Protein AF-A0A6A4HTH1-F1 (afdb_monomer)

pLDDT: mean 72.75, std 23.13, range [30.75, 98.31]

Mean predicted aligned error: 17.39 Å

Structure (mmCIF, N/CA/C/O backbone):
data_AF-A0A6A4HTH1-F1
#
_entry.id   AF-A0A6A4HTH1-F1
#
loop_
_atom_site.group_PDB
_atom_site.id
_atom_site.type_symbol
_atom_site.label_atom_id
_atom_site.label_alt_id
_atom_site.label_comp_id
_atom_site.label_asym_id
_atom_site.label_entity_id
_atom_site.label_seq_id
_atom_site.pdbx_PDB_ins_code
_atom_site.Cartn_x
_atom_site.Cartn_y
_atom_site.Cartn_z
_atom_site.occupancy
_atom_site.B_iso_or_equiv
_atom_site.auth_seq_id
_atom_site.auth_comp_id
_atom_site.auth_asym_id
_atom_site.auth_atom_id
_atom_site.pdbx_PDB_model_num
ATOM 1 N N . MET A 1 1 ? -17.900 19.518 91.531 1.00 34.00 1 MET A N 1
ATOM 2 C CA . MET A 1 1 ? -17.249 20.775 91.970 1.00 34.00 1 MET A CA 1
ATOM 3 C C . MET A 1 1 ? -16.662 21.455 90.741 1.00 34.00 1 MET A C 1
ATOM 5 O O . MET A 1 1 ? -15.986 20.739 90.022 1.00 34.00 1 MET A O 1
ATOM 9 N N . ALA A 1 2 ? -16.894 22.768 90.549 1.00 35.09 2 ALA A N 1
ATOM 10 C CA . ALA A 1 2 ? -16.291 23.644 89.514 1.00 35.09 2 ALA A CA 1
ATOM 11 C C . ALA A 1 2 ? -16.529 23.252 88.019 1.00 35.09 2 ALA A C 1
ATOM 13 O O . ALA A 1 2 ? -16.573 22.079 87.687 1.00 35.09 2 ALA A O 1
ATOM 14 N N . SER A 1 3 ? -16.690 24.162 87.044 1.00 36.56 3 SER A N 1
ATOM 15 C CA . SER A 1 3 ? -16.923 25.618 87.074 1.00 36.56 3 SER A CA 1
ATOM 16 C C . SER A 1 3 ? -17.570 26.104 85.755 1.00 36.56 3 SER A C 1
ATOM 18 O O . SER A 1 3 ? -17.152 25.675 84.690 1.00 36.56 3 SER A O 1
ATOM 20 N N . SER A 1 4 ? -18.498 27.065 85.867 1.00 38.53 4 SER A N 1
ATOM 21 C CA . SER A 1 4 ? -18.770 28.203 84.953 1.00 38.53 4 SER A CA 1
ATOM 22 C C . SER A 1 4 ? -19.198 28.034 83.473 1.00 38.53 4 SER A C 1
ATOM 24 O O . SER A 1 4 ? -18.958 27.045 82.796 1.00 38.53 4 SER A O 1
ATOM 26 N N . ARG A 1 5 ? -19.917 29.075 83.014 1.00 44.41 5 ARG A N 1
ATOM 27 C CA . ARG A 1 5 ? -20.648 29.250 81.735 1.00 44.41 5 ARG A CA 1
ATOM 28 C C . ARG A 1 5 ? -19.799 30.038 80.684 1.00 44.41 5 ARG A C 1
ATOM 30 O O . ARG A 1 5 ? -18.599 30.169 80.889 1.00 44.41 5 ARG A O 1
ATOM 37 N N . PRO A 1 6 ? -20.393 30.697 79.659 1.00 59.50 6 PRO A N 1
ATOM 38 C CA . PRO A 1 6 ? -20.845 30.161 78.364 1.00 59.50 6 PRO A CA 1
ATOM 39 C C . PRO A 1 6 ? -20.143 30.863 77.168 1.00 59.50 6 PRO A C 1
ATOM 41 O O . PRO A 1 6 ? -19.376 31.797 77.374 1.00 59.50 6 PRO A O 1
ATOM 44 N N . PHE A 1 7 ? -20.464 30.513 75.912 1.00 45.38 7 PHE A N 1
ATOM 45 C CA . PHE A 1 7 ? -20.107 31.351 74.748 1.00 45.38 7 PHE A CA 1
ATOM 46 C C . PHE A 1 7 ? -21.224 31.466 73.693 1.00 45.38 7 PHE A C 1
ATOM 48 O O . PHE A 1 7 ? -22.220 30.747 73.740 1.00 45.38 7 PHE A O 1
ATOM 55 N N . VAL A 1 8 ? -21.079 32.463 72.814 1.00 48.28 8 VAL A N 1
ATOM 56 C CA . VAL A 1 8 ? -22.159 33.181 72.107 1.00 48.28 8 VAL A CA 1
ATOM 57 C C . VAL A 1 8 ? -22.204 32.879 70.598 1.00 48.28 8 VAL A C 1
ATOM 59 O O . VAL A 1 8 ? -21.173 32.651 69.973 1.00 48.28 8 VAL A O 1
ATOM 62 N N . ASN A 1 9 ? -23.405 32.938 70.006 1.00 42.09 9 ASN A N 1
ATOM 63 C CA . ASN A 1 9 ? -23.651 32.855 68.558 1.00 42.09 9 ASN A CA 1
ATOM 64 C C . ASN A 1 9 ? -23.208 34.116 67.791 1.00 42.09 9 ASN A C 1
ATOM 66 O O . ASN A 1 9 ? -23.612 35.217 68.161 1.00 42.09 9 ASN A O 1
ATOM 70 N N . THR A 1 10 ? -22.587 33.947 66.617 1.00 48.28 10 THR A N 1
ATOM 71 C CA . THR A 1 10 ? -22.629 34.929 65.512 1.00 48.28 10 THR A CA 1
ATOM 72 C C . THR A 1 10 ? -22.631 34.236 64.134 1.00 48.28 10 THR A C 1
ATOM 74 O O . THR A 1 10 ? -21.876 33.287 63.925 1.00 48.28 10 THR A O 1
ATOM 77 N N . PRO A 1 11 ? -23.456 34.685 63.166 1.00 50.03 11 PRO A N 1
ATOM 78 C CA . PRO A 1 11 ? -23.361 34.296 61.755 1.00 50.03 11 PRO A CA 1
ATOM 79 C C . PRO A 1 11 ? -22.580 35.343 60.936 1.00 50.03 11 PRO A C 1
ATOM 81 O O . PRO A 1 11 ? -22.576 36.518 61.297 1.00 50.03 11 PRO A O 1
ATOM 84 N N . SER A 1 12 ? -21.981 34.963 59.795 1.00 47.03 12 SER A N 1
ATOM 85 C CA . SER A 1 12 ? -21.319 35.932 58.898 1.00 47.03 12 SER A CA 1
ATOM 86 C C . SER A 1 12 ? -21.674 35.784 57.409 1.00 47.03 12 SER A C 1
ATOM 88 O O . SER A 1 12 ? -21.214 34.888 56.708 1.00 47.03 12 SER A O 1
ATOM 90 N N . THR A 1 13 ? -22.521 36.717 56.970 1.00 46.56 13 THR A N 1
ATOM 91 C CA . THR A 1 13 ? -22.384 37.604 55.795 1.00 46.56 13 THR A CA 1
ATOM 92 C C . THR A 1 13 ? -21.913 37.063 54.427 1.00 46.56 13 THR A C 1
ATOM 94 O O . THR A 1 13 ? -20.741 36.775 54.203 1.00 46.56 13 THR A O 1
ATOM 97 N N . ARG A 1 14 ? -22.822 37.119 53.436 1.00 39.72 14 ARG A N 1
ATOM 98 C CA . ARG A 1 14 ? -22.514 37.191 51.987 1.00 39.72 14 ARG A CA 1
ATOM 99 C C . ARG A 1 14 ? -22.140 38.624 51.575 1.00 39.72 14 ARG A C 1
ATOM 101 O O . ARG A 1 14 ? -22.730 39.569 52.089 1.00 39.72 14 ARG A O 1
ATOM 108 N N . ILE A 1 15 ? -21.289 38.773 50.555 1.00 47.91 15 ILE A N 1
ATOM 109 C CA . ILE A 1 15 ? -21.013 40.047 49.857 1.00 47.91 15 ILE A CA 1
ATOM 110 C C . ILE A 1 15 ? -21.457 39.933 48.377 1.00 47.91 15 ILE A C 1
ATOM 112 O O . ILE A 1 15 ? -21.214 38.886 47.773 1.00 47.91 15 ILE A O 1
ATOM 116 N N . PRO A 1 16 ? -22.117 40.953 47.783 1.00 58.78 16 PRO A N 1
ATOM 117 C CA . PRO A 1 16 ? -22.575 40.948 46.386 1.00 58.78 16 PRO A CA 1
ATOM 118 C C . PRO A 1 16 ? -21.638 41.709 45.421 1.00 58.78 16 PRO A C 1
ATOM 120 O O . PRO A 1 16 ? -20.722 42.415 45.839 1.00 58.78 16 PRO A O 1
ATOM 123 N N . SER A 1 17 ? -21.885 41.613 44.108 1.00 39.12 17 SER A N 1
ATOM 124 C CA . SER A 1 17 ? -21.239 42.429 43.057 1.00 39.12 17 SER A CA 1
ATOM 125 C C . SER A 1 17 ? -22.154 42.592 41.818 1.00 39.12 17 SER A C 1
ATOM 127 O O . SER A 1 17 ? -23.091 41.804 41.681 1.00 39.12 17 SER A O 1
ATOM 129 N N . PRO A 1 18 ? -21.984 43.640 40.977 1.00 55.88 18 PRO A N 1
ATOM 130 C CA . PRO A 1 18 ? -23.148 44.417 40.523 1.00 55.88 18 PRO A CA 1
ATOM 131 C C . PRO A 1 18 ? -23.523 44.359 39.025 1.00 55.88 18 PRO A C 1
ATOM 133 O O . PRO A 1 18 ? -22.785 43.896 38.159 1.00 55.88 18 PRO A O 1
ATOM 136 N N . THR A 1 19 ? -24.704 44.918 38.750 1.00 53.75 19 THR A N 1
ATOM 137 C CA . THR A 1 19 ? -25.407 45.099 37.467 1.00 53.75 19 THR A CA 1
ATOM 138 C C . THR A 1 19 ? -24.900 46.263 36.599 1.00 53.75 19 THR A C 1
ATOM 140 O O . THR A 1 19 ? -24.579 47.333 37.115 1.00 53.75 19 THR A O 1
ATOM 143 N N . ARG A 1 20 ? -24.983 46.122 35.261 1.00 37.25 20 ARG A N 1
ATOM 144 C CA . ARG A 1 20 ? -25.156 47.237 34.291 1.00 37.25 20 ARG A CA 1
ATOM 145 C C . ARG A 1 20 ? -25.703 46.729 32.920 1.00 37.25 20 ARG A C 1
ATOM 147 O O . ARG A 1 20 ? -25.919 45.526 32.816 1.00 37.25 20 ARG A O 1
ATOM 154 N N . PRO A 1 21 ? -26.101 47.581 31.942 1.00 51.59 21 PRO A N 1
ATOM 155 C CA . PRO A 1 21 ? -27.513 47.677 31.535 1.00 51.59 21 PRO A CA 1
ATOM 156 C C . PRO A 1 21 ? -27.780 47.370 30.036 1.00 51.59 21 PRO A C 1
ATOM 158 O O . PRO A 1 21 ? -26.833 47.212 29.264 1.00 51.59 21 PRO A O 1
ATOM 161 N N . PRO A 1 22 ? -29.051 47.325 29.581 1.00 56.91 22 PRO A N 1
ATOM 162 C CA . PRO A 1 22 ? -29.387 47.053 28.180 1.00 56.91 22 PRO A CA 1
ATOM 163 C C . PRO A 1 22 ? -29.306 48.299 27.277 1.00 56.91 22 PRO A C 1
ATOM 165 O O . PRO A 1 22 ? -29.466 49.433 27.731 1.00 56.91 22 PRO A O 1
ATOM 168 N N . ARG A 1 23 ? -29.151 48.076 25.964 1.00 43.53 23 ARG A N 1
ATOM 169 C CA . ARG A 1 23 ? -29.422 49.065 24.905 1.00 43.53 23 ARG A CA 1
ATOM 170 C C . ARG A 1 23 ? -30.093 48.404 23.703 1.00 43.53 23 ARG A C 1
ATOM 172 O O . ARG A 1 23 ? -29.689 47.326 23.281 1.00 43.53 23 ARG A O 1
ATOM 179 N N . SER A 1 24 ? -31.090 49.087 23.150 1.00 48.97 24 SER A N 1
ATOM 180 C CA . SER A 1 24 ? -31.891 48.678 21.997 1.00 48.97 24 SER A CA 1
ATOM 181 C C . SER A 1 24 ? -31.853 49.744 20.898 1.00 48.97 24 SER A C 1
ATOM 183 O O . SER A 1 24 ? -31.896 50.939 21.186 1.00 48.97 24 SER A O 1
ATOM 185 N N . SER A 1 25 ? -31.749 49.298 19.643 1.00 38.75 25 SER A N 1
ATOM 186 C CA . SER A 1 25 ? -32.167 49.939 18.374 1.00 38.75 25 SER A CA 1
ATOM 187 C C . SER A 1 25 ? -31.381 49.287 17.221 1.00 38.75 25 SER A C 1
ATOM 189 O O . SER A 1 25 ? -30.231 48.919 17.423 1.00 38.75 25 SER A O 1
ATOM 191 N N . ALA A 1 26 ? -31.826 49.132 15.974 1.00 38.00 26 ALA A N 1
ATOM 192 C CA . ALA A 1 26 ? -33.119 49.108 15.274 1.00 38.00 26 ALA A CA 1
ATOM 193 C C . ALA A 1 26 ? -32.808 49.473 13.804 1.00 38.00 26 ALA A C 1
ATOM 195 O O . ALA A 1 26 ? -32.435 50.617 13.549 1.00 38.00 26 ALA A O 1
ATOM 196 N N . ARG A 1 27 ? -32.940 48.511 12.874 1.00 37.53 27 ARG A N 1
ATOM 197 C CA . ARG A 1 27 ? -33.098 48.607 11.393 1.00 37.53 27 ARG A CA 1
ATOM 198 C C . ARG A 1 27 ? -32.902 47.176 10.840 1.00 37.53 27 ARG A C 1
ATOM 200 O O . ARG A 1 27 ? -31.948 46.522 11.241 1.00 37.53 27 ARG A O 1
ATOM 207 N N . ASN A 1 28 ? -33.874 46.547 10.165 1.00 34.28 28 ASN A N 1
ATOM 208 C CA . ASN A 1 28 ? -34.272 46.720 8.747 1.00 34.28 28 ASN A CA 1
ATOM 209 C C . ASN A 1 28 ? -33.025 46.727 7.829 1.00 34.28 28 ASN A C 1
ATOM 211 O O . ASN A 1 28 ? -32.155 47.561 8.052 1.00 34.28 28 ASN A O 1
ATOM 215 N N . SER A 1 29 ? -32.831 45.873 6.816 1.00 33.31 29 SER A N 1
ATOM 216 C CA . SER A 1 29 ? -33.748 45.075 5.967 1.00 33.31 29 SER A CA 1
ATOM 217 C C . SER A 1 29 ? -32.941 43.998 5.168 1.00 33.31 29 SER A C 1
ATOM 219 O O . SER A 1 29 ? -31.717 44.039 5.228 1.00 33.31 29 SER A O 1
ATOM 221 N N . GLU A 1 30 ? -33.459 43.006 4.410 1.00 32.94 30 GLU A N 1
ATOM 222 C CA . GLU A 1 30 ? -34.814 42.461 4.135 1.00 32.94 30 GLU A CA 1
ATOM 223 C C . GLU A 1 30 ? -34.753 41.024 3.521 1.00 32.94 30 GLU A C 1
ATOM 225 O O . GLU A 1 30 ? -33.693 40.562 3.115 1.00 32.94 30 GLU A O 1
ATOM 230 N N . ILE A 1 31 ? -35.915 40.350 3.449 1.00 35.06 31 ILE A N 1
ATOM 231 C CA . ILE A 1 31 ? -36.398 39.360 2.444 1.00 35.06 31 ILE A CA 1
ATOM 232 C C . ILE A 1 31 ? -35.406 38.340 1.821 1.00 35.06 31 ILE A C 1
ATOM 234 O O . ILE A 1 31 ? -34.687 38.647 0.877 1.00 35.06 31 ILE A O 1
ATOM 238 N N . TYR A 1 32 ? -35.581 37.057 2.173 1.00 36.38 32 TYR A N 1
ATOM 239 C CA . TYR A 1 32 ? -36.038 36.026 1.216 1.00 36.38 32 TYR A CA 1
ATOM 240 C C . TYR A 1 32 ? -36.689 34.852 1.970 1.00 36.38 32 TYR A C 1
ATOM 242 O O . TYR A 1 32 ? -36.035 34.158 2.745 1.00 36.38 32 TYR A O 1
ATOM 250 N N . SER A 1 33 ? -37.980 34.618 1.720 1.00 33.84 33 SER A N 1
ATOM 251 C CA . SER A 1 33 ? -38.743 33.486 2.265 1.00 33.84 33 SER A CA 1
ATOM 252 C C . SER A 1 33 ? -39.310 32.654 1.120 1.00 33.84 33 SER A C 1
ATOM 254 O O . SER A 1 33 ? -40.070 33.177 0.308 1.00 33.84 33 SER A O 1
ATOM 256 N N . ALA A 1 34 ? -39.015 31.355 1.097 1.00 39.97 34 ALA A N 1
ATOM 257 C CA . ALA A 1 34 ? -39.712 30.380 0.262 1.00 39.97 34 ALA A CA 1
ATOM 258 C C . ALA A 1 34 ? -40.512 29.431 1.168 1.00 39.97 34 ALA A C 1
ATOM 260 O O . ALA A 1 34 ? -39.958 28.809 2.074 1.00 39.97 34 ALA A O 1
ATOM 261 N N . ARG A 1 35 ? -41.832 29.367 0.960 1.00 36.97 35 ARG A N 1
ATOM 262 C CA . ARG A 1 35 ? -42.749 28.513 1.733 1.00 36.97 35 ARG A CA 1
ATOM 263 C C . ARG A 1 35 ? -42.638 27.036 1.323 1.00 36.97 35 ARG A C 1
ATOM 265 O O . ARG A 1 35 ? -42.426 26.763 0.143 1.00 36.97 35 ARG A O 1
ATOM 272 N N . PRO A 1 36 ? -42.928 26.091 2.235 1.00 44.72 36 PRO A N 1
ATOM 273 C CA . PRO A 1 36 ? -43.401 24.767 1.853 1.00 44.72 36 PRO A CA 1
ATOM 274 C C . PRO A 1 36 ? -44.880 24.844 1.437 1.00 44.72 36 PRO A C 1
ATOM 276 O O . PRO A 1 36 ? -45.665 25.543 2.079 1.00 44.72 36 PRO A O 1
ATOM 279 N N . ASN A 1 37 ? -45.276 24.090 0.410 1.00 39.47 37 ASN A N 1
ATOM 280 C CA . ASN A 1 37 ? -46.685 23.857 0.086 1.00 39.47 37 ASN A CA 1
ATOM 281 C C . ASN A 1 37 ? -47.024 22.383 0.313 1.00 39.47 37 ASN A C 1
ATOM 283 O O . ASN A 1 37 ? -46.488 21.502 -0.355 1.00 39.47 37 ASN A O 1
ATOM 287 N N . THR A 1 38 ? -47.953 22.139 1.231 1.00 39.38 38 THR A N 1
ATOM 288 C CA . THR A 1 38 ? -48.699 20.888 1.353 1.00 39.38 38 THR A CA 1
ATOM 289 C C . THR A 1 38 ? -50.107 21.101 0.801 1.00 39.38 38 THR A C 1
ATOM 291 O O . THR A 1 38 ? -50.756 22.105 1.093 1.00 39.38 38 THR A O 1
ATOM 294 N N . SER A 1 39 ? -50.608 20.145 0.024 1.00 40.44 39 SER A N 1
ATOM 295 C CA . SER A 1 39 ? -52.036 20.003 -0.268 1.00 40.44 39 SER A CA 1
ATOM 296 C C . SER A 1 39 ? -52.377 18.516 -0.388 1.00 40.44 39 SER A C 1
ATOM 298 O O . SER A 1 39 ? -51.529 17.699 -0.746 1.00 40.44 39 SER A O 1
ATOM 300 N N . SER A 1 40 ? -53.593 18.169 0.036 1.00 37.16 40 SER A N 1
ATOM 301 C CA . SER A 1 40 ? -53.963 16.806 0.452 1.00 37.16 40 SER A CA 1
ATOM 302 C C . SER A 1 40 ? -54.949 16.148 -0.559 1.00 37.16 40 SER A C 1
ATOM 304 O O . SER A 1 40 ? -54.857 16.484 -1.738 1.00 37.16 40 SER A O 1
ATOM 306 N N . PRO A 1 41 ? -55.810 15.149 -0.242 1.00 56.44 41 PRO A N 1
ATOM 307 C CA . PRO A 1 41 ? -55.863 13.939 -1.071 1.00 56.44 41 PRO A CA 1
ATOM 308 C C . PRO A 1 41 ? -57.206 13.684 -1.789 1.00 56.44 41 PRO A C 1
ATOM 310 O O . PRO A 1 41 ? -58.254 14.227 -1.441 1.00 56.44 41 PRO A O 1
ATOM 313 N N . SER A 1 42 ? -57.203 12.745 -2.738 1.00 31.48 42 SER A N 1
ATOM 314 C CA . SER A 1 42 ? -58.387 11.994 -3.199 1.00 31.48 42 SER A CA 1
ATOM 315 C C . SER A 1 42 ? -57.917 10.627 -3.713 1.00 31.48 42 SER A C 1
ATOM 317 O O . SER A 1 42 ? -56.960 10.569 -4.472 1.00 31.48 42 SER A O 1
ATOM 319 N N . LYS A 1 43 ? -58.324 9.507 -3.101 1.00 36.78 43 LYS A N 1
ATOM 320 C CA . LYS A 1 43 ? -59.643 8.830 -3.113 1.00 36.78 43 LYS A CA 1
ATOM 321 C C . LYS A 1 43 ? -59.847 7.945 -4.354 1.00 36.78 43 LYS A C 1
ATOM 323 O O . LYS A 1 43 ? -60.005 8.465 -5.444 1.00 36.78 43 LYS A O 1
ATOM 328 N N . HIS A 1 44 ? -59.940 6.637 -4.085 1.00 35.38 44 HIS A N 1
ATOM 329 C CA . HIS A 1 44 ? -60.771 5.617 -4.750 1.00 35.38 44 HIS A CA 1
ATOM 330 C C . HIS A 1 44 ? -60.857 5.595 -6.290 1.00 35.38 44 HIS A C 1
ATOM 332 O O . HIS A 1 44 ? -61.524 6.441 -6.874 1.00 35.38 44 HIS A O 1
ATOM 338 N N . LEU A 1 45 ? -60.401 4.488 -6.899 1.00 35.97 45 LEU A N 1
ATOM 339 C CA . LEU A 1 45 ? -61.293 3.458 -7.476 1.00 35.97 45 LEU A CA 1
ATOM 340 C C . LEU A 1 45 ? -60.501 2.239 -8.011 1.00 35.97 45 LEU A C 1
ATOM 342 O O . LEU A 1 45 ? -59.698 2.357 -8.929 1.00 35.97 45 LEU A O 1
ATOM 346 N N . GLU A 1 46 ? -60.779 1.068 -7.434 1.00 36.84 46 GLU A N 1
ATOM 347 C CA . GLU A 1 46 ? -60.758 -0.247 -8.113 1.00 36.84 46 GLU A CA 1
ATOM 348 C C . GLU A 1 46 ? -61.900 -0.264 -9.162 1.00 36.84 46 GLU A C 1
ATOM 350 O O . GLU A 1 46 ? -62.910 0.412 -8.920 1.00 36.84 46 GLU A O 1
ATOM 355 N N . PRO A 1 47 ? -61.789 -0.986 -10.302 1.00 51.03 47 PRO A N 1
ATOM 356 C CA . PRO A 1 47 ? -62.032 -2.436 -10.259 1.00 51.03 47 PRO A CA 1
ATOM 357 C C . PRO A 1 47 ? -61.217 -3.328 -11.227 1.00 51.03 47 PRO A C 1
ATOM 359 O O . PRO A 1 47 ? -61.097 -3.059 -12.418 1.00 51.03 47 PRO A O 1
ATOM 362 N N . ASN A 1 48 ? -60.734 -4.448 -10.689 1.00 37.00 48 ASN A N 1
ATOM 363 C CA . ASN A 1 48 ? -61.074 -5.842 -11.036 1.00 37.00 48 ASN A CA 1
ATOM 364 C C . ASN A 1 48 ? -61.612 -6.253 -12.441 1.00 37.00 48 ASN A C 1
ATOM 366 O O . ASN A 1 48 ? -62.543 -5.647 -12.966 1.00 37.00 48 ASN A O 1
ATOM 370 N N . LEU A 1 49 ? -61.189 -7.465 -12.869 1.00 34.97 49 LEU A N 1
ATOM 371 C 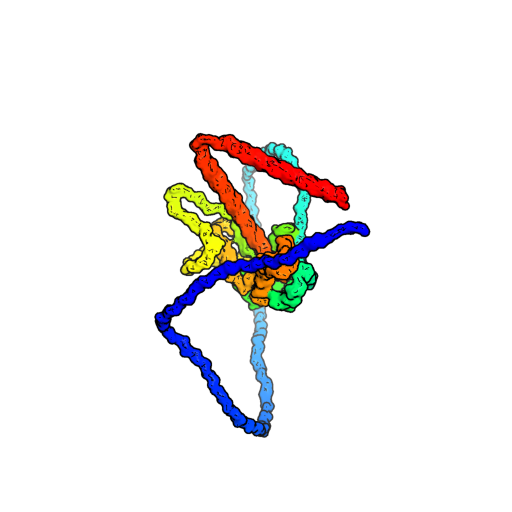CA . LEU A 1 49 ? -61.696 -8.310 -13.986 1.00 34.97 49 LEU A CA 1
ATOM 372 C C . LEU A 1 49 ? -61.383 -7.770 -15.411 1.00 34.97 49 LEU A C 1
ATOM 374 O O . LEU A 1 49 ? -61.312 -6.571 -15.622 1.00 34.97 49 LEU A O 1
ATOM 378 N N . VAL A 1 50 ? -61.124 -8.565 -16.462 1.00 34.09 50 VAL A N 1
ATOM 379 C CA . VAL A 1 50 ? -61.531 -9.940 -16.832 1.00 34.09 50 VAL A CA 1
ATOM 380 C C . VAL A 1 50 ? -60.359 -10.679 -17.527 1.00 34.09 50 VAL A C 1
ATOM 382 O O . VAL A 1 50 ? -59.526 -10.052 -18.178 1.00 34.09 50 VAL A O 1
ATOM 385 N N . ALA A 1 51 ? -60.289 -12.009 -17.410 1.00 34.28 51 ALA A N 1
ATOM 386 C CA . ALA A 1 51 ? -59.364 -12.860 -18.177 1.00 34.28 51 ALA A CA 1
ATOM 387 C C . ALA A 1 51 ? -59.925 -13.195 -19.571 1.00 34.28 51 ALA A C 1
ATOM 389 O O . ALA A 1 51 ? -61.136 -13.300 -19.671 1.00 34.28 51 ALA A O 1
ATOM 390 N N . GLU A 1 52 ? -59.094 -13.485 -20.586 1.00 30.75 52 GLU A N 1
ATOM 391 C CA . GLU A 1 52 ? -59.307 -14.644 -21.484 1.00 30.75 52 GLU A CA 1
ATOM 392 C C . GLU A 1 52 ? -58.166 -14.906 -22.499 1.00 30.75 52 GLU A C 1
ATOM 394 O O . GLU A 1 52 ? -57.350 -14.049 -22.824 1.00 30.75 52 GLU A O 1
ATOM 399 N N . TYR A 1 53 ? -58.142 -16.170 -22.929 1.00 32.72 53 TYR A N 1
ATOM 400 C CA . TYR A 1 53 ? -57.360 -16.908 -23.931 1.00 32.72 53 TYR A CA 1
ATOM 401 C C . TYR A 1 53 ? -56.479 -16.216 -24.992 1.00 32.72 53 TYR A C 1
ATOM 403 O O . TYR A 1 53 ? -56.864 -15.288 -25.693 1.00 32.72 53 TYR A O 1
ATOM 411 N N . GLY A 1 54 ? -55.339 -16.878 -25.254 1.00 31.42 54 GLY A N 1
ATOM 412 C CA . GLY A 1 54 ? -54.473 -16.641 -26.416 1.00 31.42 54 GLY A CA 1
ATOM 413 C C . GLY A 1 54 ? -53.406 -17.728 -26.627 1.00 31.42 54 GLY A C 1
ATOM 414 O O . GLY A 1 54 ? -52.214 -17.440 -26.588 1.00 31.42 54 GLY A O 1
ATOM 415 N N . HIS A 1 55 ? -53.801 -18.994 -26.818 1.00 40.00 55 HIS A N 1
ATOM 416 C CA . HIS A 1 55 ? -52.865 -20.055 -27.234 1.00 40.00 55 HIS A CA 1
ATOM 417 C C . HIS A 1 55 ? -52.365 -19.829 -28.673 1.00 40.00 55 HIS A C 1
ATOM 419 O O . HIS A 1 55 ? -53.174 -19.694 -29.587 1.00 40.00 55 HIS A O 1
ATOM 425 N N . SER A 1 56 ? -51.053 -19.938 -28.911 1.00 37.28 56 SER A N 1
ATOM 426 C CA . SER A 1 56 ? -50.533 -20.430 -30.198 1.00 37.28 56 SER A CA 1
ATOM 427 C C . SER A 1 56 ? -49.154 -21.091 -30.050 1.00 37.28 56 SER A C 1
ATOM 429 O O . SER A 1 56 ? -48.266 -20.600 -29.355 1.00 37.28 56 SER A O 1
ATOM 431 N N . HIS A 1 57 ? -48.998 -22.255 -30.686 1.00 36.16 57 HIS A N 1
ATOM 432 C CA . HIS A 1 57 ? -47.740 -23.005 -30.797 1.00 36.16 57 HIS A CA 1
ATOM 433 C C . HIS A 1 57 ? -46.855 -22.410 -31.908 1.00 36.16 57 HIS A C 1
ATOM 435 O O . HIS A 1 57 ? -47.396 -21.825 -32.844 1.00 36.16 57 HIS A O 1
ATOM 441 N N . GLY A 1 58 ? -45.523 -22.609 -31.885 1.00 31.19 58 GLY A N 1
ATOM 442 C CA . GLY A 1 58 ? -44.699 -21.987 -32.942 1.00 31.19 58 GLY A CA 1
ATOM 443 C C . GLY A 1 58 ? -43.223 -22.343 -33.172 1.00 31.19 58 GLY A C 1
ATOM 444 O O . GLY A 1 58 ? -42.609 -21.646 -33.966 1.00 31.19 58 GLY A O 1
ATOM 445 N N . THR A 1 59 ? -42.655 -23.426 -32.618 1.00 36.34 59 THR A N 1
ATOM 446 C CA . THR A 1 59 ? -41.353 -24.035 -33.044 1.00 36.34 59 THR A CA 1
ATOM 447 C C . THR A 1 59 ? -40.038 -23.202 -32.981 1.00 36.34 59 THR A C 1
ATOM 449 O O . THR A 1 59 ? -40.051 -21.976 -32.954 1.00 36.34 59 THR A O 1
ATOM 452 N N . PRO A 1 60 ? -38.850 -23.855 -32.925 1.00 40.88 60 PRO A N 1
ATOM 453 C CA . PRO A 1 60 ? -37.569 -23.172 -32.713 1.00 40.88 60 PRO A CA 1
ATOM 454 C C . PRO A 1 60 ? -36.808 -22.885 -34.018 1.00 40.88 60 PRO A C 1
ATOM 456 O O . PRO A 1 60 ? -36.557 -23.794 -34.812 1.00 40.88 60 PRO A O 1
ATOM 459 N N . SER A 1 61 ? -36.333 -21.648 -34.191 1.00 33.66 61 SER A N 1
ATOM 460 C CA . SER A 1 61 ? -35.438 -21.302 -35.302 1.00 33.66 61 SER A CA 1
ATOM 461 C C . SER A 1 61 ? -33.963 -21.530 -34.949 1.00 33.66 61 SER A C 1
ATOM 463 O O . SER A 1 61 ? -33.528 -21.361 -33.809 1.00 33.66 61 SER A O 1
ATOM 465 N N . ARG A 1 62 ? -33.196 -21.993 -35.937 1.00 31.55 62 ARG A N 1
ATOM 466 C CA . ARG A 1 62 ? -31.906 -22.686 -35.786 1.00 31.55 62 ARG A CA 1
ATOM 467 C C . ARG A 1 62 ? -30.838 -21.991 -36.645 1.00 31.55 62 ARG A C 1
ATOM 469 O O . ARG A 1 62 ? -31.174 -21.493 -37.711 1.00 31.55 62 ARG A O 1
ATOM 476 N N . LEU A 1 63 ? -29.561 -22.166 -36.270 1.00 37.91 63 LEU A N 1
ATOM 477 C CA . LEU A 1 63 ? -28.352 -21.969 -37.110 1.00 37.91 63 LEU A CA 1
ATOM 478 C C . LEU A 1 63 ? -27.900 -20.501 -37.359 1.00 37.91 63 LEU A C 1
ATOM 480 O O . LEU A 1 63 ? -28.699 -19.593 -37.162 1.00 37.91 63 LEU A O 1
ATOM 484 N N . PRO A 1 64 ? -26.621 -20.253 -37.760 1.00 43.19 64 PRO A N 1
ATOM 485 C CA . PRO A 1 64 ? -25.609 -21.221 -38.215 1.00 43.19 64 PRO A CA 1
ATOM 486 C C . PRO A 1 64 ? -24.258 -21.266 -37.470 1.00 43.19 64 PRO A C 1
ATOM 488 O O . PRO A 1 64 ? -23.687 -20.267 -37.048 1.00 43.19 64 PRO A O 1
ATOM 491 N N . ARG A 1 65 ? -23.682 -22.479 -37.431 1.00 42.47 65 ARG A N 1
ATOM 492 C CA . ARG A 1 65 ? -22.242 -22.718 -37.211 1.00 42.47 65 ARG A CA 1
ATOM 493 C C . ARG A 1 65 ? -21.440 -22.331 -38.467 1.00 42.47 65 ARG A C 1
ATOM 495 O O . ARG A 1 65 ? -21.863 -22.720 -39.558 1.00 42.47 65 ARG A O 1
ATOM 502 N N . PRO A 1 66 ? -20.234 -21.746 -38.347 1.00 45.56 66 PRO A N 1
ATOM 503 C CA . PRO A 1 66 ? -19.266 -21.749 -39.438 1.00 45.56 66 PRO A CA 1
ATOM 504 C C . PRO A 1 66 ? -18.714 -23.168 -39.673 1.00 45.56 66 PRO A C 1
ATOM 506 O O . PRO A 1 66 ? -18.452 -23.936 -38.743 1.00 45.56 66 PRO A O 1
ATOM 509 N N . ARG A 1 67 ? -18.574 -23.529 -40.949 1.00 37.72 67 ARG A N 1
ATOM 510 C CA . ARG A 1 67 ? -18.287 -24.884 -41.440 1.00 37.72 67 ARG A CA 1
ATOM 511 C C . ARG A 1 67 ? -16.789 -25.042 -41.718 1.00 37.72 67 ARG A C 1
ATOM 513 O O . ARG A 1 67 ? -16.232 -24.269 -42.490 1.00 37.72 67 ARG A O 1
ATOM 520 N N . ARG A 1 68 ? -16.149 -26.073 -41.148 1.00 38.69 68 ARG A N 1
ATOM 521 C CA . ARG A 1 68 ? -14.802 -26.510 -41.569 1.00 38.69 68 ARG A CA 1
ATOM 522 C C . ARG A 1 68 ? -14.810 -26.808 -43.072 1.00 38.69 68 ARG A C 1
ATOM 524 O O . ARG A 1 68 ? -15.655 -27.578 -43.527 1.00 38.69 68 ARG A O 1
ATOM 531 N N . GLN A 1 69 ? -13.826 -26.294 -43.802 1.00 45.88 69 GLN A N 1
ATOM 532 C CA . GLN A 1 69 ? -13.429 -26.841 -45.097 1.00 45.88 69 GLN A CA 1
ATOM 533 C C . GLN A 1 69 ? -12.010 -27.396 -44.982 1.00 45.88 69 GLN A C 1
ATOM 535 O O . GLN A 1 69 ? -11.081 -26.689 -44.601 1.00 45.88 69 GLN A O 1
ATOM 540 N N . HIS A 1 70 ? -11.862 -28.682 -45.295 1.00 34.50 70 HIS A N 1
ATOM 541 C CA . HIS A 1 70 ? -10.564 -29.270 -45.597 1.00 34.50 70 HIS A CA 1
ATOM 542 C C . HIS A 1 70 ? -10.118 -28.794 -46.982 1.00 34.50 70 HIS A C 1
ATOM 544 O O . HIS A 1 70 ? -10.931 -28.751 -47.905 1.00 34.50 70 HIS A O 1
ATOM 550 N N . ARG A 1 71 ? -8.820 -28.536 -47.151 1.00 39.84 71 ARG A N 1
ATOM 551 C CA . ARG A 1 71 ? -8.169 -28.510 -48.465 1.00 39.84 71 ARG A CA 1
ATOM 552 C C . ARG A 1 71 ? -6.869 -29.320 -48.375 1.00 39.84 71 ARG A C 1
ATOM 554 O O . ARG A 1 71 ? -6.114 -29.086 -47.431 1.00 39.84 71 ARG A O 1
ATOM 561 N N . PRO A 1 72 ? -6.628 -30.295 -49.267 1.00 48.72 72 PRO A N 1
ATOM 562 C CA . PRO A 1 72 ? -5.450 -31.153 -49.195 1.00 48.72 72 PRO A CA 1
ATOM 563 C C . PRO A 1 72 ? -4.269 -30.626 -50.029 1.00 48.72 72 PRO A C 1
ATOM 565 O O . PRO A 1 72 ? -4.456 -29.859 -50.969 1.00 48.72 72 PRO A O 1
ATOM 568 N N . SER A 1 73 ? -3.085 -31.143 -49.688 1.00 37.03 73 SER A N 1
ATOM 569 C CA . SER A 1 73 ? -1.909 -31.367 -50.546 1.00 37.03 73 SER A CA 1
ATOM 570 C C . SER A 1 73 ? -1.265 -30.195 -51.303 1.00 37.03 73 SER A C 1
ATOM 572 O O . SER A 1 73 ? -1.716 -29.802 -52.374 1.00 37.03 73 SER A O 1
ATOM 574 N N . ALA A 1 74 ? -0.071 -29.807 -50.843 1.00 36.38 74 ALA A N 1
ATOM 575 C CA . ALA A 1 74 ? 1.073 -29.508 -51.712 1.00 36.38 74 ALA A CA 1
ATOM 576 C C . ALA A 1 74 ? 2.384 -29.737 -50.933 1.00 36.38 74 ALA A C 1
ATOM 578 O O . ALA A 1 74 ? 2.756 -28.943 -50.073 1.00 36.38 74 ALA A O 1
ATOM 579 N N . SER A 1 75 ? 3.063 -30.849 -51.211 1.00 40.25 75 SER A N 1
ATOM 580 C CA . SER A 1 75 ? 4.410 -31.154 -50.722 1.00 40.25 75 SER A CA 1
ATOM 581 C C . SER A 1 75 ? 5.456 -30.568 -51.669 1.00 40.25 75 SER A C 1
ATOM 583 O O . SER A 1 75 ? 5.430 -30.893 -52.855 1.00 40.25 75 SER A O 1
ATOM 585 N N . LEU A 1 76 ? 6.403 -29.780 -51.156 1.00 41.91 76 LEU A N 1
ATOM 586 C CA . LEU A 1 76 ? 7.639 -29.447 -51.868 1.00 41.91 76 LEU A CA 1
ATOM 587 C C . LEU A 1 76 ? 8.830 -29.478 -50.906 1.00 41.91 76 LEU A C 1
ATOM 589 O O . LEU A 1 76 ? 9.013 -28.578 -50.088 1.00 41.91 76 LEU A O 1
ATOM 593 N N . ASP A 1 77 ? 9.642 -30.523 -51.045 1.00 39.50 77 ASP A N 1
ATOM 594 C CA . ASP A 1 77 ? 11.005 -30.576 -50.528 1.00 39.50 77 ASP A CA 1
ATOM 595 C C . ASP A 1 77 ? 11.882 -29.551 -51.253 1.00 39.50 77 ASP A C 1
ATOM 597 O O . ASP A 1 77 ? 12.050 -29.637 -52.469 1.00 39.50 77 ASP A O 1
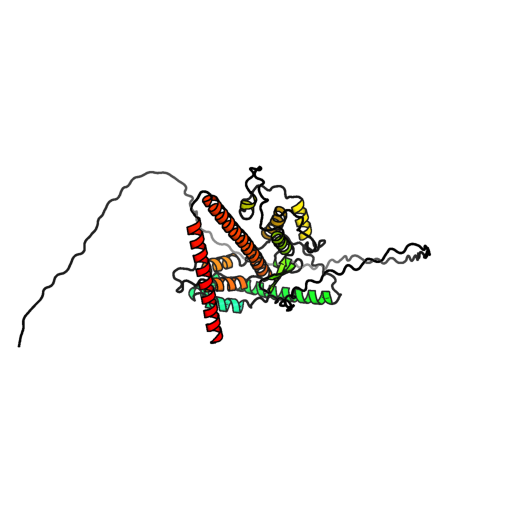ATOM 601 N N . ILE A 1 78 ? 12.526 -28.645 -50.512 1.00 43.44 78 ILE A N 1
ATOM 602 C CA . ILE A 1 78 ? 13.760 -27.989 -50.968 1.00 43.44 78 ILE A CA 1
ATOM 603 C C . ILE A 1 78 ? 14.758 -27.959 -49.807 1.00 43.44 78 ILE A C 1
ATOM 605 O O . ILE A 1 78 ? 14.731 -27.085 -48.943 1.00 43.44 78 ILE A O 1
ATOM 609 N N . SER A 1 79 ? 15.680 -28.921 -49.821 1.00 42.94 79 SER A N 1
ATOM 610 C CA . SER A 1 79 ? 16.943 -28.828 -49.085 1.00 42.94 79 SER A CA 1
ATOM 611 C C . SER A 1 79 ? 17.959 -28.012 -49.890 1.00 42.94 79 SER A C 1
ATOM 613 O O . SER A 1 79 ? 18.159 -28.317 -51.065 1.00 42.94 79 SER A O 1
ATOM 615 N N . PRO A 1 80 ? 18.706 -27.082 -49.272 1.00 51.31 80 PRO A N 1
ATOM 616 C CA . PRO A 1 80 ? 19.984 -26.621 -49.796 1.00 51.31 80 PRO A CA 1
ATOM 617 C C . PRO A 1 80 ? 21.149 -27.204 -48.985 1.00 51.31 80 PRO A C 1
ATOM 619 O O . PRO A 1 80 ? 21.319 -26.960 -47.789 1.00 51.31 80 PRO A O 1
ATOM 622 N N . SER A 1 81 ? 21.992 -27.975 -49.662 1.00 37.12 81 SER A N 1
ATOM 623 C CA . SER A 1 81 ? 23.245 -28.501 -49.128 1.00 37.12 81 SER A CA 1
ATOM 624 C C . SER A 1 81 ? 24.342 -27.431 -49.019 1.00 37.12 81 SER A C 1
ATOM 626 O O . SER A 1 81 ? 24.569 -26.689 -49.967 1.00 37.12 81 SER A O 1
ATOM 628 N N . LYS A 1 82 ? 25.058 -27.448 -47.883 1.00 43.44 82 LYS A N 1
ATOM 629 C CA . LYS A 1 82 ? 26.495 -27.142 -47.641 1.00 43.44 82 LYS A CA 1
ATOM 630 C C . LYS A 1 82 ? 27.299 -26.484 -48.790 1.00 43.44 82 LYS A C 1
ATOM 632 O O . LYS A 1 82 ? 27.324 -27.005 -49.901 1.00 43.44 82 LYS A O 1
ATOM 637 N N . PRO A 1 83 ? 28.253 -25.604 -48.433 1.00 47.38 83 PRO A N 1
ATOM 638 C CA . PRO A 1 83 ? 29.633 -26.113 -48.417 1.00 47.38 83 PRO A CA 1
ATOM 639 C C . PRO A 1 83 ? 30.449 -25.744 -47.167 1.00 47.38 83 PRO A C 1
ATOM 641 O O . PRO A 1 83 ? 30.364 -24.649 -46.621 1.00 47.38 83 PRO A O 1
ATOM 644 N N . LYS A 1 84 ? 31.318 -26.675 -46.745 1.00 45.84 84 LYS A N 1
ATOM 645 C CA . LYS A 1 84 ? 32.421 -26.399 -45.810 1.00 45.84 84 LYS A CA 1
ATOM 646 C C . LYS A 1 84 ? 33.579 -25.772 -46.591 1.00 45.84 84 LYS A C 1
ATOM 648 O O . LYS A 1 84 ? 34.220 -26.481 -47.363 1.00 45.84 84 LYS A O 1
ATOM 653 N N . ALA A 1 85 ? 33.913 -24.512 -46.330 1.00 44.38 85 ALA A N 1
ATOM 654 C CA . ALA A 1 85 ? 35.184 -23.938 -46.767 1.00 44.38 85 ALA A CA 1
ATOM 655 C C . ALA A 1 85 ? 36.247 -24.133 -45.673 1.00 44.38 85 ALA A C 1
ATOM 657 O O . ALA A 1 85 ? 36.149 -23.567 -44.586 1.00 44.38 85 ALA A O 1
ATOM 658 N N . LYS A 1 86 ? 37.276 -24.943 -45.953 1.00 48.34 86 LYS A N 1
ATOM 659 C CA . LYS A 1 86 ? 38.528 -24.909 -45.184 1.00 48.34 86 LYS A CA 1
ATOM 660 C C . LYS A 1 86 ? 39.326 -23.696 -45.662 1.00 48.34 86 LYS A C 1
ATOM 662 O O . LYS A 1 86 ? 39.753 -23.694 -46.812 1.00 48.34 86 LYS A O 1
ATOM 667 N N . GLN A 1 87 ? 39.618 -22.742 -44.785 1.00 48.09 87 GLN A N 1
ATOM 668 C CA . GLN A 1 87 ? 40.789 -21.883 -44.959 1.00 48.09 87 GLN A CA 1
ATOM 669 C C . GLN A 1 87 ? 41.749 -22.093 -43.794 1.00 48.09 87 GLN A C 1
ATOM 671 O O . GLN A 1 87 ? 41.370 -22.104 -42.626 1.00 48.09 87 GLN A O 1
ATOM 676 N N . ARG A 1 88 ? 43.000 -22.357 -44.165 1.00 43.28 88 ARG A N 1
ATOM 677 C CA . ARG A 1 88 ? 44.120 -22.688 -43.292 1.00 43.28 88 ARG A CA 1
ATOM 678 C C . ARG A 1 88 ? 45.116 -21.550 -43.461 1.00 43.28 88 ARG A C 1
ATOM 680 O O . ARG A 1 88 ? 45.849 -21.539 -44.442 1.00 43.28 88 ARG A O 1
ATOM 687 N N . ALA A 1 89 ? 45.098 -20.595 -42.540 1.00 45.72 89 ALA A N 1
ATOM 688 C CA . ALA A 1 89 ? 46.049 -19.492 -42.501 1.00 45.72 89 ALA A CA 1
ATOM 689 C C . ALA A 1 89 ? 46.824 -19.567 -41.183 1.00 45.72 89 ALA A C 1
ATOM 691 O O . ALA A 1 89 ? 46.251 -19.427 -40.105 1.00 45.72 89 ALA A O 1
ATOM 692 N N . SER A 1 90 ? 48.122 -19.836 -41.282 1.00 46.75 90 SER A N 1
ATOM 693 C CA . SER A 1 90 ? 49.059 -19.709 -40.167 1.00 46.75 90 SER A CA 1
ATOM 694 C C . SER A 1 90 ? 49.540 -18.263 -40.093 1.00 46.75 90 SER A C 1
ATOM 696 O O . SER A 1 90 ? 50.002 -17.773 -41.119 1.00 46.75 90 SER A O 1
ATOM 698 N N . ALA A 1 91 ? 49.514 -17.629 -38.915 1.00 40.84 91 ALA A N 1
ATOM 699 C CA . ALA A 1 91 ? 50.566 -16.717 -38.433 1.00 40.84 91 ALA A CA 1
ATOM 700 C C . ALA A 1 91 ? 50.208 -16.060 -37.084 1.00 40.84 91 ALA A C 1
ATOM 702 O O . ALA A 1 91 ? 49.043 -15.823 -36.788 1.00 40.84 91 ALA A O 1
ATOM 703 N N . LEU A 1 92 ? 51.267 -15.688 -36.353 1.00 45.94 92 LEU A N 1
ATOM 704 C CA . LEU A 1 92 ? 51.327 -14.682 -35.281 1.00 45.94 92 LEU A CA 1
ATOM 705 C C . LEU A 1 92 ? 50.619 -15.002 -33.950 1.00 45.94 92 LEU A C 1
ATOM 707 O O . LEU A 1 92 ? 49.468 -14.664 -33.688 1.00 45.94 92 LEU A O 1
ATOM 711 N N . VAL A 1 93 ? 51.430 -15.580 -33.061 1.00 53.84 93 VAL A N 1
ATOM 712 C CA . VAL A 1 93 ? 51.237 -15.641 -31.607 1.00 53.84 93 VAL A CA 1
ATOM 713 C C . VAL A 1 93 ? 51.281 -14.221 -31.010 1.00 53.84 93 VAL A C 1
ATOM 715 O O . VAL A 1 93 ? 52.298 -13.548 -31.181 1.00 53.84 93 VAL A O 1
ATOM 718 N N . PRO A 1 94 ? 50.251 -13.760 -30.275 1.00 56.59 94 PRO A N 1
ATOM 719 C CA . PRO A 1 94 ? 50.370 -12.589 -29.409 1.00 56.59 94 PRO A CA 1
ATOM 720 C C . PRO A 1 94 ? 51.084 -12.961 -28.090 1.00 56.59 94 PRO A C 1
ATOM 722 O O . PRO A 1 94 ? 50.904 -14.078 -27.595 1.00 56.59 94 PRO A O 1
ATOM 725 N N . PRO A 1 95 ? 51.883 -12.057 -27.492 1.00 55.66 95 PRO A N 1
ATOM 726 C CA . PRO A 1 95 ? 52.605 -12.342 -26.255 1.00 55.66 95 PRO A CA 1
ATOM 727 C C . PRO A 1 95 ? 51.659 -12.505 -25.056 1.00 55.66 95 PRO A C 1
ATOM 729 O O . PRO A 1 95 ? 50.654 -11.805 -24.925 1.00 55.66 95 PRO A O 1
ATOM 732 N N . SER A 1 96 ? 52.015 -13.424 -24.158 1.00 50.56 96 SER A N 1
ATOM 733 C CA . SER A 1 96 ? 51.270 -13.729 -22.935 1.00 50.56 96 SER A CA 1
ATOM 734 C C . SER A 1 96 ? 51.065 -12.490 -22.049 1.00 50.56 96 SER A C 1
ATOM 736 O O . SER A 1 96 ? 52.034 -11.769 -21.796 1.00 50.56 96 SER A O 1
ATOM 738 N N . PRO A 1 97 ? 49.862 -12.261 -21.488 1.00 46.16 97 PRO A N 1
ATOM 739 C CA . PRO A 1 97 ? 49.667 -11.206 -20.504 1.00 46.16 97 PRO A CA 1
ATOM 740 C C . PRO A 1 97 ? 50.439 -11.538 -19.222 1.00 46.16 97 PRO A C 1
ATOM 742 O O . PRO A 1 97 ? 50.236 -12.587 -18.602 1.00 46.16 97 PRO A O 1
ATOM 745 N N . VAL A 1 98 ? 51.314 -10.621 -18.811 1.00 42.44 98 VAL A N 1
ATOM 746 C CA . VAL A 1 98 ? 52.001 -10.677 -17.518 1.00 42.44 98 VAL A CA 1
ATOM 747 C C . VAL A 1 98 ? 50.948 -10.676 -16.409 1.00 42.44 98 VAL A C 1
ATOM 749 O O . VAL A 1 98 ? 50.160 -9.739 -16.290 1.00 42.44 98 VAL A O 1
ATOM 752 N N . LYS A 1 99 ? 50.929 -11.729 -15.583 1.00 34.28 99 LYS A N 1
ATOM 753 C CA . LYS A 1 99 ? 50.113 -11.773 -14.363 1.00 34.28 99 LYS A CA 1
ATOM 754 C C . LYS A 1 99 ? 50.704 -10.824 -13.322 1.00 34.28 99 LYS A C 1
ATOM 756 O O . LYS A 1 99 ? 51.460 -11.248 -12.450 1.00 34.28 99 LYS A O 1
ATOM 761 N N . THR A 1 100 ? 50.320 -9.555 -13.384 1.00 39.59 100 THR A N 1
ATOM 762 C CA . THR A 1 100 ? 50.486 -8.626 -12.265 1.00 39.59 100 THR A CA 1
ATOM 763 C C . THR A 1 100 ? 49.619 -9.133 -11.114 1.00 39.59 100 THR A C 1
ATOM 765 O O . THR A 1 100 ? 48.397 -8.987 -11.146 1.00 39.59 100 THR A O 1
ATOM 768 N N . GLN A 1 101 ? 50.221 -9.795 -10.123 1.00 35.78 101 GLN A N 1
ATOM 769 C CA . GLN A 1 101 ? 49.498 -10.149 -8.904 1.00 35.78 101 GLN A CA 1
ATOM 770 C C . GLN A 1 101 ? 49.164 -8.850 -8.154 1.00 35.78 101 GLN A C 1
ATOM 772 O O . GLN A 1 101 ? 50.084 -8.084 -7.859 1.00 35.78 101 GLN A O 1
ATOM 777 N N . PRO A 1 102 ? 47.885 -8.563 -7.851 1.00 32.53 102 PRO A N 1
ATOM 778 C CA . PRO A 1 102 ? 47.557 -7.457 -6.967 1.00 32.53 102 PRO A CA 1
ATOM 779 C C . PRO A 1 102 ? 48.074 -7.781 -5.562 1.00 32.53 102 PRO A C 1
ATOM 781 O O . PRO A 1 102 ? 47.867 -8.888 -5.064 1.00 32.53 102 PRO A O 1
ATOM 784 N N . LEU A 1 103 ? 48.735 -6.811 -4.925 1.00 33.78 103 LEU A N 1
ATOM 785 C CA . LEU A 1 103 ? 49.131 -6.909 -3.521 1.00 33.78 103 LEU A CA 1
ATOM 786 C C . LEU A 1 103 ? 47.876 -7.111 -2.666 1.00 33.78 103 LEU A C 1
ATOM 788 O O . LEU A 1 103 ? 47.051 -6.206 -2.529 1.00 33.78 103 LEU A O 1
ATOM 792 N N . HIS A 1 104 ? 47.730 -8.318 -2.126 1.00 30.75 104 HIS A N 1
ATOM 793 C CA . HIS A 1 104 ? 46.611 -8.694 -1.278 1.00 30.75 104 HIS A CA 1
ATOM 794 C C . HIS A 1 104 ? 46.800 -8.022 0.087 1.00 30.75 104 HIS A C 1
ATOM 796 O O . HIS A 1 104 ? 47.569 -8.485 0.925 1.00 30.75 104 HIS A O 1
ATOM 802 N N . ILE A 1 105 ? 46.148 -6.875 0.290 1.00 37.25 105 ILE A N 1
ATOM 803 C CA . ILE A 1 105 ? 46.033 -6.288 1.623 1.00 37.25 105 ILE A CA 1
ATOM 804 C C . ILE A 1 105 ? 44.950 -7.090 2.340 1.00 37.25 105 ILE A C 1
ATOM 806 O O . ILE A 1 105 ? 43.761 -6.891 2.088 1.00 37.25 105 ILE A O 1
ATOM 810 N N . ASP A 1 106 ? 45.372 -8.001 3.215 1.00 31.89 106 ASP A N 1
ATOM 811 C CA . ASP A 1 106 ? 44.484 -8.815 4.044 1.00 31.89 106 ASP A CA 1
ATOM 812 C C . ASP A 1 106 ? 43.770 -7.947 5.094 1.00 31.89 106 ASP A C 1
ATOM 814 O O . ASP A 1 106 ? 44.108 -7.936 6.279 1.00 31.89 106 ASP A O 1
ATOM 818 N N . LEU A 1 107 ? 42.738 -7.212 4.665 1.00 41.44 107 LEU A N 1
ATOM 819 C CA . LEU A 1 107 ? 41.705 -6.767 5.592 1.00 41.44 107 LEU A CA 1
ATOM 820 C C . LEU A 1 107 ? 40.938 -8.011 6.065 1.00 41.44 107 LEU A C 1
ATOM 822 O O . LEU A 1 107 ? 40.503 -8.805 5.225 1.00 41.44 107 LEU A O 1
ATOM 826 N N . PRO A 1 108 ? 40.723 -8.185 7.382 1.00 40.31 108 PRO A N 1
ATOM 827 C CA . PRO A 1 108 ? 39.968 -9.317 7.897 1.00 40.31 108 PRO A CA 1
ATOM 828 C C . PRO A 1 108 ? 38.559 -9.291 7.305 1.00 40.31 108 PRO A C 1
ATOM 830 O O . PRO A 1 108 ? 37.797 -8.347 7.529 1.00 40.31 108 PRO A O 1
ATOM 833 N N . ALA A 1 109 ? 38.226 -10.327 6.531 1.00 46.84 109 ALA A N 1
ATOM 834 C CA . ALA A 1 109 ? 36.924 -10.443 5.895 1.00 46.84 109 ALA A CA 1
ATOM 835 C C . ALA A 1 109 ? 35.826 -10.353 6.972 1.00 46.84 109 ALA A C 1
ATOM 837 O O . ALA A 1 109 ? 35.851 -11.149 7.919 1.00 46.84 109 ALA A O 1
ATOM 838 N N . PRO A 1 110 ? 34.869 -9.408 6.869 1.00 58.31 110 PRO A N 1
ATOM 839 C CA . PRO A 1 110 ? 33.772 -9.333 7.821 1.00 58.31 110 PRO A CA 1
ATOM 840 C C . PRO A 1 110 ? 33.023 -10.663 7.790 1.00 58.31 110 PRO A C 1
ATOM 842 O O . PRO A 1 110 ? 32.689 -11.165 6.715 1.00 58.31 110 PRO A O 1
ATOM 845 N N . SER A 1 111 ? 32.810 -11.245 8.971 1.00 51.31 111 SER A N 1
ATOM 846 C CA . SER A 1 111 ? 32.330 -12.614 9.143 1.00 51.31 111 SER A CA 1
ATOM 847 C C . SER A 1 111 ? 31.108 -12.865 8.260 1.00 51.31 111 SER A C 1
ATOM 849 O O . SER A 1 111 ? 30.066 -12.239 8.464 1.00 51.31 111 SER A O 1
ATOM 851 N N . LEU A 1 112 ? 31.241 -13.780 7.293 1.00 66.50 112 LEU A N 1
ATOM 852 C CA . LEU A 1 112 ? 30.228 -14.119 6.284 1.00 66.50 112 LEU A CA 1
ATOM 853 C C . LEU A 1 112 ? 29.051 -14.903 6.894 1.00 66.50 112 LEU A C 1
ATOM 855 O O . LEU A 1 112 ? 28.714 -16.002 6.456 1.00 66.50 112 LEU A O 1
ATOM 859 N N . LEU A 1 113 ? 28.420 -14.345 7.928 1.00 77.62 113 LEU A N 1
ATOM 860 C CA . LEU A 1 113 ? 27.147 -14.837 8.425 1.00 77.62 113 LEU A CA 1
ATOM 861 C C . LEU A 1 113 ? 26.123 -14.695 7.289 1.00 77.62 113 LEU A C 1
ATOM 863 O O . LEU A 1 113 ? 25.986 -13.599 6.736 1.00 77.62 113 LEU A O 1
ATOM 867 N N . PRO A 1 114 ? 25.415 -15.775 6.914 1.00 83.75 114 PRO A N 1
ATOM 868 C CA . PRO A 1 114 ? 24.450 -15.717 5.828 1.00 83.75 114 PRO A CA 1
ATOM 869 C C . PRO A 1 114 ? 23.384 -14.673 6.159 1.00 83.75 114 PRO A C 1
ATOM 871 O O . PRO A 1 114 ? 22.832 -14.667 7.263 1.00 83.75 114 PRO A O 1
ATOM 874 N N . ALA A 1 115 ? 23.104 -13.784 5.202 1.00 80.38 115 ALA A N 1
ATOM 875 C CA . ALA A 1 115 ? 22.097 -12.746 5.375 1.00 80.38 115 ALA A CA 1
ATOM 876 C C . ALA A 1 115 ? 20.762 -13.388 5.806 1.00 80.38 115 ALA A C 1
ATOM 878 O O . ALA A 1 115 ? 20.353 -14.392 5.210 1.00 80.38 115 ALA A O 1
ATOM 879 N N . PRO A 1 116 ? 20.086 -12.859 6.844 1.00 86.69 116 PRO A N 1
ATOM 880 C CA . PRO A 1 116 ? 18.897 -13.492 7.394 1.00 86.69 116 PRO A CA 1
ATOM 881 C C . PRO A 1 116 ? 17.816 -13.599 6.318 1.00 86.69 116 PRO A C 1
ATOM 883 O O . PRO A 1 116 ? 17.425 -12.595 5.722 1.00 86.69 116 PRO A O 1
ATOM 886 N N . ILE A 1 117 ? 17.339 -14.824 6.080 1.00 92.44 117 ILE A N 1
ATOM 887 C CA . ILE A 1 117 ? 16.340 -15.114 5.046 1.00 92.44 117 ILE A CA 1
ATOM 888 C C . ILE A 1 117 ? 15.085 -14.261 5.317 1.00 92.44 117 ILE A C 1
ATOM 890 O O . ILE A 1 117 ? 14.510 -14.377 6.408 1.00 92.44 117 ILE A O 1
ATOM 894 N N . PRO A 1 118 ? 14.645 -13.418 4.359 1.00 91.75 118 PRO A N 1
ATOM 895 C CA . PRO A 1 118 ? 13.446 -12.605 4.512 1.00 91.75 118 PRO A CA 1
ATOM 896 C C . PRO A 1 118 ? 12.223 -13.456 4.857 1.00 91.75 118 PRO A C 1
ATOM 898 O O . PRO A 1 118 ? 11.982 -14.516 4.276 1.00 91.75 118 PRO A O 1
ATOM 901 N N . ARG A 1 119 ? 11.430 -12.995 5.825 1.00 93.44 119 ARG A N 1
ATOM 902 C CA . ARG A 1 119 ? 10.207 -13.692 6.230 1.00 93.44 119 ARG A CA 1
ATOM 903 C C . ARG A 1 119 ? 9.078 -13.291 5.297 1.00 93.44 119 ARG A C 1
ATOM 905 O O . ARG A 1 119 ? 8.864 -12.108 5.065 1.00 93.44 119 ARG A O 1
ATOM 912 N N . LYS A 1 120 ? 8.287 -14.244 4.814 1.00 88.62 120 LYS A N 1
ATOM 913 C CA . LYS A 1 120 ? 7.049 -13.898 4.102 1.00 88.62 120 LYS A CA 1
ATOM 914 C C . LYS A 1 120 ? 6.117 -13.150 5.046 1.00 88.62 120 LYS A C 1
ATOM 916 O O . LYS A 1 120 ? 5.864 -13.625 6.154 1.00 88.62 120 LYS A O 1
ATOM 921 N N . PHE A 1 121 ? 5.617 -11.992 4.618 1.00 88.81 121 PHE A N 1
ATOM 922 C CA . PHE A 1 121 ? 4.579 -11.297 5.363 1.00 88.81 121 PHE A CA 1
ATOM 923 C C . PHE A 1 121 ? 3.330 -12.188 5.439 1.00 88.81 121 PHE A C 1
ATOM 925 O O . PHE A 1 121 ? 2.768 -12.572 4.414 1.00 88.81 121 PHE A O 1
ATOM 932 N N . SER A 1 122 ? 2.908 -12.520 6.658 1.00 88.12 122 SER A N 1
ATOM 933 C CA . SER A 1 122 ? 1.641 -13.199 6.922 1.00 88.12 122 SER A CA 1
ATOM 934 C C . SER A 1 122 ? 0.730 -12.225 7.647 1.00 88.12 122 SER A C 1
ATOM 936 O O . SER A 1 122 ? 1.035 -11.798 8.763 1.00 88.12 122 SER A O 1
ATOM 938 N N . LYS A 1 123 ? -0.396 -11.884 7.019 1.00 90.38 123 LYS A N 1
ATOM 939 C CA . LYS A 1 123 ? -1.461 -11.113 7.662 1.00 90.38 123 LYS A CA 1
ATOM 940 C C . LYS A 1 123 ? -2.015 -11.923 8.845 1.00 90.38 123 LYS A C 1
ATOM 942 O O . LYS A 1 123 ? -2.065 -13.153 8.782 1.00 90.38 123 LYS A O 1
ATOM 947 N N . ARG A 1 124 ? -2.374 -11.248 9.941 1.00 94.31 124 ARG A N 1
ATOM 948 C CA . ARG A 1 124 ? -3.095 -11.884 11.055 1.00 94.31 124 ARG A CA 1
ATOM 949 C C . ARG A 1 124 ? -4.556 -12.079 10.657 1.00 94.31 124 ARG A C 1
ATOM 951 O O . ARG A 1 124 ? -5.087 -11.283 9.889 1.00 94.31 124 ARG A O 1
ATOM 958 N N . ASP A 1 125 ? -5.197 -13.089 11.230 1.00 94.00 125 ASP A N 1
ATOM 959 C CA . ASP A 1 125 ? -6.641 -13.275 11.104 1.00 94.00 125 ASP A CA 1
ATOM 960 C C . ASP A 1 125 ? -7.396 -12.024 11.617 1.00 94.00 125 ASP A C 1
ATOM 962 O O . ASP A 1 125 ? -7.145 -11.588 12.750 1.00 94.00 125 ASP A O 1
ATOM 966 N N . PRO A 1 126 ? -8.301 -11.427 10.815 1.00 94.44 126 PRO A N 1
ATOM 967 C CA . PRO A 1 126 ? -9.074 -10.258 11.211 1.00 94.44 126 PRO A CA 1
ATOM 968 C C . PRO A 1 126 ? -9.926 -10.480 12.463 1.00 94.44 126 PRO A C 1
ATOM 970 O O . PRO A 1 126 ? -10.088 -9.526 13.218 1.00 94.44 126 PRO A O 1
ATOM 973 N N . GLN A 1 127 ? -10.426 -11.690 12.748 1.00 95.12 127 GLN A N 1
ATOM 974 C CA . GLN A 1 127 ? -11.200 -11.920 13.978 1.00 95.12 127 GLN A CA 1
ATOM 975 C C . GLN A 1 127 ? -10.329 -11.722 15.225 1.00 95.12 127 GLN A C 1
ATOM 977 O O . GLN A 1 127 ? -10.714 -11.005 16.148 1.00 95.12 127 GLN A O 1
ATOM 982 N N . HIS A 1 128 ? -9.107 -12.262 15.219 1.00 96.38 128 HIS A N 1
ATOM 983 C CA . HIS A 1 128 ? -8.132 -12.018 16.283 1.00 96.38 128 HIS A CA 1
ATOM 984 C C . HIS A 1 128 ? -7.748 -10.533 16.402 1.00 96.38 128 HIS A C 1
ATOM 986 O O . HIS A 1 128 ? -7.622 -10.034 17.520 1.00 96.38 128 HIS A O 1
ATOM 992 N N . ILE A 1 129 ? -7.600 -9.809 15.283 1.00 96.25 129 ILE A N 1
ATOM 993 C CA . ILE A 1 129 ? -7.345 -8.356 15.305 1.00 96.25 129 ILE A CA 1
ATOM 994 C C . ILE A 1 129 ? -8.518 -7.602 15.951 1.00 96.25 129 ILE A C 1
ATOM 996 O O . ILE A 1 129 ? -8.286 -6.733 16.788 1.00 96.25 129 ILE A O 1
ATOM 1000 N N . LEU A 1 130 ? -9.762 -7.926 15.586 1.00 95.25 130 LEU A N 1
ATOM 1001 C CA . LEU A 1 130 ? -10.965 -7.270 16.110 1.00 95.25 130 LEU A CA 1
ATOM 1002 C C . LEU A 1 130 ? -11.179 -7.563 17.601 1.00 95.25 130 LEU A C 1
ATOM 1004 O O . LEU A 1 130 ? -11.535 -6.657 18.349 1.00 95.25 130 LEU A O 1
ATOM 1008 N N . ASN A 1 131 ? -10.887 -8.785 18.049 1.00 95.81 131 ASN A N 1
ATOM 1009 C CA . ASN A 1 131 ? -10.924 -9.151 19.466 1.00 95.81 131 ASN A CA 1
ATOM 1010 C C . ASN A 1 131 ? -9.832 -8.421 20.272 1.00 95.81 131 ASN A C 1
ATOM 1012 O O . ASN A 1 131 ? -10.110 -7.903 21.354 1.00 95.81 131 ASN A O 1
ATOM 1016 N N . GLU A 1 132 ? -8.603 -8.318 19.741 1.00 96.38 132 GLU A N 1
ATOM 1017 C CA . GLU A 1 132 ? -7.533 -7.526 20.370 1.00 96.38 132 GLU A CA 1
ATOM 1018 C C . GLU A 1 132 ? -7.928 -6.037 20.423 1.00 96.38 132 GLU A C 1
ATOM 1020 O O . GLU A 1 132 ? -7.816 -5.409 21.475 1.00 96.38 132 GLU A O 1
ATOM 1025 N N . LEU A 1 133 ? -8.470 -5.487 19.330 1.00 95.69 133 LEU A N 1
ATOM 1026 C CA . LEU A 1 133 ? -8.938 -4.101 19.231 1.00 95.69 133 LEU A CA 1
ATOM 1027 C C . LEU A 1 133 ? -10.051 -3.789 20.241 1.00 95.69 133 LEU A C 1
ATOM 1029 O O . LEU A 1 133 ? -9.947 -2.791 20.952 1.00 95.69 133 LEU A O 1
ATOM 1033 N N . ALA A 1 134 ? -11.057 -4.658 20.361 1.00 95.25 134 ALA A N 1
ATOM 1034 C CA . ALA A 1 134 ? -12.150 -4.515 21.323 1.00 95.25 134 ALA A CA 1
ATOM 1035 C C . ALA A 1 134 ? -11.669 -4.510 22.788 1.00 95.25 134 ALA A C 1
ATOM 1037 O O . ALA A 1 134 ? -12.307 -3.891 23.632 1.00 95.25 134 ALA A O 1
ATOM 1038 N N . SER A 1 135 ? -10.531 -5.149 23.093 1.00 94.75 135 SER A N 1
ATOM 1039 C CA . SER A 1 135 ? -9.910 -5.102 24.430 1.00 94.75 135 SER A CA 1
ATOM 1040 C C . SER A 1 135 ? -9.085 -3.831 24.705 1.00 94.75 135 SER A C 1
ATOM 1042 O O . SER A 1 135 ? -8.749 -3.547 25.857 1.00 94.75 135 SER A O 1
ATOM 1044 N N . LEU A 1 136 ? -8.735 -3.074 23.657 1.00 93.69 136 LEU A N 1
ATOM 1045 C CA . LEU A 1 136 ? -7.899 -1.866 23.726 1.00 93.69 136 LEU A CA 1
ATOM 1046 C C . LEU A 1 136 ? -8.703 -0.558 23.736 1.00 93.69 136 LEU A C 1
ATOM 1048 O O . LEU A 1 136 ? -8.162 0.470 24.151 1.00 93.69 136 LEU A O 1
ATOM 1052 N N . ILE A 1 137 ? -9.950 -0.593 23.264 1.00 93.00 137 ILE A N 1
ATOM 1053 C CA . ILE A 1 137 ? -10.906 0.522 23.292 1.00 93.00 137 ILE A CA 1
ATOM 1054 C C . ILE A 1 137 ? -11.884 0.361 24.464 1.00 93.00 137 ILE A C 1
ATOM 1056 O O . ILE A 1 137 ? -12.081 -0.741 24.972 1.00 93.00 137 ILE A O 1
ATOM 1060 N N . ASP A 1 138 ? -12.493 1.459 24.913 1.00 89.88 138 ASP A N 1
ATOM 1061 C CA . ASP A 1 138 ? -13.472 1.408 26.005 1.00 89.88 138 ASP A CA 1
ATOM 1062 C C . ASP A 1 138 ? -14.73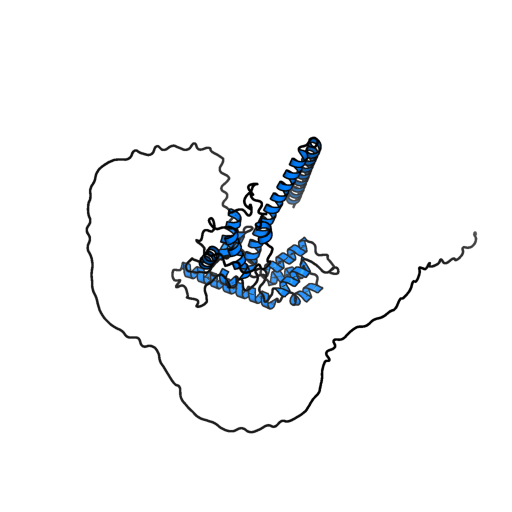7 0.642 25.584 1.00 89.88 138 ASP A C 1
ATOM 1064 O O . ASP A 1 138 ? -15.137 0.650 24.420 1.00 89.88 138 ASP A O 1
ATOM 1068 N N . ALA A 1 139 ? -15.421 0.018 26.548 1.00 90.81 139 ALA A N 1
ATOM 1069 C CA . ALA A 1 139 ? -16.587 -0.832 26.286 1.00 90.81 139 ALA A CA 1
ATOM 1070 C C . ALA A 1 139 ? -17.740 -0.108 25.552 1.00 90.81 139 ALA A C 1
ATOM 1072 O O . ALA A 1 139 ? -18.452 -0.728 24.762 1.00 90.81 139 ALA A O 1
ATOM 1073 N N . SER A 1 140 ? -17.899 1.206 25.760 1.00 89.88 140 SER A N 1
ATOM 1074 C CA . SER A 1 140 ? -18.864 2.041 25.026 1.00 89.88 140 SER A CA 1
ATOM 1075 C C . SER A 1 140 ? -18.543 2.165 23.536 1.00 89.88 140 SER A C 1
ATOM 1077 O O . SER A 1 140 ? -19.453 2.254 22.714 1.00 89.88 140 SER A O 1
ATOM 1079 N N . ASP A 1 141 ? -17.257 2.170 23.192 1.00 90.19 141 ASP A N 1
ATOM 1080 C CA . ASP A 1 141 ? -16.762 2.320 21.825 1.00 90.19 141 ASP A CA 1
ATOM 1081 C C . ASP A 1 141 ? -16.632 0.953 21.144 1.00 90.19 141 ASP A C 1
ATOM 1083 O O . ASP A 1 141 ? -16.881 0.840 19.946 1.00 90.19 141 ASP A O 1
ATOM 1087 N N . ALA A 1 142 ? -16.350 -0.106 21.914 1.00 91.50 142 ALA A N 1
ATOM 1088 C CA . ALA A 1 142 ? -16.416 -1.491 21.455 1.00 91.50 142 ALA A CA 1
ATOM 1089 C C . ALA A 1 142 ? -17.822 -1.866 20.956 1.00 91.50 142 ALA A C 1
ATOM 1091 O O . ALA A 1 142 ? -17.950 -2.489 19.902 1.00 91.50 142 ALA A O 1
ATOM 1092 N N . ALA A 1 143 ? -18.880 -1.420 21.646 1.00 90.62 143 ALA A N 1
ATOM 1093 C CA . ALA A 1 143 ? -20.259 -1.580 21.178 1.00 90.62 143 ALA A CA 1
ATOM 1094 C C . ALA A 1 143 ? -20.508 -0.872 19.828 1.00 90.62 143 ALA A C 1
ATOM 1096 O O . ALA A 1 143 ? -21.167 -1.423 18.948 1.00 90.62 143 ALA A O 1
ATOM 1097 N N . LYS A 1 144 ? -19.909 0.311 19.636 1.00 90.25 144 LYS A N 1
ATOM 1098 C CA . LYS A 1 144 ? -19.993 1.117 18.404 1.00 90.25 144 LYS A CA 1
ATOM 1099 C C . LYS A 1 144 ? -19.000 0.704 17.319 1.00 90.25 144 LYS A C 1
ATOM 1101 O O . LYS A 1 144 ? -18.995 1.285 16.237 1.00 90.25 144 LYS A O 1
ATOM 1106 N N . MET A 1 145 ? -18.166 -0.312 17.546 1.00 93.31 145 MET A N 1
ATOM 1107 C CA . MET A 1 145 ? -17.151 -0.731 16.574 1.00 93.31 145 MET A CA 1
ATOM 1108 C C . MET A 1 145 ? -17.765 -1.110 15.216 1.00 93.31 145 MET A C 1
ATOM 1110 O O . MET A 1 145 ? -17.135 -0.872 14.192 1.00 93.31 145 MET A O 1
ATOM 1114 N N . ARG A 1 146 ? -19.002 -1.629 15.195 1.00 92.88 146 ARG A N 1
ATOM 1115 C CA . ARG A 1 146 ? -19.769 -1.923 13.967 1.00 92.88 146 ARG A CA 1
ATOM 1116 C C . ARG A 1 146 ? -20.320 -0.681 13.251 1.00 92.88 146 ARG A C 1
ATOM 1118 O O . ARG A 1 146 ? -20.594 -0.760 12.061 1.00 92.88 146 ARG A O 1
ATOM 1125 N N . GLU A 1 147 ? -20.489 0.439 13.953 1.00 91.06 147 GLU A N 1
ATOM 1126 C CA . GLU A 1 147 ? -20.899 1.723 13.361 1.00 91.06 147 GLU A CA 1
ATOM 1127 C C . GLU A 1 147 ? -19.722 2.355 12.604 1.00 91.06 147 GLU A C 1
ATOM 1129 O O . GLU A 1 147 ? -19.890 2.879 11.506 1.00 91.06 147 GLU A O 1
ATOM 1134 N N . TYR A 1 148 ? -18.515 2.264 13.177 1.00 90.19 148 TYR A N 1
ATOM 1135 C CA . TYR A 1 148 ? -17.292 2.795 12.571 1.00 90.19 148 TYR A CA 1
ATOM 1136 C C . TYR A 1 148 ? -16.626 1.841 11.581 1.00 90.19 148 TYR A C 1
ATOM 1138 O O . TYR A 1 148 ? -15.968 2.300 10.660 1.00 90.19 148 TYR A O 1
ATOM 1146 N N . LEU A 1 149 ? -16.730 0.525 11.745 1.00 93.94 149 LEU A N 1
ATOM 1147 C CA . LEU A 1 149 ? -16.081 -0.437 10.856 1.00 93.94 149 LEU A CA 1
ATOM 1148 C C . LEU A 1 149 ? -17.143 -1.358 10.242 1.00 93.94 149 LEU A C 1
ATOM 1150 O O . LEU A 1 149 ? -17.779 -2.106 10.988 1.00 93.94 149 LEU A O 1
ATOM 1154 N N . PRO A 1 150 ? -17.317 -1.372 8.904 1.00 93.00 150 PRO A N 1
ATOM 1155 C CA . PRO A 1 150 ? -18.214 -2.308 8.230 1.00 93.00 150 PRO A CA 1
ATOM 1156 C C . PRO A 1 150 ? -17.593 -3.714 8.248 1.00 93.00 150 PRO A C 1
ATOM 1158 O O . PRO A 1 150 ? -17.009 -4.177 7.266 1.00 93.00 150 PRO A O 1
ATOM 1161 N N . LEU A 1 151 ? -17.672 -4.377 9.408 1.00 92.38 151 LEU A N 1
ATOM 1162 C CA . LEU A 1 151 ? -16.946 -5.615 9.707 1.00 92.38 151 LEU A CA 1
ATOM 1163 C C . LEU A 1 151 ? -17.218 -6.706 8.672 1.00 92.38 151 LEU A C 1
ATOM 1165 O O . LEU A 1 151 ? -16.281 -7.362 8.228 1.00 92.38 151 LEU A O 1
ATOM 1169 N N . ASP A 1 152 ? -18.469 -6.854 8.244 1.00 93.75 152 ASP A N 1
ATOM 1170 C CA . ASP A 1 152 ? -18.880 -7.886 7.290 1.00 93.75 152 ASP A CA 1
ATOM 1171 C C . ASP A 1 152 ? -18.215 -7.675 5.915 1.00 93.75 152 ASP A C 1
ATOM 1173 O O . ASP A 1 152 ? -17.709 -8.622 5.312 1.00 93.75 152 ASP A O 1
ATOM 1177 N N . VAL A 1 153 ? -18.095 -6.416 5.468 1.00 92.69 153 VAL A N 1
ATOM 1178 C CA . VAL A 1 153 ? -17.350 -6.047 4.249 1.00 92.69 153 VAL A CA 1
ATOM 1179 C C . VAL A 1 153 ? -15.863 -6.347 4.430 1.00 92.69 153 VAL A C 1
ATOM 1181 O O . VAL A 1 153 ? -15.250 -6.980 3.575 1.00 92.69 153 VAL A O 1
ATOM 1184 N N . MET A 1 154 ? -15.270 -5.942 5.555 1.00 90.88 154 MET A N 1
ATOM 1185 C CA . MET A 1 154 ? -13.838 -6.128 5.821 1.00 90.88 154 MET A CA 1
ATOM 1186 C C . MET A 1 154 ? -13.444 -7.613 5.918 1.00 90.88 154 MET A C 1
ATOM 1188 O O . MET A 1 154 ? -12.392 -8.006 5.404 1.00 90.88 154 MET A O 1
ATOM 1192 N N . LEU A 1 155 ? -14.302 -8.447 6.512 1.00 93.19 155 LEU A N 1
ATOM 1193 C CA . LEU A 1 155 ? -14.146 -9.901 6.561 1.00 93.19 155 LEU A CA 1
ATOM 1194 C C . LEU A 1 155 ? -14.261 -10.518 5.160 1.00 93.19 155 LEU A C 1
ATOM 1196 O O . LEU A 1 155 ? -13.345 -11.229 4.745 1.00 93.19 155 LEU A O 1
ATOM 1200 N N . ALA A 1 156 ? -15.299 -10.173 4.390 1.00 94.00 156 ALA A N 1
ATOM 1201 C CA . ALA A 1 156 ? -15.471 -10.651 3.015 1.00 94.00 156 ALA A CA 1
ATOM 1202 C C . ALA A 1 156 ? -14.304 -10.237 2.094 1.00 94.00 156 ALA A C 1
ATOM 1204 O O . ALA A 1 156 ? -13.836 -11.019 1.261 1.00 94.00 156 ALA A O 1
ATOM 1205 N N . MET A 1 157 ? -13.765 -9.023 2.264 1.00 91.12 157 MET A N 1
ATOM 1206 C CA . MET A 1 157 ? -12.582 -8.564 1.531 1.00 91.12 157 MET A CA 1
ATOM 1207 C C . MET A 1 157 ? -11.342 -9.410 1.830 1.00 91.12 157 MET A C 1
ATOM 1209 O O . MET A 1 157 ? -10.578 -9.691 0.895 1.00 91.12 157 MET A O 1
ATOM 1213 N N . HIS A 1 158 ? -11.152 -9.808 3.095 1.00 92.12 158 HIS A N 1
ATOM 1214 C CA . HIS A 1 158 ? -10.046 -10.659 3.528 1.00 92.12 158 HIS A CA 1
ATOM 1215 C C . HIS A 1 158 ? -10.211 -12.112 3.064 1.00 92.12 158 HIS A C 1
ATOM 1217 O O . HIS A 1 158 ? -9.274 -12.677 2.506 1.00 92.12 158 HIS A O 1
ATOM 1223 N N . GLU A 1 159 ? -11.403 -12.695 3.196 1.00 93.94 159 GLU A N 1
ATOM 1224 C CA . GLU A 1 159 ? -11.711 -14.039 2.689 1.00 93.94 159 GLU A CA 1
ATOM 1225 C C . GLU A 1 159 ? -11.443 -14.134 1.179 1.00 93.94 159 GLU A C 1
ATOM 1227 O O . GLU A 1 159 ? -10.704 -15.004 0.707 1.00 93.94 159 GLU A O 1
ATOM 1232 N N . ARG A 1 160 ? -11.942 -13.159 0.409 1.00 92.00 160 ARG A N 1
ATOM 1233 C CA . ARG A 1 160 ? -11.661 -13.051 -1.026 1.00 92.00 160 ARG A CA 1
ATOM 1234 C C . ARG A 1 160 ? -10.159 -12.917 -1.306 1.00 92.00 160 ARG A C 1
ATOM 1236 O O . ARG A 1 160 ? -9.666 -13.397 -2.323 1.00 92.00 160 ARG A O 1
ATOM 1243 N N . GLU A 1 161 ? -9.416 -12.214 -0.447 1.00 91.25 161 GLU A N 1
ATOM 1244 C CA . GLU A 1 161 ? -7.952 -12.067 -0.543 1.00 91.25 161 GLU A CA 1
ATOM 1245 C C . GLU A 1 161 ? -7.229 -13.407 -0.342 1.00 91.25 161 GLU A C 1
ATOM 1247 O O . GLU A 1 161 ? -6.325 -13.720 -1.121 1.00 91.25 161 GLU A O 1
ATOM 1252 N N . LEU A 1 162 ? -7.673 -14.228 0.615 1.00 90.62 162 LEU A N 1
ATOM 1253 C CA . LEU A 1 162 ? -7.173 -15.590 0.807 1.00 90.62 162 LEU A CA 1
ATOM 1254 C C . LEU A 1 162 ? -7.459 -16.466 -0.425 1.00 90.62 162 LEU A C 1
ATOM 1256 O O . LEU A 1 162 ? -6.546 -17.131 -0.920 1.00 90.62 162 LEU A O 1
ATOM 1260 N N . MET A 1 163 ? -8.675 -16.403 -0.984 1.00 90.19 163 MET A N 1
ATOM 1261 C CA . MET A 1 163 ? -9.036 -17.131 -2.211 1.00 90.19 163 MET A CA 1
ATOM 1262 C C . MET A 1 163 ? -8.164 -16.732 -3.415 1.00 90.19 163 MET A C 1
ATOM 1264 O O . MET A 1 163 ? -7.605 -17.590 -4.102 1.00 90.19 163 MET A O 1
ATOM 1268 N N . GLU A 1 164 ? -7.972 -15.433 -3.659 1.00 88.19 164 GLU A N 1
ATOM 1269 C CA . GLU A 1 164 ? -7.109 -14.946 -4.746 1.00 88.19 164 GLU A CA 1
ATOM 1270 C C . GLU A 1 164 ? -5.616 -15.245 -4.500 1.00 88.19 164 GLU A C 1
ATOM 1272 O O . GLU A 1 164 ? -4.851 -15.433 -5.453 1.00 88.19 164 GLU A O 1
ATOM 1277 N N . GLY A 1 165 ? -5.178 -15.316 -3.239 1.00 86.38 165 GLY A N 1
ATOM 1278 C CA . GLY A 1 165 ? -3.847 -15.787 -2.845 1.00 86.38 165 GLY A CA 1
ATOM 1279 C C . GLY A 1 165 ? -3.636 -17.274 -3.152 1.00 86.38 165 GLY A C 1
ATOM 1280 O O . GLY A 1 165 ? -2.627 -17.649 -3.758 1.00 86.38 165 GLY A O 1
ATOM 1281 N N . ALA A 1 166 ? -4.617 -18.120 -2.830 1.00 87.56 166 ALA A N 1
ATOM 1282 C CA . ALA A 1 166 ? -4.602 -19.542 -3.168 1.00 87.56 166 ALA A CA 1
ATOM 1283 C C . ALA A 1 166 ? -4.587 -19.764 -4.693 1.00 87.56 166 ALA A C 1
ATOM 1285 O O . ALA A 1 166 ? -3.751 -20.516 -5.202 1.00 87.56 166 ALA A O 1
ATOM 1286 N N . ALA A 1 167 ? -5.423 -19.036 -5.440 1.00 84.25 167 ALA A N 1
ATOM 1287 C CA . ALA A 1 167 ? -5.456 -19.079 -6.903 1.00 84.25 167 ALA A CA 1
ATOM 1288 C C . ALA A 1 167 ? -4.145 -18.581 -7.551 1.00 84.25 167 ALA A C 1
ATOM 1290 O O . ALA A 1 167 ? -3.707 -19.113 -8.575 1.00 84.25 167 ALA A O 1
ATOM 1291 N N . ARG A 1 168 ? -3.468 -17.581 -6.960 1.00 80.88 168 ARG A N 1
ATOM 1292 C CA . ARG A 1 168 ? -2.097 -17.189 -7.350 1.00 80.88 168 ARG A CA 1
ATOM 1293 C C . ARG A 1 168 ? -1.112 -18.342 -7.158 1.00 80.88 168 ARG A C 1
ATOM 1295 O O . ARG A 1 168 ? -0.369 -18.661 -8.085 1.00 80.88 168 ARG A O 1
ATOM 1302 N N . LEU A 1 169 ? -1.125 -18.995 -5.995 1.00 84.12 169 LEU A N 1
ATOM 1303 C CA . LEU A 1 169 ? -0.205 -20.093 -5.691 1.00 84.12 169 LEU A CA 1
ATOM 1304 C C . LEU A 1 169 ? -0.426 -21.311 -6.605 1.00 84.12 169 LEU A C 1
ATOM 1306 O O . LEU A 1 169 ? 0.547 -21.921 -7.048 1.00 84.12 169 LEU A O 1
ATOM 1310 N N . GLN A 1 170 ? -1.678 -21.643 -6.933 1.00 85.25 170 GLN A N 1
ATOM 1311 C CA . GLN A 1 170 ? -2.003 -22.695 -7.903 1.00 85.25 170 GLN A CA 1
ATOM 1312 C C . GLN A 1 170 ? -1.485 -22.359 -9.311 1.00 85.25 170 GLN A C 1
ATOM 1314 O O . GLN A 1 170 ? -0.810 -23.189 -9.921 1.00 85.25 170 GLN A O 1
ATOM 1319 N N . ARG A 1 171 ? -1.702 -21.128 -9.802 1.00 80.62 171 ARG A N 1
ATOM 1320 C CA . ARG A 1 171 ? -1.152 -20.680 -11.096 1.00 80.62 171 ARG A CA 1
ATOM 1321 C C . ARG A 1 171 ? 0.379 -20.724 -11.120 1.00 80.62 171 ARG A C 1
ATOM 1323 O O . ARG A 1 171 ? 0.952 -21.258 -12.064 1.00 80.62 171 ARG A O 1
ATOM 1330 N N . ALA A 1 172 ? 1.045 -20.261 -10.061 1.00 81.69 172 ALA A N 1
ATOM 1331 C CA . ALA A 1 172 ? 2.505 -20.315 -9.947 1.00 81.69 172 ALA A CA 1
ATOM 1332 C C . ALA A 1 172 ? 3.060 -21.755 -9.946 1.00 81.69 172 ALA A C 1
ATOM 1334 O O . ALA A 1 172 ? 4.119 -22.006 -10.523 1.00 81.69 172 ALA A O 1
ATOM 1335 N N . LYS A 1 173 ? 2.342 -22.714 -9.340 1.00 85.69 173 LYS A N 1
ATOM 1336 C CA . LYS A 1 173 ? 2.672 -24.148 -9.419 1.00 85.69 173 LYS A CA 1
ATOM 1337 C C . LYS A 1 173 ? 2.491 -24.694 -10.841 1.00 85.69 173 LYS A C 1
ATOM 1339 O O . LYS A 1 173 ? 3.389 -25.366 -11.333 1.00 85.69 173 LYS A O 1
ATOM 1344 N N . SER A 1 174 ? 1.389 -24.352 -11.514 1.00 82.31 174 SER A N 1
ATOM 1345 C CA . SER A 1 174 ? 1.110 -24.778 -12.897 1.00 82.31 174 SER A CA 1
ATOM 1346 C C . SER A 1 174 ? 2.159 -24.269 -13.902 1.00 82.31 174 SER A C 1
ATOM 1348 O O . SER A 1 174 ? 2.645 -25.036 -14.731 1.00 82.31 174 SER A O 1
ATOM 1350 N N . ILE A 1 175 ? 2.615 -23.017 -13.760 1.00 80.00 175 ILE A N 1
ATOM 1351 C CA . ILE A 1 175 ? 3.686 -22.442 -14.598 1.00 80.00 175 ILE A CA 1
ATOM 1352 C C . ILE A 1 175 ? 4.996 -23.231 -14.465 1.00 80.00 175 ILE A C 1
ATOM 1354 O O . ILE A 1 175 ? 5.641 -23.519 -15.472 1.00 80.00 175 ILE A O 1
ATOM 1358 N N . LYS A 1 176 ? 5.370 -23.651 -13.248 1.00 82.56 176 LYS A N 1
ATOM 1359 C CA . LYS A 1 176 ? 6.553 -24.506 -13.034 1.00 82.56 176 LYS A CA 1
ATOM 1360 C C . LYS A 1 176 ? 6.421 -25.904 -13.651 1.00 82.56 176 LYS A C 1
ATOM 1362 O O . LYS A 1 176 ? 7.441 -26.536 -13.893 1.00 82.56 176 LYS A O 1
ATOM 1367 N N . GLY A 1 177 ? 5.200 -26.370 -13.920 1.00 81.25 177 GLY A N 1
ATOM 1368 C CA . GLY A 1 177 ? 4.922 -27.636 -14.603 1.00 81.25 177 GLY A CA 1
ATOM 1369 C C . GLY A 1 177 ? 5.021 -27.579 -16.133 1.00 81.25 177 GLY A C 1
ATOM 1370 O O . GLY A 1 177 ? 4.682 -28.559 -16.786 1.00 81.25 177 GLY A O 1
ATOM 1371 N N . GLY A 1 178 ? 5.425 -26.449 -16.727 1.00 72.50 178 GLY A N 1
ATOM 1372 C CA . GLY A 1 178 ? 5.626 -26.316 -18.179 1.00 72.50 178 GLY A CA 1
ATOM 1373 C C . GLY A 1 178 ? 4.345 -26.247 -19.026 1.00 72.50 178 GLY A C 1
ATOM 1374 O O . GLY A 1 178 ? 4.433 -26.044 -20.232 1.00 72.50 178 GLY A O 1
ATOM 1375 N N . GLN A 1 179 ? 3.160 -26.359 -18.416 1.00 61.22 179 GLN A N 1
ATOM 1376 C CA . GLN A 1 179 ? 1.859 -26.388 -19.104 1.00 61.22 179 GLN A CA 1
ATOM 1377 C C . GLN A 1 179 ? 1.084 -25.058 -19.062 1.00 61.22 179 GLN A C 1
ATOM 1379 O O . GLN A 1 179 ? -0.120 -25.017 -19.310 1.00 61.22 179 GLN A O 1
ATOM 1384 N N . ALA A 1 180 ? 1.754 -23.941 -18.775 1.00 52.88 180 ALA A N 1
ATOM 1385 C CA . ALA A 1 180 ? 1.114 -22.630 -18.774 1.00 52.88 180 ALA A CA 1
ATOM 1386 C C . ALA A 1 180 ? 0.914 -22.071 -20.191 1.00 52.88 180 ALA A C 1
ATOM 1388 O O . ALA A 1 180 ? 1.588 -21.128 -20.607 1.00 52.88 180 ALA A O 1
ATOM 1389 N N . THR A 1 181 ? -0.109 -22.565 -20.892 1.00 57.97 181 THR A N 1
ATOM 1390 C CA . THR A 1 181 ? -0.872 -21.678 -21.776 1.00 57.97 181 THR A CA 1
ATOM 1391 C C . THR A 1 181 ? -1.351 -20.510 -20.920 1.00 57.97 181 THR A C 1
ATOM 1393 O O . THR A 1 181 ? -2.146 -20.722 -19.998 1.00 57.97 181 THR A O 1
ATOM 1396 N N . MET A 1 182 ? -0.847 -19.296 -21.170 1.00 58.78 182 MET A N 1
ATOM 1397 C CA . MET A 1 182 ? -1.389 -18.097 -20.532 1.00 58.78 182 MET A CA 1
ATOM 1398 C C . MET A 1 182 ? -2.876 -18.036 -20.865 1.00 58.78 182 MET A C 1
ATOM 1400 O O . MET A 1 182 ? -3.246 -17.764 -22.003 1.00 58.78 182 MET A O 1
ATOM 1404 N N . VAL A 1 183 ? -3.719 -18.341 -19.877 1.00 55.09 183 VAL A N 1
ATOM 1405 C CA . VAL A 1 183 ? -5.165 -18.203 -20.013 1.00 55.09 183 VAL A CA 1
ATOM 1406 C C . VAL A 1 183 ? -5.416 -16.730 -20.276 1.00 55.09 183 VAL A C 1
ATOM 1408 O O . VAL A 1 183 ? -5.195 -15.903 -19.389 1.00 55.09 183 VAL A O 1
ATOM 1411 N N . SER A 1 184 ? -5.828 -16.423 -21.504 1.00 57.97 184 SER A N 1
ATOM 1412 C CA . SER A 1 184 ? -6.154 -15.082 -21.972 1.00 57.97 184 SER A CA 1
ATOM 1413 C C . SER A 1 184 ? -7.394 -14.582 -21.238 1.00 57.97 184 SER A C 1
ATOM 1415 O O . SER A 1 184 ? -8.501 -14.603 -21.772 1.00 57.97 184 SER A O 1
ATOM 1417 N N . SER A 1 185 ? -7.224 -14.174 -19.979 1.00 60.66 185 SER A N 1
ATOM 1418 C CA . SER A 1 185 ? -8.249 -13.477 -19.216 1.00 60.66 185 SER A CA 1
ATOM 1419 C C . SER A 1 185 ? -8.597 -12.217 -19.994 1.00 60.66 185 SER A C 1
ATOM 1421 O O . SER A 1 185 ? -7.780 -11.303 -20.068 1.00 60.66 185 SER A O 1
ATOM 1423 N N . SER A 1 186 ? -9.784 -12.193 -20.596 1.00 65.19 186 SER A N 1
ATOM 1424 C CA . SER A 1 186 ? -10.225 -11.210 -21.593 1.00 65.19 186 SER A CA 1
ATOM 1425 C C . SER A 1 186 ? -10.521 -9.814 -21.023 1.00 65.19 186 SER A C 1
ATOM 1427 O O . SER A 1 186 ? -11.337 -9.081 -21.575 1.00 65.19 186 SER A O 1
ATOM 1429 N N . GLY A 1 187 ? -9.911 -9.467 -19.890 1.00 74.25 187 GLY A N 1
ATOM 1430 C CA . GLY A 1 187 ? -9.971 -8.141 -19.289 1.00 74.25 187 GLY A CA 1
ATOM 1431 C C . GLY A 1 187 ? -8.804 -7.261 -19.753 1.00 74.25 187 GLY A C 1
ATOM 1432 O O . GLY A 1 187 ? -7.769 -7.785 -20.172 1.00 74.25 187 GLY A O 1
ATOM 1433 N N . PRO A 1 188 ? -8.941 -5.928 -19.664 1.00 72.81 188 PRO A N 1
ATOM 1434 C CA . PRO A 1 188 ? -7.866 -5.001 -19.998 1.00 72.81 188 PRO A CA 1
ATOM 1435 C C . PRO A 1 188 ? -6.675 -5.182 -19.045 1.00 72.81 188 PRO A C 1
ATOM 1437 O O . PRO A 1 188 ? -6.776 -4.941 -17.843 1.00 72.81 188 PRO A O 1
ATOM 1440 N N . THR A 1 189 ? -5.527 -5.594 -19.582 1.00 83.38 189 THR A N 1
ATOM 1441 C CA . THR A 1 189 ? -4.270 -5.716 -18.833 1.00 83.38 189 THR A CA 1
ATOM 1442 C C . THR A 1 189 ? -3.509 -4.390 -18.856 1.00 83.38 189 THR A C 1
ATOM 1444 O O . THR A 1 189 ? -2.616 -4.215 -19.683 1.00 83.38 189 THR A O 1
ATOM 1447 N N . GLY A 1 190 ? -3.887 -3.470 -17.967 1.00 94.62 190 GLY A N 1
ATOM 1448 C CA . GLY A 1 190 ? -3.149 -2.233 -17.671 1.00 94.62 190 GLY A CA 1
ATOM 1449 C C . GLY A 1 190 ? -2.551 -2.239 -16.259 1.00 94.62 190 GLY A C 1
ATOM 1450 O O . GLY A 1 190 ? -2.649 -3.228 -15.533 1.00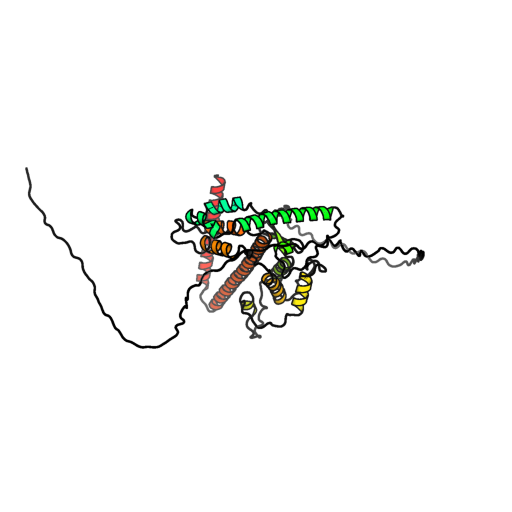 94.62 190 GLY A O 1
ATOM 1451 N N . VAL A 1 191 ? -1.971 -1.124 -15.832 1.00 96.62 191 VAL A N 1
ATOM 1452 C CA . VAL A 1 191 ? -1.499 -0.859 -14.460 1.00 96.62 191 VAL A CA 1
ATOM 1453 C C . VAL A 1 191 ? -2.113 0.429 -13.910 1.00 96.62 191 VAL A C 1
ATOM 1455 O O . VAL A 1 191 ? -2.460 0.479 -12.730 1.00 96.62 191 VAL A O 1
ATOM 1458 N N . PHE A 1 192 ? -2.297 1.455 -14.743 1.00 97.31 192 PHE A N 1
ATOM 1459 C CA . PHE A 1 192 ? -2.956 2.702 -14.349 1.00 97.31 192 PHE A CA 1
ATOM 1460 C C . PHE A 1 192 ? -4.483 2.558 -14.467 1.00 97.31 192 PHE A C 1
ATOM 1462 O O . PHE A 1 192 ? -4.979 1.944 -15.405 1.00 97.31 192 PHE A O 1
ATOM 1469 N N . GLY A 1 193 ? -5.253 3.107 -13.520 1.00 96.25 193 GLY A N 1
ATOM 1470 C CA . GLY A 1 193 ? -6.717 2.935 -13.492 1.00 96.25 193 GLY A CA 1
ATOM 1471 C C . GLY A 1 193 ? -7.197 1.604 -12.898 1.00 96.25 193 GLY A C 1
ATOM 1472 O O . GLY A 1 193 ? -8.391 1.433 -12.664 1.00 96.25 193 GLY A O 1
ATOM 1473 N N . ILE A 1 194 ? -6.291 0.661 -12.630 1.00 95.75 194 ILE A N 1
ATOM 1474 C CA . ILE A 1 194 ? -6.625 -0.692 -12.175 1.00 95.75 194 ILE A CA 1
ATOM 1475 C C . ILE A 1 194 ? -6.571 -0.779 -10.635 1.00 95.75 194 ILE A C 1
ATOM 1477 O O . ILE A 1 194 ? -5.634 -0.250 -10.030 1.00 95.75 194 ILE A O 1
ATOM 1481 N N . PRO A 1 195 ? -7.513 -1.481 -9.965 1.00 94.25 195 PRO A N 1
ATOM 1482 C CA . PRO A 1 195 ? -7.446 -1.705 -8.523 1.00 94.25 195 PRO A CA 1
ATOM 1483 C C . PRO A 1 195 ? -6.128 -2.369 -8.108 1.00 94.25 195 PRO A C 1
ATOM 1485 O O . PRO A 1 195 ? -5.732 -3.395 -8.667 1.00 94.25 195 PRO A O 1
ATOM 1488 N N . LEU A 1 196 ? -5.477 -1.835 -7.070 1.00 94.56 196 LEU A N 1
ATOM 1489 C CA . LEU A 1 196 ? -4.166 -2.287 -6.578 1.00 94.56 196 LEU A CA 1
ATOM 1490 C C . LEU A 1 196 ? -4.104 -3.805 -6.325 1.00 94.56 196 LEU A C 1
ATOM 1492 O O . LEU A 1 196 ? -3.103 -4.474 -6.592 1.00 94.56 196 LEU A O 1
ATOM 1496 N N . ARG A 1 197 ? -5.225 -4.356 -5.855 1.00 91.81 197 ARG A N 1
ATOM 1497 C CA . ARG A 1 197 ? -5.481 -5.785 -5.677 1.00 91.81 197 ARG A CA 1
ATOM 1498 C C . ARG A 1 197 ? -5.228 -6.600 -6.952 1.00 91.81 197 ARG A C 1
ATOM 1500 O O . ARG A 1 197 ? -4.547 -7.62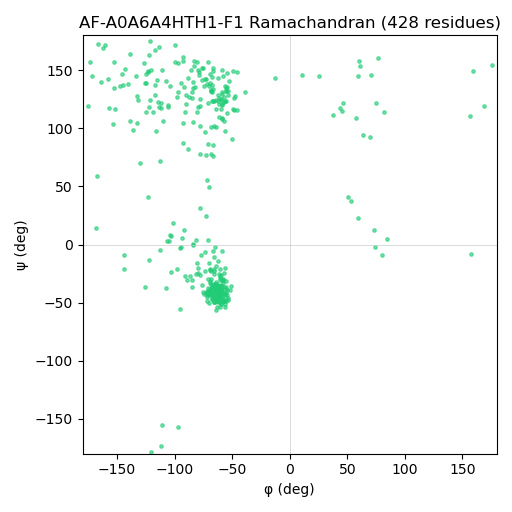0 -6.877 1.00 91.81 197 ARG A O 1
ATOM 1507 N N . GLN A 1 198 ? -5.717 -6.138 -8.103 1.00 91.81 198 GLN A N 1
ATOM 1508 C CA . GLN A 1 198 ? -5.516 -6.786 -9.404 1.00 91.81 198 GLN A CA 1
ATOM 1509 C C . GLN A 1 198 ? -4.091 -6.570 -9.927 1.00 91.81 198 GLN A C 1
ATOM 1511 O O . GLN A 1 198 ? -3.462 -7.535 -10.353 1.00 91.81 198 GLN A O 1
ATOM 1516 N N . VAL A 1 199 ? -3.537 -5.356 -9.800 1.00 94.44 199 VAL A N 1
ATOM 1517 C CA . VAL A 1 199 ? -2.136 -5.051 -10.164 1.00 94.44 199 VAL A CA 1
ATOM 1518 C C . VAL A 1 199 ? -1.161 -6.004 -9.450 1.00 94.44 199 VAL A C 1
ATOM 1520 O O . VAL A 1 199 ? -0.236 -6.530 -10.069 1.00 94.44 199 VAL A O 1
ATOM 1523 N N . SER A 1 200 ? -1.430 -6.340 -8.179 1.00 92.75 200 SER A N 1
ATOM 1524 C CA . SER A 1 200 ? -0.656 -7.315 -7.383 1.00 92.75 200 SER A CA 1
ATOM 1525 C C . SER A 1 200 ? -0.702 -8.776 -7.878 1.00 92.75 200 SER A C 1
ATOM 1527 O O . SER A 1 200 ? -0.096 -9.659 -7.266 1.00 92.75 200 SER A O 1
ATOM 1529 N N . LEU A 1 201 ? -1.458 -9.076 -8.941 1.00 89.94 201 LEU A N 1
ATOM 1530 C CA . LEU A 1 201 ? -1.535 -10.411 -9.543 1.00 89.94 201 LEU A CA 1
ATOM 1531 C C . LEU A 1 201 ? -0.506 -10.627 -10.662 1.00 89.94 201 LEU A C 1
ATOM 1533 O O . LEU A 1 201 ? -0.150 -11.778 -10.911 1.00 89.94 201 LEU A O 1
ATOM 1537 N N . TYR A 1 202 ? -0.077 -9.562 -11.350 1.00 90.25 202 TYR A N 1
ATOM 1538 C CA . TYR A 1 202 ? 0.723 -9.659 -12.583 1.00 90.25 202 TYR A CA 1
ATOM 1539 C C . TYR A 1 202 ? 1.792 -8.566 -12.761 1.00 90.25 202 TYR A C 1
ATOM 1541 O O . TYR A 1 202 ? 2.740 -8.785 -13.510 1.00 90.25 202 TYR A O 1
ATOM 1549 N N . ALA A 1 203 ? 1.672 -7.421 -12.082 1.00 95.06 203 ALA A N 1
ATOM 1550 C CA . ALA A 1 203 ? 2.569 -6.270 -12.215 1.00 95.06 203 ALA A CA 1
ATOM 1551 C C . ALA A 1 203 ? 3.200 -5.872 -10.866 1.00 95.06 203 ALA A C 1
ATOM 1553 O O . ALA A 1 203 ? 3.323 -4.689 -10.539 1.00 95.06 203 ALA A O 1
ATOM 1554 N N . SER A 1 204 ? 3.604 -6.867 -10.068 1.00 95.62 204 SER A N 1
ATOM 1555 C CA . SER A 1 204 ? 4.255 -6.672 -8.767 1.00 95.62 204 SER A CA 1
ATOM 1556 C C . SER A 1 204 ? 5.651 -7.289 -8.674 1.00 95.62 204 SER A C 1
ATOM 1558 O O . SER A 1 204 ? 5.938 -8.317 -9.283 1.00 95.62 204 SER A O 1
ATOM 1560 N N . THR A 1 205 ? 6.495 -6.677 -7.847 1.00 95.94 205 THR A N 1
ATOM 1561 C CA . THR A 1 205 ? 7.834 -7.142 -7.472 1.00 95.94 205 THR A CA 1
ATOM 1562 C C . THR A 1 205 ? 7.953 -7.302 -5.954 1.00 95.94 205 THR A C 1
ATOM 1564 O O . THR A 1 205 ? 7.128 -6.783 -5.198 1.00 95.94 205 THR A O 1
ATOM 1567 N N . LYS A 1 206 ? 8.980 -8.032 -5.507 1.00 95.81 206 LYS A N 1
ATOM 1568 C CA . LYS A 1 206 ? 9.284 -8.265 -4.092 1.00 95.81 206 LYS A CA 1
ATOM 1569 C C . LYS A 1 206 ? 10.220 -7.188 -3.553 1.00 95.81 206 LYS A C 1
ATOM 1571 O O . LYS A 1 206 ? 11.297 -6.983 -4.102 1.00 95.81 206 LYS A O 1
ATOM 1576 N N . ALA A 1 207 ? 9.846 -6.579 -2.432 1.00 96.00 207 ALA A N 1
ATOM 1577 C CA . ALA A 1 207 ? 10.715 -5.716 -1.634 1.00 96.00 207 ALA A CA 1
ATOM 1578 C C . ALA A 1 207 ? 10.797 -6.232 -0.193 1.00 96.00 207 ALA A C 1
ATOM 1580 O O . ALA A 1 207 ? 9.833 -6.808 0.314 1.00 96.00 207 ALA A O 1
ATOM 1581 N N . VAL A 1 208 ? 11.931 -6.022 0.480 1.00 95.25 208 VAL A N 1
ATOM 1582 C CA . VAL A 1 208 ? 12.118 -6.426 1.883 1.00 95.25 208 VAL A CA 1
ATOM 1583 C C . VAL A 1 208 ? 12.067 -5.195 2.779 1.00 95.25 208 VAL A C 1
ATOM 1585 O O . VAL A 1 208 ? 12.893 -4.296 2.648 1.00 95.25 208 VAL A O 1
ATOM 1588 N N . LEU A 1 209 ? 11.119 -5.162 3.717 1.00 92.56 209 LEU A N 1
ATOM 1589 C CA . LEU A 1 209 ? 10.928 -4.052 4.649 1.00 92.56 209 LEU A CA 1
ATOM 1590 C C . LEU A 1 209 ? 10.783 -4.594 6.074 1.00 92.56 209 LEU A C 1
ATOM 1592 O O . LEU A 1 209 ? 9.976 -5.481 6.336 1.00 92.56 209 LEU A O 1
ATOM 1596 N N . GLY A 1 210 ? 11.624 -4.125 7.000 1.00 89.81 210 GLY A N 1
ATOM 1597 C CA . GLY A 1 210 ? 11.632 -4.620 8.385 1.00 89.81 210 GLY A CA 1
ATOM 1598 C C . GLY A 1 210 ? 11.911 -6.128 8.531 1.00 89.81 210 GLY A C 1
ATOM 1599 O O . GLY A 1 210 ? 11.509 -6.724 9.526 1.00 89.81 210 GLY A O 1
ATOM 1600 N N . GLY A 1 211 ? 12.558 -6.754 7.539 1.00 92.38 211 GLY A N 1
ATOM 1601 C CA . GLY A 1 211 ? 12.789 -8.204 7.485 1.00 92.38 211 GLY A CA 1
ATOM 1602 C C . GLY A 1 211 ? 11.633 -9.027 6.897 1.00 92.38 211 GLY A C 1
ATOM 1603 O O . GLY A 1 211 ? 11.729 -10.256 6.874 1.00 92.38 211 GLY A O 1
ATOM 1604 N N . PHE A 1 212 ? 10.572 -8.378 6.405 1.00 94.94 212 PHE A N 1
ATOM 1605 C CA . PHE A 1 212 ? 9.431 -9.024 5.756 1.00 94.94 212 PHE A CA 1
ATOM 1606 C C . PHE A 1 212 ? 9.411 -8.784 4.242 1.00 94.94 212 PHE A C 1
ATOM 1608 O O . PHE A 1 212 ? 9.706 -7.684 3.781 1.00 94.94 212 PHE A O 1
ATOM 1615 N N . GLU A 1 213 ? 9.042 -9.806 3.469 1.00 95.38 213 GLU A N 1
ATOM 1616 C CA . GLU A 1 213 ? 8.775 -9.696 2.032 1.00 95.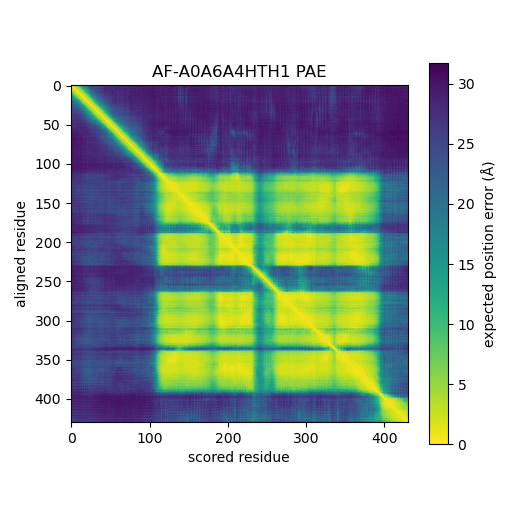38 213 GLU A CA 1
ATOM 1617 C C . GLU A 1 213 ? 7.394 -9.080 1.777 1.00 95.38 213 GLU A C 1
ATOM 1619 O O . GLU A 1 213 ? 6.375 -9.627 2.208 1.00 95.38 213 GLU A O 1
ATOM 1624 N N . HIS A 1 214 ? 7.368 -8.005 0.996 1.00 95.06 214 HIS A N 1
ATOM 1625 C CA . HIS A 1 214 ? 6.174 -7.313 0.525 1.00 95.06 214 HIS A CA 1
ATOM 1626 C C . HIS A 1 214 ? 6.058 -7.407 -1.000 1.00 95.06 214 HIS A C 1
ATOM 1628 O O . HIS A 1 214 ? 7.060 -7.295 -1.707 1.00 95.06 214 HIS A O 1
ATOM 1634 N N . ASP A 1 215 ? 4.835 -7.582 -1.506 1.00 95.25 215 ASP A N 1
ATOM 1635 C CA . ASP A 1 215 ? 4.517 -7.427 -2.929 1.00 95.25 215 ASP A CA 1
ATOM 1636 C C . ASP A 1 215 ? 4.112 -5.975 -3.204 1.00 95.25 215 ASP A C 1
ATOM 1638 O O . ASP A 1 215 ? 3.147 -5.473 -2.624 1.00 95.25 215 ASP A O 1
ATOM 1642 N N . LEU A 1 216 ? 4.846 -5.304 -4.092 1.00 97.50 216 LEU A N 1
ATOM 1643 C CA . LEU A 1 216 ? 4.638 -3.900 -4.460 1.00 97.50 216 LEU A CA 1
ATOM 1644 C C . LEU A 1 216 ? 4.454 -3.761 -5.975 1.00 97.50 216 LEU A C 1
ATOM 1646 O O . LEU A 1 216 ? 5.106 -4.500 -6.712 1.00 97.50 216 LEU A O 1
ATOM 1650 N N . PRO A 1 217 ? 3.641 -2.811 -6.476 1.00 97.88 217 PRO A N 1
ATOM 1651 C CA . PRO A 1 217 ? 3.582 -2.506 -7.905 1.00 97.88 217 PRO A CA 1
ATOM 1652 C C . PRO A 1 217 ? 4.969 -2.169 -8.462 1.00 97.88 217 PRO A C 1
ATOM 1654 O O . PRO A 1 217 ? 5.694 -1.371 -7.864 1.00 97.88 217 PRO A O 1
ATOM 1657 N N . ILE A 1 218 ? 5.323 -2.740 -9.618 1.00 97.94 218 ILE A N 1
ATOM 1658 C CA . ILE A 1 218 ? 6.651 -2.570 -10.238 1.00 97.94 218 ILE A CA 1
ATOM 1659 C C . ILE A 1 218 ? 6.967 -1.086 -10.462 1.00 97.94 218 ILE A C 1
ATOM 1661 O O . ILE A 1 218 ? 8.061 -0.644 -10.122 1.00 97.94 218 ILE A O 1
ATOM 1665 N N . VAL A 1 219 ? 5.989 -0.308 -10.941 1.00 98.25 219 VAL A N 1
ATOM 1666 C CA . VAL A 1 219 ? 6.118 1.146 -11.138 1.00 98.25 219 VAL A CA 1
ATOM 1667 C C . VAL A 1 219 ? 6.444 1.896 -9.842 1.00 98.25 219 VAL A C 1
ATOM 1669 O O . VAL A 1 219 ? 7.333 2.741 -9.838 1.00 98.25 219 VAL A O 1
ATOM 1672 N N . VAL A 1 220 ? 5.802 1.554 -8.717 1.00 98.31 220 VAL A N 1
ATOM 1673 C CA . VAL A 1 220 ? 6.075 2.216 -7.430 1.00 98.31 220 VAL A CA 1
ATOM 1674 C C . VAL A 1 220 ? 7.474 1.878 -6.938 1.00 98.31 220 VAL A C 1
ATOM 1676 O O . VAL A 1 220 ? 8.201 2.778 -6.529 1.00 98.31 220 VAL A O 1
ATOM 1679 N N . PHE A 1 221 ? 7.849 0.598 -6.982 1.00 98.19 221 PHE A N 1
ATOM 1680 C CA . PHE A 1 221 ? 9.177 0.160 -6.564 1.00 98.19 221 PHE A CA 1
ATOM 1681 C C . PHE A 1 221 ? 10.264 0.829 -7.413 1.00 98.19 221 PHE A C 1
ATOM 1683 O O . PHE A 1 221 ? 11.162 1.454 -6.863 1.00 98.19 221 PHE A O 1
ATOM 1690 N N . ALA A 1 222 ? 10.141 0.796 -8.744 1.00 97.94 222 ALA A N 1
ATOM 1691 C CA . ALA A 1 222 ? 11.096 1.436 -9.646 1.00 97.94 222 ALA A CA 1
ATOM 1692 C C . ALA A 1 222 ? 11.238 2.943 -9.368 1.00 97.94 222 ALA A C 1
ATOM 1694 O O . ALA A 1 222 ? 12.359 3.427 -9.215 1.00 97.94 222 ALA A O 1
ATOM 1695 N N . CYS A 1 223 ? 10.122 3.674 -9.244 1.00 97.81 223 CYS A N 1
ATOM 1696 C CA . CYS A 1 223 ? 10.139 5.103 -8.928 1.00 97.81 223 CYS A CA 1
ATOM 1697 C C . CYS A 1 223 ? 10.790 5.404 -7.572 1.00 97.81 223 CYS A C 1
ATOM 1699 O O . CYS A 1 223 ? 11.602 6.318 -7.479 1.00 97.81 223 CYS A O 1
ATOM 1701 N N . VAL A 1 224 ? 10.432 4.672 -6.513 1.00 96.56 224 VAL A N 1
ATOM 1702 C CA . VAL A 1 224 ? 10.938 4.933 -5.156 1.00 96.56 224 VAL A CA 1
ATOM 1703 C C . VAL A 1 224 ? 12.423 4.589 -5.041 1.00 96.56 224 VAL A C 1
ATOM 1705 O O . VAL A 1 224 ? 13.182 5.394 -4.506 1.00 96.56 224 VAL A O 1
ATOM 1708 N N . GLU A 1 225 ? 12.859 3.452 -5.590 1.00 95.75 225 GLU A N 1
ATOM 1709 C CA . GLU A 1 225 ? 14.280 3.088 -5.647 1.00 95.75 225 GLU A CA 1
ATOM 1710 C C . GLU A 1 225 ? 15.102 4.125 -6.420 1.00 95.75 225 GLU A C 1
ATOM 1712 O O . GLU A 1 225 ? 16.214 4.455 -6.010 1.00 95.75 225 GLU A O 1
ATOM 1717 N N . GLU A 1 226 ? 14.565 4.686 -7.507 1.00 95.69 226 GLU A N 1
ATOM 1718 C CA . GLU A 1 226 ? 15.278 5.724 -8.248 1.00 95.69 226 GLU A CA 1
ATOM 1719 C C . GLU A 1 226 ? 15.314 7.063 -7.504 1.00 95.69 226 GLU A C 1
ATOM 1721 O O . GLU A 1 226 ? 16.374 7.670 -7.402 1.00 95.69 226 GLU A O 1
ATOM 1726 N N . LEU A 1 227 ? 14.208 7.485 -6.883 1.00 93.69 227 LEU A N 1
ATOM 1727 C CA . LEU A 1 227 ? 14.181 8.683 -6.033 1.00 93.69 227 LEU A CA 1
ATOM 1728 C C . LEU A 1 227 ? 15.120 8.560 -4.815 1.00 93.69 227 LEU A C 1
ATOM 1730 O 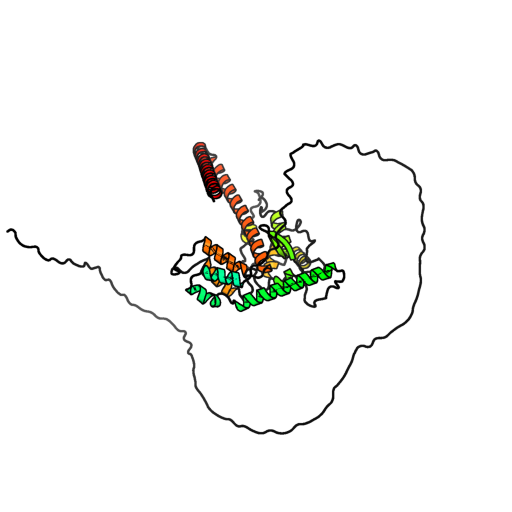O . LEU A 1 227 ? 15.600 9.574 -4.301 1.00 93.69 227 LEU A O 1
ATOM 1734 N N . TYR A 1 228 ? 15.417 7.339 -4.357 1.00 90.56 228 TYR A N 1
ATOM 1735 C CA . TYR A 1 228 ? 16.495 7.092 -3.399 1.00 90.56 228 TYR A CA 1
ATOM 1736 C C . TYR A 1 228 ? 17.890 7.248 -4.027 1.00 90.56 228 TYR A C 1
ATOM 1738 O O . TYR A 1 228 ? 18.725 7.941 -3.442 1.00 90.56 228 TYR A O 1
ATOM 1746 N N . ARG A 1 229 ? 18.150 6.641 -5.198 1.00 90.69 229 ARG A N 1
ATOM 1747 C CA . ARG A 1 229 ? 19.456 6.691 -5.894 1.00 90.69 229 ARG A CA 1
ATOM 1748 C C . ARG A 1 229 ? 19.848 8.085 -6.356 1.00 90.69 229 ARG A C 1
ATOM 1750 O O . ARG A 1 229 ? 20.975 8.500 -6.101 1.00 90.69 229 ARG A O 1
ATOM 1757 N N . SER A 1 230 ? 18.925 8.812 -6.988 1.00 87.88 230 SER A N 1
ATOM 1758 C CA . SER A 1 230 ? 19.138 10.190 -7.448 1.00 87.88 230 SER A CA 1
ATOM 1759 C C . SER A 1 230 ? 19.420 11.152 -6.293 1.00 87.88 230 SER A C 1
ATOM 1761 O O . SER A 1 230 ? 19.828 12.289 -6.509 1.00 87.88 230 SER A O 1
ATOM 1763 N N . GLY A 1 231 ? 19.154 10.702 -5.064 1.00 72.94 231 GLY A N 1
ATOM 1764 C 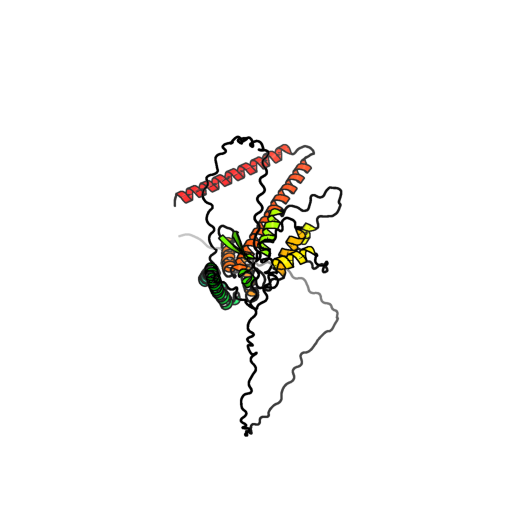CA . GLY A 1 231 ? 19.131 11.517 -3.878 1.00 72.94 231 GLY A CA 1
ATOM 1765 C C . GLY A 1 231 ? 17.871 12.376 -3.838 1.00 72.94 231 GLY A C 1
ATOM 1766 O O . GLY A 1 231 ? 17.670 13.300 -4.619 1.00 72.94 231 GLY A O 1
ATOM 1767 N N . ILE A 1 232 ? 17.096 12.195 -2.771 1.00 64.06 232 ILE A N 1
ATOM 1768 C CA . ILE A 1 232 ? 16.153 13.212 -2.269 1.00 64.06 232 ILE A CA 1
ATOM 1769 C C . ILE A 1 232 ? 16.909 14.541 -1.975 1.00 64.06 232 ILE A C 1
ATOM 1771 O O . ILE A 1 232 ? 16.336 15.631 -1.924 1.00 64.06 232 ILE A O 1
ATOM 1775 N N . SER A 1 233 ? 18.232 14.434 -1.804 1.00 49.97 233 SER A N 1
ATOM 1776 C CA . SER A 1 233 ? 19.236 15.483 -1.989 1.00 49.97 233 SER A CA 1
ATOM 1777 C C . SER A 1 233 ? 19.615 15.544 -3.483 1.00 49.97 233 SER A C 1
ATOM 1779 O O . SER A 1 233 ? 20.388 14.717 -3.935 1.00 49.97 233 SER A O 1
ATOM 1781 N N . THR A 1 234 ? 19.195 16.509 -4.293 1.00 44.16 234 THR A N 1
ATOM 1782 C CA . THR A 1 234 ? 19.322 17.949 -4.051 1.00 44.16 234 THR A CA 1
ATOM 1783 C C . THR A 1 234 ? 18.535 18.731 -5.116 1.00 44.16 234 THR A C 1
ATOM 1785 O O . THR A 1 234 ? 18.572 18.345 -6.280 1.00 44.16 234 THR A O 1
ATOM 1788 N N . PRO A 1 235 ? 17.904 19.884 -4.803 1.00 44.69 235 PRO A N 1
ATOM 1789 C CA . PRO A 1 235 ? 17.817 20.925 -5.819 1.00 44.69 235 PRO A CA 1
ATOM 1790 C C . PRO A 1 235 ? 19.257 21.286 -6.194 1.00 44.69 235 PRO A C 1
ATOM 1792 O O . PRO A 1 235 ? 20.055 21.579 -5.297 1.00 44.69 235 PRO A O 1
ATOM 1795 N N . SER A 1 236 ? 19.571 21.208 -7.489 1.00 42.84 236 SER A N 1
ATOM 1796 C CA . SER A 1 236 ? 20.880 21.530 -8.060 1.00 42.84 236 SER A CA 1
ATOM 1797 C C . SER A 1 236 ? 21.482 22.752 -7.378 1.00 42.84 236 SER A C 1
ATOM 1799 O O . SER A 1 236 ? 20.797 23.768 -7.231 1.00 42.84 236 SER A O 1
ATOM 1801 N N . ASN A 1 237 ? 22.745 22.637 -6.966 1.00 38.34 237 ASN A N 1
ATOM 1802 C CA . ASN A 1 237 ? 23.488 23.701 -6.303 1.00 38.34 237 ASN A CA 1
ATOM 1803 C C . ASN A 1 237 ? 23.272 25.019 -7.075 1.00 38.34 237 ASN A C 1
ATOM 1805 O O . ASN A 1 237 ? 23.642 25.064 -8.252 1.00 38.34 237 ASN A O 1
ATOM 1809 N N . PRO A 1 238 ? 22.633 26.056 -6.497 1.00 44.31 238 PRO A N 1
ATOM 1810 C CA . PRO A 1 238 ? 22.457 27.309 -7.205 1.00 44.31 238 PRO A CA 1
ATOM 1811 C C . PRO A 1 238 ? 23.841 27.933 -7.347 1.00 44.31 238 PRO A C 1
ATOM 1813 O O . PRO A 1 238 ? 24.373 28.518 -6.404 1.00 44.31 238 PRO A O 1
ATOM 1816 N N . THR A 1 239 ? 24.432 27.800 -8.536 1.00 45.06 239 THR A N 1
ATOM 1817 C CA . THR A 1 239 ? 25.534 28.665 -8.955 1.00 45.06 239 THR A CA 1
ATOM 1818 C C . THR A 1 239 ? 25.100 30.108 -8.673 1.00 45.06 239 THR A C 1
ATOM 1820 O O . THR A 1 239 ? 24.007 30.470 -9.128 1.00 45.06 239 THR A O 1
ATOM 1823 N N . PRO A 1 240 ? 25.882 30.924 -7.933 1.00 50.56 240 PRO A N 1
ATOM 1824 C CA . PRO A 1 240 ? 25.409 32.193 -7.351 1.00 50.56 240 PRO A CA 1
ATOM 1825 C C . PRO A 1 240 ? 24.865 33.249 -8.330 1.00 50.56 240 PRO A C 1
ATOM 1827 O O . PRO A 1 240 ? 24.375 34.289 -7.906 1.00 50.56 240 PRO A O 1
ATOM 1830 N N . THR A 1 241 ? 24.957 32.997 -9.633 1.00 49.44 241 THR A N 1
ATOM 1831 C CA . THR A 1 241 ? 24.592 33.881 -10.741 1.00 49.44 241 THR A CA 1
ATOM 1832 C C . THR A 1 241 ? 23.185 33.663 -11.314 1.00 49.44 241 THR A C 1
ATOM 1834 O O . THR A 1 241 ? 22.791 34.422 -12.195 1.00 49.44 241 THR A O 1
ATOM 1837 N N . SER A 1 242 ? 22.399 32.681 -10.844 1.00 41.78 242 SER A N 1
ATOM 1838 C CA . SER A 1 242 ? 21.008 32.491 -11.307 1.00 41.78 242 SER A CA 1
ATOM 1839 C C . SER A 1 242 ? 19.974 32.846 -10.223 1.00 41.78 242 SER A C 1
ATOM 1841 O O . SER A 1 242 ? 19.772 32.060 -9.295 1.00 41.78 242 SER A O 1
ATOM 1843 N N . PRO A 1 243 ? 19.256 33.985 -10.327 1.00 47.03 243 PRO A N 1
ATOM 1844 C CA . PRO A 1 243 ? 18.269 34.431 -9.334 1.00 47.03 243 PRO A CA 1
ATOM 1845 C C . PRO A 1 243 ? 16.913 33.696 -9.435 1.00 47.03 243 PRO A C 1
ATOM 1847 O O . PRO A 1 243 ? 15.860 34.263 -9.150 1.00 47.03 243 PRO A O 1
ATOM 1850 N N . SER A 1 244 ? 16.911 32.425 -9.848 1.00 50.88 244 SER A N 1
ATOM 1851 C CA . SER A 1 244 ? 15.713 31.584 -9.965 1.00 50.88 244 SER A CA 1
ATOM 1852 C C . SER A 1 244 ? 15.483 30.786 -8.667 1.00 50.88 244 SER A C 1
ATOM 1854 O O . SER A 1 244 ? 16.176 29.792 -8.439 1.00 50.88 244 SER A O 1
ATOM 1856 N N . PRO A 1 245 ? 14.508 31.146 -7.806 1.00 49.53 245 PRO A N 1
ATOM 1857 C CA . PRO A 1 245 ? 14.308 30.467 -6.527 1.00 49.53 245 PRO A CA 1
ATOM 1858 C C . PRO A 1 245 ? 13.821 29.017 -6.695 1.00 49.53 245 PRO A C 1
ATOM 1860 O O . PRO A 1 245 ? 12.914 28.731 -7.476 1.00 49.53 245 PRO A O 1
ATOM 1863 N N . ASN A 1 246 ? 14.398 28.108 -5.901 1.00 45.22 246 ASN A N 1
ATOM 1864 C CA . ASN A 1 246 ? 14.199 26.649 -5.920 1.00 45.22 246 ASN A CA 1
ATOM 1865 C C . ASN A 1 246 ? 12.721 26.182 -5.910 1.00 45.22 246 ASN A C 1
ATOM 1867 O O . ASN A 1 246 ? 12.139 25.913 -4.851 1.00 45.22 246 ASN A O 1
ATOM 1871 N N . LYS A 1 247 ? 12.138 25.993 -7.106 1.00 52.47 247 LYS A N 1
ATOM 1872 C CA . LYS A 1 247 ? 10.730 25.587 -7.321 1.00 52.47 247 LYS A CA 1
ATOM 1873 C C . LYS A 1 247 ? 10.389 24.172 -6.829 1.00 52.47 247 LYS A C 1
ATOM 1875 O O . LYS A 1 247 ? 9.228 23.917 -6.506 1.00 52.47 247 LYS A O 1
ATOM 1880 N N . PHE A 1 248 ? 11.374 23.278 -6.703 1.00 46.59 248 PHE A N 1
ATOM 1881 C CA . PHE A 1 248 ? 11.178 21.894 -6.238 1.00 46.59 248 PHE A CA 1
ATOM 1882 C C . PHE A 1 248 ? 10.481 21.833 -4.862 1.00 46.59 248 PHE A C 1
ATOM 1884 O O . PHE A 1 248 ? 9.595 21.018 -4.622 1.00 46.59 248 PHE A O 1
ATOM 1891 N N . THR A 1 249 ? 10.801 22.782 -3.976 1.00 46.06 249 THR A N 1
ATOM 1892 C CA . THR A 1 249 ? 10.378 22.784 -2.564 1.00 46.06 249 THR A CA 1
ATOM 1893 C C . THR A 1 249 ? 8.882 23.037 -2.322 1.00 46.06 249 THR A C 1
ATOM 1895 O O . THR A 1 249 ? 8.413 22.771 -1.216 1.00 46.06 249 THR A O 1
ATOM 1898 N N . ARG A 1 250 ? 8.134 23.555 -3.313 1.00 47.88 250 ARG A N 1
ATOM 1899 C CA . ARG A 1 250 ? 6.661 23.699 -3.243 1.00 47.88 250 ARG A CA 1
ATOM 1900 C C . ARG A 1 250 ? 5.905 22.632 -4.042 1.00 47.88 250 ARG A C 1
ATOM 1902 O O . ARG A 1 250 ? 4.753 22.373 -3.714 1.00 47.88 250 ARG A O 1
ATOM 1909 N N . ARG A 1 251 ? 6.521 22.008 -5.054 1.00 47.81 251 ARG A N 1
ATOM 1910 C CA . ARG A 1 251 ? 5.841 21.065 -5.965 1.00 47.81 251 ARG A CA 1
ATOM 1911 C C . ARG A 1 251 ? 5.478 19.730 -5.313 1.00 47.81 251 ARG A C 1
ATOM 1913 O O . ARG A 1 251 ? 4.406 19.209 -5.578 1.00 47.81 251 ARG A O 1
ATOM 1920 N N . THR A 1 252 ? 6.326 19.193 -4.438 1.00 46.09 252 THR A N 1
ATOM 1921 C CA . THR A 1 252 ? 6.184 17.807 -3.948 1.00 46.09 252 THR A CA 1
ATOM 1922 C C . THR A 1 252 ? 5.042 17.562 -2.954 1.00 46.09 252 THR A C 1
ATOM 1924 O O . THR A 1 252 ? 4.800 16.415 -2.610 1.00 46.09 252 THR A O 1
ATOM 1927 N N . LEU A 1 253 ? 4.322 18.590 -2.486 1.00 47.78 253 LEU A N 1
ATOM 1928 C CA . LEU A 1 253 ? 3.142 18.421 -1.612 1.00 47.78 253 LEU A CA 1
ATOM 1929 C C . LEU A 1 253 ? 2.013 19.440 -1.857 1.00 47.78 253 LEU A C 1
ATOM 1931 O O . LEU A 1 253 ? 0.934 19.300 -1.286 1.00 47.78 253 LEU A O 1
ATOM 1935 N N . SER A 1 254 ? 2.226 20.481 -2.671 1.00 42.25 254 SER A N 1
ATOM 1936 C CA . SER A 1 254 ? 1.179 21.462 -2.973 1.00 42.25 254 SER A CA 1
ATOM 1937 C C . SER A 1 254 ? 0.435 21.048 -4.239 1.00 42.25 254 SER A C 1
ATOM 1939 O O . SER A 1 254 ? 0.760 21.500 -5.335 1.00 42.25 254 SER A O 1
ATOM 1941 N N . CYS A 1 255 ? -0.592 20.212 -4.067 1.00 39.84 255 CYS A N 1
ATOM 1942 C CA . CYS A 1 255 ? -1.566 19.851 -5.103 1.00 39.84 255 CYS A CA 1
ATOM 1943 C C . CYS A 1 255 ? -2.500 21.029 -5.447 1.00 39.84 255 CYS A C 1
ATOM 1945 O O . CYS A 1 255 ? -3.720 20.889 -5.447 1.00 39.84 255 CYS A O 1
ATOM 1947 N N . SER A 1 256 ? -1.936 22.210 -5.707 1.00 42.31 256 SER A N 1
ATOM 1948 C CA . SER A 1 256 ? -2.663 23.271 -6.396 1.00 42.31 256 SER A CA 1
ATOM 1949 C C . SER A 1 256 ? -2.816 22.824 -7.849 1.00 42.31 256 SER A C 1
ATOM 1951 O O . SER A 1 256 ? -1.784 22.604 -8.492 1.00 42.31 256 SER A O 1
ATOM 1953 N N . PRO A 1 257 ? -4.040 22.700 -8.387 1.00 46.50 257 PRO A N 1
ATOM 1954 C CA . PRO A 1 257 ? -4.218 22.459 -9.807 1.00 46.50 257 PRO A CA 1
ATOM 1955 C C . PRO A 1 257 ? -3.726 23.703 -10.546 1.00 46.50 257 PRO A C 1
ATOM 1957 O O . PRO A 1 257 ? -4.373 24.747 -10.545 1.00 46.50 257 PRO A O 1
ATOM 1960 N N . ARG A 1 258 ? -2.518 23.608 -11.103 1.00 51.75 258 ARG A N 1
ATOM 1961 C CA . ARG A 1 258 ? -2.140 24.442 -12.238 1.00 51.75 258 ARG A CA 1
ATOM 1962 C C . ARG A 1 258 ? -2.923 23.960 -13.448 1.00 51.75 258 ARG A C 1
ATOM 1964 O O . ARG A 1 258 ? -3.336 22.798 -13.487 1.00 51.75 258 ARG A O 1
ATOM 1971 N N . ASP A 1 259 ? -3.083 24.853 -14.415 1.00 54.97 259 ASP A N 1
ATOM 1972 C CA . ASP A 1 259 ? -3.535 24.498 -15.754 1.00 54.97 259 ASP A CA 1
ATOM 1973 C C . ASP A 1 259 ? -2.778 23.262 -16.265 1.00 54.97 259 ASP A C 1
ATOM 1975 O O . ASP A 1 259 ? -1.622 23.056 -15.871 1.00 54.97 259 ASP A O 1
ATOM 1979 N N . PRO A 1 260 ? -3.408 22.418 -17.100 1.00 59.56 260 PRO A N 1
ATOM 1980 C CA . PRO A 1 260 ? -2.780 21.215 -17.621 1.00 59.56 260 PRO A CA 1
ATOM 1981 C C . PRO A 1 260 ? -1.618 21.584 -18.553 1.00 59.56 260 PRO A C 1
ATOM 1983 O O . PRO A 1 260 ? -1.782 21.651 -19.771 1.00 59.56 260 PRO A O 1
ATOM 1986 N N . ASP A 1 261 ? -0.437 21.803 -17.963 1.00 64.00 261 ASP A N 1
ATOM 1987 C CA . ASP A 1 261 ? 0.844 21.832 -18.666 1.00 64.00 261 ASP A CA 1
ATOM 1988 C C . ASP A 1 261 ? 0.876 20.590 -19.582 1.00 64.00 261 ASP A C 1
ATOM 1990 O O . ASP A 1 261 ? 0.586 19.480 -19.110 1.00 64.00 261 ASP A O 1
ATOM 1994 N N . PRO A 1 262 ? 1.160 20.747 -20.889 1.00 71.00 262 PRO A N 1
ATOM 1995 C CA . PRO A 1 262 ? 1.049 19.656 -21.848 1.00 71.00 262 PRO A CA 1
ATOM 1996 C C . PRO A 1 262 ? 1.915 18.483 -21.390 1.00 71.00 262 PRO A C 1
ATOM 1998 O O . PRO A 1 262 ? 3.114 18.650 -21.157 1.00 71.00 262 PRO A O 1
ATOM 2001 N N . VAL A 1 263 ? 1.286 17.309 -21.234 1.00 67.38 263 VAL A N 1
ATOM 2002 C CA . VAL A 1 263 ? 1.912 16.117 -20.644 1.00 67.38 263 VAL A CA 1
ATOM 2003 C C . VAL A 1 263 ? 3.255 15.870 -21.316 1.00 67.38 263 VAL A C 1
ATOM 2005 O O . VAL A 1 263 ? 3.312 15.618 -22.522 1.00 67.38 263 VAL A O 1
ATOM 2008 N N . HIS A 1 264 ? 4.329 15.960 -20.528 1.00 85.06 264 HIS A N 1
ATOM 2009 C CA . HIS A 1 264 ? 5.690 15.881 -21.038 1.00 85.06 264 HIS A CA 1
ATOM 2010 C C . HIS A 1 264 ? 5.846 14.594 -21.873 1.00 85.06 264 HIS A C 1
ATOM 2012 O O . HIS A 1 264 ? 5.479 13.515 -21.393 1.00 85.06 264 HIS A O 1
ATOM 2018 N N . PRO A 1 265 ? 6.350 14.655 -23.123 1.00 92.81 265 PRO A N 1
ATOM 2019 C CA . PRO A 1 265 ? 6.351 13.494 -24.015 1.00 92.81 265 PRO A CA 1
ATOM 2020 C C . PRO A 1 265 ? 7.135 12.310 -23.434 1.00 92.81 265 PRO A C 1
ATOM 2022 O O . PRO A 1 265 ? 6.803 11.158 -23.717 1.00 92.81 265 PRO A O 1
ATOM 2025 N N . ARG A 1 266 ? 8.121 12.574 -22.559 1.00 95.00 266 ARG A N 1
ATOM 2026 C CA . ARG A 1 266 ? 8.831 11.526 -21.821 1.00 95.00 266 ARG A CA 1
ATOM 2027 C C . ARG A 1 266 ? 7.937 10.813 -20.809 1.00 95.00 266 ARG A C 1
ATOM 2029 O O . ARG A 1 266 ? 7.903 9.585 -20.820 1.00 95.00 266 ARG A O 1
ATOM 2036 N N . LEU A 1 267 ? 7.164 11.548 -20.007 1.00 95.12 267 LEU A N 1
ATOM 2037 C CA . LEU A 1 267 ? 6.198 10.968 -19.071 1.00 95.12 267 LEU A CA 1
ATOM 2038 C C . LEU A 1 267 ? 5.176 10.082 -19.796 1.00 95.12 267 LEU A C 1
ATOM 2040 O O . LEU A 1 267 ? 4.919 8.968 -19.351 1.00 95.12 267 LEU A O 1
ATOM 2044 N N . SER A 1 268 ? 4.654 10.517 -20.947 1.00 95.81 268 SER A N 1
ATOM 2045 C CA . SER A 1 268 ? 3.752 9.698 -21.776 1.00 95.81 268 SER A CA 1
ATOM 2046 C C . SER A 1 268 ? 4.395 8.380 -22.234 1.00 95.81 268 SER A C 1
ATOM 2048 O O . SER A 1 268 ? 3.749 7.332 -22.185 1.00 95.81 268 SER A O 1
ATOM 2050 N N . ALA A 1 269 ? 5.675 8.401 -22.622 1.00 97.00 269 ALA A N 1
ATOM 2051 C CA . ALA A 1 269 ? 6.415 7.190 -22.978 1.00 97.00 269 ALA A CA 1
ATOM 2052 C C . ALA A 1 269 ? 6.647 6.266 -21.767 1.00 97.00 269 ALA A C 1
ATOM 2054 O O . ALA A 1 269 ? 6.475 5.052 -21.881 1.00 97.00 269 ALA A O 1
ATOM 2055 N N . LEU A 1 270 ? 6.980 6.824 -20.597 1.00 98.00 270 LEU A N 1
ATOM 2056 C CA . LEU A 1 270 ? 7.119 6.056 -19.355 1.00 98.00 270 LEU A CA 1
ATOM 2057 C C . LEU A 1 270 ? 5.790 5.406 -18.945 1.00 98.00 270 LEU A C 1
ATOM 2059 O O . LEU A 1 270 ? 5.767 4.216 -18.635 1.00 98.00 270 LEU A O 1
ATOM 2063 N N . LEU A 1 271 ? 4.673 6.139 -19.013 1.00 97.25 271 LEU A N 1
ATOM 2064 C CA . LEU A 1 271 ? 3.338 5.589 -18.759 1.00 97.25 271 LEU A CA 1
ATOM 2065 C C . LEU A 1 271 ? 3.063 4.376 -19.662 1.00 97.25 271 LEU A C 1
ATOM 2067 O O . LEU A 1 271 ? 2.717 3.318 -19.146 1.00 97.25 271 LEU A O 1
ATOM 2071 N N . ALA A 1 272 ? 3.308 4.478 -20.973 1.00 97.00 272 ALA A N 1
ATOM 2072 C CA . ALA A 1 272 ? 3.112 3.367 -21.911 1.00 97.00 272 ALA A CA 1
ATOM 2073 C C . ALA A 1 272 ? 3.997 2.134 -21.609 1.00 97.00 272 ALA A C 1
ATOM 2075 O O . ALA A 1 272 ? 3.553 0.995 -21.773 1.00 97.00 272 ALA A O 1
ATOM 2076 N N . ILE A 1 273 ? 5.231 2.339 -21.132 1.00 97.56 273 ILE A N 1
ATOM 2077 C CA . ILE A 1 273 ? 6.144 1.254 -20.733 1.00 97.56 273 ILE A CA 1
ATOM 2078 C C . ILE A 1 273 ? 5.630 0.513 -19.489 1.00 97.56 273 ILE A C 1
ATOM 2080 O O . ILE A 1 273 ? 5.663 -0.718 -19.452 1.00 97.56 273 ILE A O 1
ATOM 2084 N N . PHE A 1 274 ? 5.158 1.236 -18.471 1.00 97.81 274 PHE A N 1
ATOM 2085 C CA . PHE A 1 274 ? 4.688 0.619 -17.225 1.00 97.81 274 PHE A CA 1
ATOM 2086 C C . PHE A 1 274 ? 3.253 0.078 -17.311 1.00 97.81 274 PHE A C 1
ATOM 2088 O O . PHE A 1 274 ? 2.935 -0.869 -16.597 1.00 97.81 274 PHE A O 1
ATOM 2095 N N . ASP A 1 275 ? 2.408 0.617 -18.194 1.00 97.56 275 ASP A N 1
ATOM 2096 C CA . ASP A 1 275 ? 1.033 0.141 -18.402 1.00 97.56 275 ASP A CA 1
ATOM 2097 C C . ASP A 1 275 ? 0.968 -1.148 -19.243 1.00 97.56 275 ASP A C 1
ATOM 2099 O O . ASP A 1 275 ? 0.037 -1.937 -19.096 1.00 97.56 275 ASP A O 1
ATOM 2103 N N . SER A 1 276 ? 1.963 -1.400 -20.105 1.00 95.44 276 SER A N 1
ATOM 2104 C CA . SER A 1 276 ? 1.891 -2.478 -21.098 1.00 95.44 276 SER A CA 1
ATOM 2105 C C . SER A 1 276 ? 2.473 -3.832 -20.642 1.00 95.44 276 SER A C 1
ATOM 2107 O O . SER A 1 276 ? 3.630 -3.905 -20.196 1.00 95.44 276 SER A O 1
ATOM 2109 N N . PRO A 1 277 ? 1.773 -4.960 -20.900 1.00 93.19 277 PRO A N 1
ATOM 2110 C CA . PRO A 1 277 ? 2.335 -6.300 -20.736 1.00 93.19 277 PRO A CA 1
ATOM 2111 C C . PRO A 1 277 ? 3.488 -6.593 -21.711 1.00 93.19 277 PRO A C 1
ATOM 2113 O O . PRO A 1 277 ? 4.359 -7.400 -21.384 1.00 93.19 277 PRO A O 1
ATOM 2116 N N . THR A 1 278 ? 3.554 -5.935 -22.880 1.00 93.44 278 THR A N 1
ATOM 2117 C CA . THR A 1 278 ? 4.639 -6.151 -23.867 1.00 93.44 278 THR A CA 1
ATOM 2118 C C . THR A 1 278 ? 6.004 -5.750 -23.311 1.00 93.44 278 THR A C 1
ATOM 2120 O O . THR A 1 278 ? 7.009 -6.405 -23.581 1.00 93.44 278 THR A O 1
ATOM 2123 N N . HIS A 1 279 ? 6.028 -4.719 -22.464 1.00 94.56 279 HIS A N 1
ATOM 2124 C CA . HIS A 1 279 ? 7.211 -4.236 -21.756 1.00 94.56 279 HIS A CA 1
ATOM 2125 C C . HIS A 1 279 ? 7.376 -4.882 -20.372 1.00 94.56 279 HIS A C 1
ATOM 2127 O O . HIS A 1 279 ? 8.185 -4.420 -19.565 1.00 94.56 279 HIS A O 1
ATOM 2133 N N . LYS A 1 280 ? 6.620 -5.957 -20.086 1.00 94.31 280 LYS A N 1
ATOM 2134 C CA . LYS A 1 280 ? 6.575 -6.641 -18.783 1.00 94.31 280 LYS A CA 1
ATOM 2135 C C . LYS A 1 280 ? 6.331 -5.652 -17.630 1.00 94.31 280 LYS A C 1
ATOM 2137 O O . LYS A 1 280 ? 6.986 -5.743 -16.592 1.00 94.31 280 LYS A O 1
ATOM 2142 N N . PHE A 1 281 ? 5.436 -4.683 -17.848 1.00 96.62 281 PHE A N 1
ATOM 2143 C CA . PHE A 1 281 ? 5.076 -3.633 -16.886 1.00 96.62 281 PHE A CA 1
ATOM 2144 C C . PHE A 1 281 ? 6.287 -2.852 -16.342 1.00 96.62 281 PHE A C 1
ATOM 2146 O O . PHE A 1 281 ? 6.361 -2.530 -15.158 1.00 96.62 281 PHE A O 1
ATOM 2153 N N . GLY A 1 282 ? 7.277 -2.602 -17.204 1.00 96.31 282 GLY A N 1
ATOM 2154 C CA . GLY A 1 282 ? 8.479 -1.841 -16.870 1.00 96.31 282 GLY A CA 1
ATOM 2155 C C . GLY A 1 282 ? 9.493 -2.558 -15.970 1.00 96.31 282 GLY A C 1
ATOM 2156 O O . GLY A 1 282 ? 10.430 -1.914 -15.513 1.00 96.31 282 GLY A O 1
ATOM 2157 N N . ILE A 1 283 ? 9.394 -3.877 -15.740 1.00 96.00 283 ILE A N 1
ATOM 2158 C CA . ILE A 1 283 ? 10.339 -4.608 -14.859 1.00 96.00 283 ILE A CA 1
ATOM 2159 C C . ILE A 1 283 ? 11.808 -4.552 -15.325 1.00 96.00 283 ILE A C 1
ATOM 2161 O O . ILE A 1 283 ? 12.719 -4.771 -14.532 1.00 96.00 283 ILE A O 1
ATOM 2165 N N . LEU A 1 284 ? 12.038 -4.272 -16.613 1.00 95.75 284 LEU A N 1
ATOM 2166 C CA . LEU A 1 284 ? 13.365 -4.093 -17.216 1.00 95.75 284 LEU A CA 1
ATOM 2167 C C . LEU A 1 284 ? 13.677 -2.622 -17.553 1.00 95.75 284 LEU A C 1
ATOM 2169 O O . LEU A 1 284 ? 14.718 -2.344 -18.143 1.00 95.75 284 LEU A O 1
ATOM 2173 N N . ALA A 1 285 ? 12.782 -1.685 -17.226 1.00 96.06 285 ALA A N 1
ATOM 2174 C CA . ALA A 1 285 ? 12.986 -0.266 -17.484 1.00 96.06 285 ALA A CA 1
ATOM 2175 C C . ALA A 1 285 ? 13.899 0.335 -16.404 1.00 96.06 285 ALA A C 1
ATOM 2177 O O . ALA A 1 285 ? 13.567 0.336 -15.219 1.00 96.06 285 ALA A O 1
ATOM 2178 N N . ALA A 1 286 ? 15.056 0.852 -16.814 1.00 95.00 286 ALA A N 1
ATOM 2179 C CA . ALA A 1 286 ? 15.939 1.599 -15.929 1.00 95.00 286 ALA A CA 1
ATOM 2180 C C . ALA A 1 286 ? 15.489 3.065 -15.875 1.00 95.00 286 ALA A C 1
ATOM 2182 O O . ALA A 1 286 ? 15.381 3.702 -16.916 1.00 95.00 286 ALA A O 1
ATOM 2183 N N . LEU A 1 287 ? 15.260 3.598 -14.670 1.00 97.00 287 LEU A N 1
ATOM 2184 C CA . LEU A 1 287 ? 14.885 5.005 -14.463 1.00 97.00 287 LEU A CA 1
ATOM 2185 C C . LEU A 1 287 ? 16.085 5.925 -14.156 1.00 97.00 287 LEU A C 1
ATOM 2187 O O . LEU A 1 287 ? 15.914 7.130 -14.026 1.00 97.00 287 LEU A O 1
ATOM 2191 N N . LYS A 1 288 ? 17.300 5.369 -14.069 1.00 95.88 288 LYS A N 1
ATOM 2192 C CA . LYS A 1 288 ? 18.546 6.061 -13.675 1.00 95.88 288 LYS A CA 1
ATOM 2193 C C . LYS A 1 288 ? 18.928 7.278 -14.532 1.00 95.88 288 LYS A C 1
ATOM 2195 O O . LYS A 1 288 ? 19.682 8.127 -14.073 1.00 95.88 288 LYS A O 1
ATOM 2200 N N . ASP A 1 289 ? 18.450 7.318 -15.776 1.00 94.44 289 ASP A N 1
ATOM 2201 C CA . ASP A 1 289 ? 18.746 8.368 -16.757 1.00 94.44 289 ASP A CA 1
ATOM 2202 C C . ASP A 1 289 ? 17.544 9.329 -16.931 1.00 94.44 289 ASP A C 1
ATOM 2204 O O . ASP A 1 289 ? 17.582 10.235 -17.763 1.00 94.44 289 ASP A O 1
ATOM 2208 N N . GLU A 1 290 ? 16.463 9.140 -16.161 1.00 95.69 290 GLU A N 1
ATOM 2209 C CA . GLU A 1 290 ? 15.259 9.975 -16.203 1.00 95.69 290 GLU A CA 1
ATOM 2210 C C . GLU A 1 290 ? 15.378 11.206 -15.300 1.00 95.69 290 GLU A C 1
ATOM 2212 O O . GLU A 1 290 ? 15.985 11.185 -14.228 1.00 95.69 290 GLU A O 1
ATOM 2217 N N . VAL A 1 291 ? 14.706 12.289 -15.690 1.00 91.88 291 VAL A N 1
ATOM 2218 C CA . VAL A 1 291 ? 14.601 13.489 -14.855 1.00 91.88 291 VAL A CA 1
ATOM 2219 C C . VAL A 1 291 ? 13.737 13.182 -13.628 1.00 91.88 291 VAL A C 1
ATOM 2221 O O . VAL A 1 291 ? 12.628 12.664 -13.754 1.00 91.88 291 VAL A O 1
ATOM 2224 N N . SER A 1 292 ? 14.192 13.554 -12.428 1.00 90.31 292 SER A N 1
ATOM 2225 C CA . SER A 1 292 ? 13.466 13.275 -11.176 1.00 90.31 292 SER A CA 1
ATOM 2226 C C . SER A 1 292 ? 12.042 13.855 -11.138 1.00 90.31 292 SER A C 1
ATOM 2228 O O . SER A 1 292 ? 11.171 13.260 -10.506 1.00 90.31 292 SER A O 1
ATOM 2230 N N . ASP A 1 293 ? 11.785 14.972 -11.834 1.00 88.69 293 ASP A N 1
ATOM 2231 C CA . ASP A 1 293 ? 10.436 15.534 -12.016 1.00 88.69 293 ASP A CA 1
ATOM 2232 C C . ASP A 1 293 ? 9.520 14.558 -12.800 1.00 88.69 293 ASP A C 1
ATOM 2234 O O . ASP A 1 293 ? 8.381 14.351 -12.384 1.00 88.69 293 ASP A O 1
ATOM 2238 N N . ASP A 1 294 ? 10.012 13.887 -13.855 1.00 92.81 294 ASP A N 1
ATOM 2239 C CA . ASP A 1 294 ? 9.258 12.868 -14.614 1.00 92.81 294 ASP A CA 1
ATOM 2240 C C . ASP A 1 294 ? 9.058 11.579 -13.790 1.00 92.81 294 ASP A C 1
ATOM 2242 O O . ASP A 1 294 ? 7.962 11.016 -13.780 1.00 92.81 294 ASP A O 1
ATOM 2246 N N . VAL A 1 295 ? 10.067 11.130 -13.028 1.00 95.31 295 VAL A N 1
ATOM 2247 C CA . VAL A 1 295 ? 9.946 9.959 -12.126 1.00 95.31 295 VAL A CA 1
ATOM 2248 C C . VAL A 1 295 ? 8.918 10.212 -11.016 1.00 95.31 295 VAL A C 1
ATOM 2250 O O . VAL A 1 295 ? 8.114 9.335 -10.686 1.00 95.31 295 VAL A O 1
ATOM 2253 N N . TYR A 1 296 ? 8.907 11.422 -10.453 1.00 93.44 296 TYR A N 1
ATOM 2254 C CA . TYR A 1 296 ? 7.925 11.837 -9.455 1.00 93.44 296 TYR A CA 1
ATOM 2255 C C . TYR A 1 296 ? 6.521 11.999 -10.063 1.00 93.44 296 TYR A C 1
ATOM 2257 O O . TYR A 1 296 ? 5.526 11.596 -9.449 1.00 93.44 296 TYR A O 1
ATOM 2265 N N . ALA A 1 297 ? 6.423 12.526 -11.286 1.00 92.81 297 ALA A N 1
ATOM 2266 C CA . ALA A 1 297 ? 5.168 12.607 -12.027 1.00 92.81 297 ALA A CA 1
ATOM 2267 C C . ALA A 1 297 ? 4.609 11.212 -12.354 1.00 92.81 297 ALA A C 1
ATOM 2269 O O . ALA A 1 297 ? 3.408 10.994 -12.218 1.00 92.81 297 ALA A O 1
ATOM 2270 N N . LEU A 1 298 ? 5.459 10.237 -12.688 1.00 96.62 298 LEU A N 1
ATOM 2271 C CA . LEU A 1 298 ? 5.069 8.841 -12.911 1.00 96.62 298 LEU A CA 1
ATOM 2272 C C . LEU A 1 298 ? 4.493 8.205 -11.633 1.00 96.62 298 LEU A C 1
ATOM 2274 O O . LEU A 1 298 ? 3.395 7.644 -11.663 1.00 96.62 298 LEU A O 1
ATOM 2278 N N . LEU A 1 299 ? 5.181 8.362 -10.495 1.00 97.25 299 LEU A N 1
ATOM 2279 C CA . LEU A 1 299 ? 4.721 7.864 -9.192 1.00 97.25 299 LEU A CA 1
ATOM 2280 C C . LEU A 1 299 ? 3.389 8.500 -8.762 1.00 97.25 299 LEU A C 1
ATOM 2282 O O . LEU A 1 299 ? 2.465 7.801 -8.346 1.00 97.25 299 LEU A O 1
ATOM 2286 N N . THR A 1 300 ? 3.264 9.823 -8.881 1.00 95.00 300 THR A N 1
ATOM 2287 C CA . THR A 1 300 ? 2.030 10.541 -8.520 1.00 95.00 300 THR A CA 1
ATOM 2288 C C . THR A 1 300 ? 0.890 10.283 -9.506 1.00 95.00 300 THR A C 1
ATOM 2290 O O . THR A 1 300 ? -0.264 10.219 -9.083 1.00 95.00 300 THR A O 1
ATOM 2293 N N . THR A 1 301 ? 1.182 10.027 -10.785 1.00 95.94 301 THR A N 1
ATOM 2294 C CA . THR A 1 301 ? 0.187 9.581 -11.776 1.00 95.94 301 THR A CA 1
ATOM 2295 C C . THR A 1 301 ? -0.314 8.171 -11.469 1.00 95.94 301 THR A C 1
ATOM 2297 O O . THR A 1 301 ? -1.511 7.927 -11.583 1.00 95.94 301 THR A O 1
ATOM 2300 N N . PHE A 1 302 ? 0.548 7.252 -11.017 1.00 97.56 302 PHE A N 1
ATOM 2301 C CA . PHE A 1 302 ? 0.097 5.938 -10.544 1.00 97.56 302 PHE A CA 1
ATOM 2302 C C . PHE A 1 302 ? -0.856 6.083 -9.354 1.00 97.56 302 PHE A C 1
ATOM 2304 O O . PHE A 1 302 ? -1.982 5.598 -9.410 1.00 97.56 302 PHE A O 1
ATOM 2311 N N . LEU A 1 303 ? -0.436 6.803 -8.309 1.00 97.06 303 LEU A N 1
ATOM 2312 C CA . LEU A 1 303 ? -1.213 6.942 -7.074 1.00 97.06 303 LEU A CA 1
ATOM 2313 C C . LEU A 1 303 ? -2.536 7.701 -7.268 1.00 97.06 303 LEU A C 1
ATOM 2315 O O . LEU A 1 303 ? -3.522 7.354 -6.625 1.00 97.06 303 LEU A O 1
ATOM 2319 N N . SER A 1 304 ? -2.574 8.706 -8.148 1.00 95.31 304 SER A N 1
ATOM 2320 C CA . SER A 1 304 ? -3.792 9.483 -8.440 1.00 95.31 304 SER A CA 1
ATOM 2321 C C . SER A 1 304 ? -4.761 8.783 -9.398 1.00 95.31 304 SER A C 1
ATOM 2323 O O . SER A 1 304 ? -5.944 9.109 -9.395 1.00 95.31 304 SER A O 1
ATOM 2325 N N . ARG A 1 305 ? -4.291 7.804 -10.185 1.00 96.44 305 ARG A N 1
ATOM 2326 C CA . ARG A 1 305 ? -5.130 6.959 -11.054 1.00 96.44 305 ARG A CA 1
ATOM 2327 C C . ARG A 1 305 ? -5.565 5.644 -10.404 1.00 96.44 305 ARG A C 1
ATOM 2329 O O . ARG A 1 305 ? -6.167 4.824 -11.089 1.00 96.44 305 ARG A O 1
ATOM 2336 N N . LEU A 1 306 ? -5.273 5.396 -9.127 1.00 96.19 306 LEU A N 1
ATOM 2337 C CA . LEU A 1 306 ? -5.878 4.256 -8.436 1.00 96.19 306 LEU A CA 1
ATOM 2338 C C . LEU A 1 306 ? -7.389 4.512 -8.262 1.00 96.19 306 LEU A C 1
ATOM 2340 O O . LEU A 1 306 ? -7.756 5.592 -7.800 1.00 96.19 306 LEU A O 1
ATOM 2344 N N . PRO A 1 307 ? -8.272 3.546 -8.587 1.00 94.94 307 PRO A N 1
ATOM 2345 C CA . PRO A 1 307 ? -9.720 3.716 -8.419 1.00 94.94 307 PRO A CA 1
ATOM 2346 C C . PRO A 1 307 ? -10.139 3.750 -6.940 1.00 94.94 307 PRO A C 1
ATOM 2348 O O . PRO A 1 307 ? -11.193 4.277 -6.601 1.00 94.94 307 PRO A O 1
ATOM 2351 N N . GLU A 1 308 ? -9.293 3.216 -6.059 1.00 92.94 308 GLU A N 1
ATOM 2352 C CA . GLU A 1 308 ? -9.429 3.235 -4.606 1.00 92.94 308 GLU A CA 1
ATOM 2353 C C . GLU A 1 308 ? -8.150 3.836 -3.998 1.00 92.94 308 GLU A C 1
ATOM 2355 O O . GLU A 1 308 ? -7.046 3.491 -4.435 1.00 92.94 308 GLU A O 1
ATOM 2360 N N . PRO A 1 309 ? -8.236 4.695 -2.971 1.00 92.69 309 PRO A N 1
ATOM 2361 C CA . PRO A 1 309 ? -7.049 5.252 -2.336 1.00 92.69 309 PRO A CA 1
ATOM 2362 C C . PRO A 1 309 ? -6.274 4.186 -1.545 1.00 92.69 309 PRO A C 1
ATOM 2364 O O . PRO A 1 309 ? -6.843 3.294 -0.919 1.00 92.69 309 PRO A O 1
ATOM 2367 N N . VAL A 1 310 ? -4.943 4.320 -1.507 1.00 93.81 310 VAL A N 1
ATOM 2368 C CA . VAL A 1 310 ? -4.032 3.332 -0.888 1.00 93.81 310 VAL A CA 1
ATOM 2369 C C . VAL A 1 310 ? -4.421 2.974 0.550 1.00 93.81 310 VAL A C 1
ATOM 2371 O O . VAL A 1 310 ? -4.337 1.808 0.925 1.00 93.81 310 VAL A O 1
ATOM 2374 N N . ILE A 1 311 ? -4.856 3.959 1.343 1.00 89.06 311 ILE A N 1
ATOM 2375 C CA . ILE A 1 311 ? -5.154 3.786 2.772 1.00 89.06 311 ILE A CA 1
ATOM 2376 C C . ILE A 1 311 ? -6.353 2.861 3.004 1.00 89.06 311 ILE A C 1
ATOM 2378 O O . ILE A 1 311 ? -6.320 2.107 3.966 1.00 89.06 311 ILE A O 1
ATOM 2382 N N . ALA A 1 312 ? -7.392 2.902 2.166 1.00 84.38 312 ALA A N 1
ATOM 2383 C CA . ALA A 1 312 ? -8.579 2.069 2.338 1.00 84.38 312 ALA A CA 1
ATOM 2384 C C . ALA A 1 312 ? -9.442 2.019 1.057 1.00 84.38 312 ALA A C 1
ATOM 2386 O O . ALA A 1 312 ? -9.659 3.066 0.447 1.00 84.38 312 ALA A O 1
ATOM 2387 N N . PRO A 1 313 ? -9.994 0.845 0.699 1.00 84.50 313 PRO A N 1
ATOM 2388 C CA . PRO A 1 313 ? -11.078 0.701 -0.277 1.00 84.50 313 PRO A CA 1
ATOM 2389 C C . PRO A 1 313 ? -12.250 1.656 -0.015 1.00 84.50 313 PRO A C 1
ATOM 2391 O O . PRO A 1 313 ? -12.537 1.993 1.140 1.00 84.50 313 PRO A O 1
ATOM 2394 N N . LEU A 1 314 ? -12.944 2.082 -1.074 1.00 86.56 314 LEU A N 1
ATOM 2395 C CA . LEU A 1 314 ? -14.027 3.075 -0.991 1.00 86.56 314 LEU A CA 1
ATOM 2396 C C . LEU A 1 314 ? -15.195 2.618 -0.103 1.00 86.56 314 LEU A C 1
ATOM 2398 O O . LEU A 1 314 ? -15.827 3.441 0.553 1.00 86.56 314 LEU A O 1
ATOM 2402 N N . GLU A 1 315 ? -15.439 1.313 -0.029 1.00 86.12 315 GLU A N 1
ATOM 2403 C CA . GLU A 1 315 ? -16.494 0.694 0.775 1.00 86.12 315 GLU A CA 1
ATOM 2404 C C . GLU A 1 315 ? -16.236 0.805 2.284 1.00 86.12 315 GLU A C 1
ATOM 2406 O O . GLU A 1 315 ? -17.173 0.716 3.076 1.00 86.12 315 GLU A O 1
ATOM 2411 N N . ILE A 1 316 ? -14.973 0.985 2.695 1.00 89.88 316 ILE A N 1
ATOM 2412 C CA . ILE A 1 316 ? -14.576 0.994 4.111 1.00 89.88 316 ILE A CA 1
ATOM 2413 C C . ILE A 1 316 ? -13.887 2.296 4.543 1.00 89.88 316 ILE A C 1
ATOM 2415 O O . ILE A 1 316 ? -13.747 2.529 5.742 1.00 89.88 316 ILE A O 1
ATOM 2419 N N . ILE A 1 317 ? -13.461 3.158 3.608 1.00 90.50 317 ILE A N 1
ATOM 2420 C CA . ILE A 1 317 ? -12.608 4.318 3.913 1.00 90.50 317 ILE A CA 1
ATOM 2421 C C . ILE A 1 317 ? -13.221 5.299 4.908 1.00 90.50 317 ILE A C 1
ATOM 2423 O O . ILE A 1 317 ? -12.494 5.778 5.776 1.00 90.50 317 ILE A O 1
ATOM 2427 N N . GLN A 1 318 ? -14.515 5.610 4.803 1.00 89.19 318 GLN A N 1
ATOM 2428 C CA . GLN A 1 318 ? -15.132 6.610 5.677 1.00 89.19 318 GLN A CA 1
ATOM 2429 C C . GLN A 1 318 ? -15.081 6.142 7.135 1.00 89.19 318 GLN A C 1
ATOM 2431 O O . GLN A 1 318 ? -14.478 6.800 7.979 1.00 89.19 318 GLN A O 1
ATOM 2436 N N . GLY A 1 319 ? -15.595 4.941 7.391 1.00 91.62 319 GLY A N 1
ATOM 2437 C CA . GLY A 1 319 ? -15.556 4.327 8.710 1.00 91.62 319 GLY A CA 1
ATOM 2438 C C . GLY A 1 319 ? -14.132 4.088 9.233 1.00 91.62 319 GLY A C 1
ATOM 2439 O O . GLY A 1 319 ? -13.809 4.427 10.370 1.00 91.62 319 GLY A O 1
ATOM 2440 N N . PHE A 1 320 ? -13.227 3.603 8.376 1.00 93.00 320 PHE A N 1
ATOM 2441 C CA . PHE A 1 320 ? -11.817 3.397 8.719 1.00 93.00 320 PHE A CA 1
ATOM 2442 C C . PHE A 1 320 ? -11.099 4.698 9.117 1.00 93.00 320 PHE A C 1
ATOM 2444 O O . PHE A 1 320 ? -10.322 4.728 10.076 1.00 93.00 320 PHE A O 1
ATOM 2451 N N . ARG A 1 321 ? -11.372 5.789 8.394 1.00 92.69 321 ARG A N 1
ATOM 2452 C CA . ARG A 1 321 ? -10.865 7.133 8.691 1.00 92.69 321 ARG A CA 1
ATOM 2453 C C . ARG A 1 321 ? -11.411 7.643 10.019 1.00 92.69 321 ARG A C 1
ATOM 2455 O O . ARG A 1 321 ? -10.636 8.189 10.803 1.00 92.69 321 ARG A O 1
ATOM 2462 N N . ASP A 1 322 ? -12.703 7.465 10.268 1.00 92.62 322 ASP A N 1
ATOM 2463 C CA . ASP A 1 322 ? -13.350 7.925 11.496 1.00 92.62 322 ASP A CA 1
ATOM 2464 C C . ASP A 1 322 ? -12.839 7.139 12.713 1.00 92.62 322 ASP A C 1
ATOM 2466 O O . ASP A 1 322 ? -12.463 7.750 13.713 1.00 92.62 322 ASP A O 1
ATOM 2470 N N . ALA A 1 323 ? -12.676 5.817 12.595 1.00 93.75 323 ALA A N 1
ATOM 2471 C CA . ALA A 1 323 ? -12.036 4.963 13.598 1.00 93.75 323 ALA A CA 1
ATOM 2472 C C . ALA A 1 323 ? -10.598 5.415 13.929 1.00 93.75 323 ALA A C 1
ATOM 2474 O O . ALA A 1 323 ? -10.253 5.595 15.099 1.00 93.75 323 ALA A O 1
ATOM 2475 N N . LEU A 1 324 ? -9.757 5.660 12.913 1.00 93.81 324 LEU A N 1
ATOM 2476 C CA . LEU A 1 324 ? -8.403 6.198 13.110 1.00 93.81 324 LEU A CA 1
ATOM 2477 C C . LEU A 1 324 ? -8.423 7.583 13.773 1.00 93.81 324 LEU A C 1
ATOM 2479 O O . LEU A 1 324 ? -7.620 7.863 14.666 1.00 93.81 324 LEU A O 1
ATOM 2483 N N . TRP A 1 325 ? -9.321 8.468 13.343 1.00 93.25 325 TRP A N 1
ATOM 2484 C CA . TRP A 1 325 ? -9.407 9.821 13.882 1.00 93.25 325 TRP A CA 1
ATOM 2485 C C . TRP A 1 325 ? -9.840 9.818 15.350 1.00 93.25 325 TRP A C 1
ATOM 2487 O O . TRP A 1 325 ? -9.173 10.434 16.183 1.00 93.25 325 TRP A O 1
ATOM 2497 N N . ILE A 1 326 ? -10.914 9.096 15.672 1.00 92.06 326 ILE A N 1
ATOM 2498 C CA . ILE A 1 326 ? -11.505 9.042 17.010 1.00 92.06 326 ILE A CA 1
ATOM 2499 C C . ILE A 1 326 ? -10.578 8.293 17.972 1.00 92.06 326 ILE A C 1
ATOM 2501 O O . ILE A 1 326 ? -10.238 8.836 19.019 1.00 92.06 326 ILE A O 1
ATOM 2505 N N . TRP A 1 327 ? -10.100 7.093 17.632 1.00 92.31 327 TRP A N 1
ATOM 2506 C CA . TRP A 1 327 ? -9.347 6.271 18.589 1.00 92.31 327 TRP A CA 1
ATOM 2507 C C . TRP A 1 327 ? -7.841 6.573 18.644 1.00 92.31 327 TRP A C 1
ATOM 2509 O O . TRP A 1 327 ? -7.221 6.370 19.691 1.00 92.31 327 TRP A O 1
ATOM 2519 N N . CYS A 1 328 ? -7.229 7.079 17.564 1.00 93.50 328 CYS A N 1
ATOM 2520 C CA . CYS A 1 328 ? -5.777 7.319 17.521 1.00 93.50 328 CYS A CA 1
ATOM 2521 C C . CYS A 1 328 ? -5.386 8.803 17.588 1.00 93.50 328 CYS A C 1
ATOM 2523 O O . CYS A 1 328 ? -4.375 9.133 18.217 1.00 93.50 328 CYS A O 1
ATOM 2525 N N . VAL A 1 329 ? -6.150 9.707 16.961 1.00 92.25 329 VAL A N 1
ATOM 2526 C CA . VAL A 1 329 ? -5.766 11.129 16.856 1.00 92.25 329 VAL A CA 1
ATOM 2527 C C . VAL A 1 329 ? -6.393 11.977 17.962 1.00 92.25 329 VAL A C 1
ATOM 2529 O O . VAL A 1 329 ? -5.663 12.634 18.706 1.00 92.25 329 VAL A O 1
ATOM 2532 N N . LYS A 1 330 ? -7.724 11.950 18.090 1.00 90.31 330 LYS A N 1
ATOM 2533 C CA . LYS A 1 330 ? -8.502 12.795 19.005 1.00 90.31 330 LYS A CA 1
ATOM 2534 C C . LYS A 1 330 ? -9.489 11.954 19.844 1.00 90.31 330 LYS A C 1
ATOM 2536 O O . LYS A 1 330 ? -10.699 12.074 19.638 1.00 90.31 330 LYS A O 1
ATOM 2541 N N . PRO A 1 331 ? -8.991 11.135 20.795 1.00 86.69 331 PRO A N 1
ATOM 2542 C CA . PRO A 1 331 ? -9.843 10.394 21.727 1.00 86.69 331 PRO A CA 1
ATOM 2543 C C . PRO A 1 331 ? -10.735 11.339 22.536 1.00 86.69 331 PRO A C 1
ATOM 2545 O O . PRO A 1 331 ? -10.340 12.463 22.864 1.00 86.69 331 PRO A O 1
ATOM 2548 N N . GLN A 1 332 ? -11.955 10.893 22.842 1.00 83.75 332 GLN A N 1
ATOM 2549 C CA . GLN A 1 332 ? -12.932 11.721 23.547 1.00 83.75 332 GLN A CA 1
ATOM 2550 C C . GLN A 1 332 ? -12.517 11.936 25.015 1.00 83.75 332 GLN A C 1
ATOM 2552 O O . GLN A 1 332 ? -12.148 10.973 25.686 1.00 83.75 332 GLN A O 1
ATOM 2557 N N . PRO A 1 333 ? -12.624 13.164 25.561 1.00 73.00 333 PRO A N 1
ATOM 2558 C CA . PRO A 1 333 ? -12.096 13.509 26.888 1.00 73.00 333 PRO A CA 1
ATOM 2559 C C . PRO A 1 333 ? -12.858 12.901 28.085 1.00 73.00 333 PRO A C 1
ATOM 2561 O O . PRO A 1 333 ? -12.527 13.217 29.223 1.00 73.00 333 PRO A O 1
ATOM 2564 N N . GLY A 1 334 ? -13.872 12.059 27.845 1.00 71.69 334 GLY A N 1
ATOM 2565 C CA . GLY A 1 334 ? -14.609 11.304 28.870 1.00 71.69 334 GLY A CA 1
ATOM 2566 C C . GLY A 1 334 ? -14.407 9.784 28.820 1.00 71.69 334 GLY A C 1
ATOM 2567 O O . GLY A 1 334 ? -14.896 9.086 29.705 1.00 71.69 334 GLY A O 1
ATOM 2568 N N . SER A 1 335 ? -13.683 9.267 27.819 1.00 71.88 335 SER A N 1
ATOM 2569 C CA . SER A 1 335 ? -13.186 7.885 27.823 1.00 71.88 335 SER A CA 1
ATOM 2570 C C . SER A 1 335 ? -12.225 7.742 29.008 1.00 71.88 335 SER A C 1
ATOM 2572 O O . SER A 1 335 ? -11.296 8.543 29.148 1.00 71.88 335 SER A O 1
ATOM 2574 N N . GLN A 1 336 ? -12.472 6.785 29.914 1.00 54.44 336 GLN A N 1
ATOM 2575 C CA . GLN A 1 336 ? -11.889 6.785 31.273 1.00 54.44 336 GLN A CA 1
ATOM 2576 C C . GLN A 1 336 ? -10.367 6.584 31.303 1.00 54.44 336 GLN A C 1
ATOM 2578 O O . GLN A 1 336 ? -9.729 6.685 32.354 1.00 54.44 336 GLN A O 1
ATOM 2583 N N . ARG A 1 337 ? -9.762 6.322 30.147 1.00 54.09 337 ARG A N 1
ATOM 2584 C CA . ARG A 1 337 ? -8.323 6.371 29.941 1.00 54.09 337 ARG A CA 1
ATOM 2585 C C . ARG A 1 337 ? -8.055 7.319 28.787 1.00 54.09 337 ARG A C 1
ATOM 2587 O O . ARG A 1 337 ? -8.336 6.986 27.642 1.00 54.09 337 ARG A O 1
ATOM 2594 N N . ALA A 1 338 ? -7.399 8.446 29.070 1.00 62.78 338 ALA A N 1
ATOM 2595 C CA . ALA A 1 338 ? -6.660 9.173 28.043 1.00 62.78 338 ALA A CA 1
ATOM 2596 C C . ALA A 1 338 ? -5.648 8.191 27.430 1.00 62.78 338 ALA A C 1
ATOM 2598 O O . ALA A 1 338 ? -4.619 7.883 28.038 1.00 62.78 338 ALA A O 1
ATOM 2599 N N . THR A 1 339 ? -6.005 7.606 26.283 1.00 74.50 339 THR A N 1
ATOM 2600 C CA . THR A 1 339 ? -5.348 6.405 25.768 1.00 74.50 339 THR A CA 1
ATOM 2601 C C . THR A 1 339 ? -3.867 6.688 25.564 1.00 74.50 339 THR A C 1
ATOM 2603 O O . THR A 1 339 ? -3.473 7.615 24.845 1.00 74.50 339 THR A O 1
ATOM 2606 N N . SER A 1 340 ? -3.026 5.902 26.248 1.00 89.88 340 SER A N 1
ATOM 2607 C CA . SER A 1 340 ? -1.582 6.130 26.227 1.00 89.88 340 SER A CA 1
ATOM 2608 C C . SER A 1 340 ? -1.093 6.159 24.780 1.00 89.88 340 SER A C 1
ATOM 2610 O O . SER A 1 340 ? -1.637 5.463 23.920 1.00 89.88 340 SER A O 1
ATOM 2612 N N . THR A 1 341 ? -0.059 6.943 24.474 1.00 91.81 341 THR A N 1
ATOM 2613 C CA . THR A 1 341 ? 0.469 7.002 23.100 1.00 91.81 341 THR A CA 1
ATOM 2614 C C . THR A 1 341 ? 0.852 5.607 22.580 1.00 91.81 341 THR A C 1
ATOM 2616 O O . THR A 1 341 ? 0.634 5.321 21.409 1.00 91.81 341 THR A O 1
ATOM 2619 N N . SER A 1 342 ? 1.297 4.701 23.461 1.00 93.44 342 SER A N 1
ATOM 2620 C CA . SER A 1 342 ? 1.509 3.281 23.144 1.00 93.44 342 SER A CA 1
ATOM 2621 C C . SER A 1 342 ? 0.208 2.562 22.747 1.00 93.44 342 SER A C 1
ATOM 2623 O O . SER A 1 342 ? 0.150 1.926 21.696 1.00 93.44 342 SER A O 1
ATOM 2625 N N . THR A 1 343 ? -0.868 2.727 23.525 1.00 93.31 343 THR A N 1
ATOM 2626 C CA . THR A 1 343 ? -2.207 2.183 23.225 1.00 93.31 343 THR A CA 1
ATOM 2627 C C . THR A 1 343 ? -2.734 2.703 21.886 1.00 93.31 343 THR A C 1
ATOM 2629 O O . THR A 1 343 ? -3.181 1.914 21.061 1.00 93.31 343 THR A O 1
ATOM 2632 N N . ARG A 1 344 ? -2.618 4.011 21.619 1.00 94.00 344 ARG A N 1
ATOM 2633 C CA . ARG A 1 344 ? -3.066 4.630 20.357 1.00 94.00 344 ARG A CA 1
ATOM 2634 C C . ARG A 1 344 ? -2.284 4.123 19.147 1.00 94.00 344 ARG A C 1
ATOM 2636 O O . ARG A 1 344 ? -2.886 3.836 18.115 1.00 94.00 344 ARG A O 1
ATOM 2643 N N . ILE A 1 345 ? -0.967 3.943 19.289 1.00 94.88 345 ILE A N 1
ATOM 2644 C CA . ILE A 1 345 ? -0.125 3.294 18.272 1.00 94.88 345 ILE A CA 1
ATOM 2645 C C . ILE A 1 345 ? -0.565 1.840 18.061 1.00 94.88 345 ILE A C 1
ATOM 2647 O O . ILE A 1 345 ? -0.661 1.402 16.916 1.00 94.88 345 ILE A O 1
ATOM 2651 N N . ARG A 1 346 ? -0.875 1.091 19.128 1.00 96.00 346 ARG A N 1
ATOM 2652 C CA . ARG A 1 346 ? -1.338 -0.298 19.006 1.00 96.00 346 ARG A CA 1
ATOM 2653 C C . ARG A 1 346 ? -2.691 -0.400 18.302 1.00 96.00 346 ARG A C 1
ATOM 2655 O O . ARG A 1 346 ? -2.831 -1.236 17.416 1.00 96.00 346 ARG A O 1
ATOM 2662 N N . ILE A 1 347 ? -3.642 0.477 18.626 1.00 95.69 347 ILE A N 1
ATOM 2663 C CA . ILE A 1 347 ? -4.933 0.578 17.928 1.00 95.69 347 ILE A CA 1
ATOM 2664 C C . ILE A 1 347 ? -4.708 0.881 16.439 1.00 95.69 347 ILE A C 1
ATOM 2666 O O . ILE A 1 347 ? -5.235 0.166 15.591 1.00 95.69 347 ILE A O 1
ATOM 2670 N N . ALA A 1 348 ? -3.854 1.856 16.103 1.00 96.00 348 ALA A N 1
ATOM 2671 C CA . ALA A 1 348 ? -3.521 2.166 14.710 1.00 96.00 348 ALA A CA 1
ATOM 2672 C C . ALA A 1 348 ? -2.895 0.963 13.977 1.00 96.00 348 ALA A C 1
ATOM 2674 O O . ALA A 1 348 ? -3.240 0.696 12.830 1.00 96.00 348 ALA A O 1
ATOM 2675 N N . GLN A 1 349 ? -2.015 0.201 14.640 1.00 95.62 349 GLN A N 1
ATOM 2676 C CA . GLN A 1 349 ? -1.445 -1.039 14.097 1.00 95.62 349 GLN A CA 1
ATOM 2677 C C . GLN A 1 349 ? -2.507 -2.121 13.859 1.00 95.62 349 GLN A C 1
ATOM 2679 O O . GLN A 1 349 ? -2.433 -2.811 12.844 1.00 95.62 349 GLN A O 1
ATOM 2684 N N . MET A 1 350 ? -3.483 -2.277 14.763 1.00 96.31 350 MET A N 1
ATOM 2685 C CA . MET A 1 350 ? -4.593 -3.220 14.579 1.00 96.31 350 MET A CA 1
ATOM 2686 C C . MET A 1 350 ? -5.463 -2.808 13.390 1.00 96.31 350 MET A C 1
ATOM 2688 O O . MET A 1 350 ? -5.672 -3.616 12.492 1.00 96.31 350 MET A O 1
ATOM 2692 N N . LEU A 1 351 ? -5.876 -1.538 13.326 1.00 95.56 351 LEU A N 1
ATOM 2693 C CA . LEU A 1 351 ? -6.657 -0.992 12.214 1.00 95.56 351 LEU A CA 1
ATOM 2694 C C . LEU A 1 351 ? -5.939 -1.191 10.870 1.00 95.56 351 LEU A C 1
ATOM 2696 O O . LEU A 1 351 ? -6.490 -1.816 9.967 1.00 95.56 351 LEU A O 1
ATOM 2700 N N . LEU A 1 352 ? -4.681 -0.752 10.747 1.00 95.50 352 LEU A N 1
ATOM 2701 C CA . LEU A 1 352 ? -3.878 -0.962 9.534 1.00 95.50 352 LEU A CA 1
ATOM 2702 C C . LEU A 1 352 ? -3.736 -2.453 9.175 1.00 95.50 352 LEU A C 1
ATOM 2704 O O . LEU A 1 352 ? -3.720 -2.797 7.996 1.00 95.50 352 LEU A O 1
ATOM 2708 N N . GLY A 1 353 ? -3.689 -3.344 10.170 1.00 95.06 353 GLY A N 1
ATOM 2709 C CA . GLY A 1 353 ? -3.655 -4.794 9.975 1.00 95.06 353 GLY A CA 1
ATOM 2710 C C . GLY A 1 353 ? -4.908 -5.389 9.318 1.00 95.06 353 GLY A C 1
ATOM 2711 O O . GLY A 1 353 ? -4.826 -6.490 8.773 1.00 95.06 353 GLY A O 1
ATOM 2712 N N . LEU A 1 354 ? -6.043 -4.682 9.323 1.00 94.75 354 LEU A N 1
ATOM 2713 C CA . LEU A 1 354 ? -7.276 -5.116 8.655 1.00 94.75 354 LEU A CA 1
ATOM 2714 C C . LEU A 1 354 ? -7.256 -4.845 7.139 1.00 94.75 354 LEU A C 1
ATOM 2716 O O . LEU A 1 354 ? -7.919 -5.558 6.381 1.00 94.75 354 LEU A O 1
ATOM 2720 N N . LEU A 1 355 ? -6.468 -3.864 6.680 1.00 94.88 355 LEU A N 1
ATOM 2721 C CA . LEU A 1 355 ? -6.382 -3.470 5.269 1.00 94.88 355 LEU A CA 1
ATOM 2722 C C . LEU A 1 355 ? -5.944 -4.632 4.361 1.00 94.88 355 LEU A C 1
ATOM 2724 O O . LEU A 1 355 ? -5.184 -5.501 4.802 1.00 94.88 355 LEU A O 1
ATOM 2728 N N . PRO A 1 356 ? -6.366 -4.674 3.081 1.00 93.94 356 PRO A N 1
ATOM 2729 C CA . PRO A 1 356 ? -5.848 -5.649 2.122 1.00 93.94 356 PRO A CA 1
ATOM 2730 C C . PRO A 1 356 ? -4.314 -5.625 2.074 1.00 93.94 356 PRO A C 1
ATOM 2732 O O . PRO A 1 356 ? -3.700 -4.560 2.102 1.00 93.94 356 PRO A O 1
ATOM 2735 N N . THR A 1 357 ? -3.675 -6.787 1.970 1.00 94.50 357 THR A N 1
ATOM 2736 C CA . THR A 1 357 ? -2.209 -6.934 1.980 1.00 94.50 357 THR A CA 1
ATOM 2737 C C . THR A 1 357 ? -1.503 -6.081 0.916 1.00 94.50 357 THR A C 1
ATOM 2739 O O . THR A 1 357 ? -0.457 -5.518 1.247 1.00 94.50 357 THR A O 1
ATOM 2742 N N . PRO A 1 358 ? -2.031 -5.906 -0.319 1.00 94.88 358 PRO A N 1
ATOM 2743 C CA . PRO A 1 358 ? -1.451 -4.980 -1.295 1.00 94.88 358 PRO A CA 1
ATOM 2744 C C . PRO A 1 358 ? -1.487 -3.520 -0.820 1.00 94.88 358 PRO A C 1
ATOM 2746 O O . PRO A 1 358 ? -0.472 -2.830 -0.893 1.00 94.88 358 PRO A O 1
ATOM 2749 N N . ASN A 1 359 ? -2.623 -3.070 -0.273 1.00 95.69 359 ASN A N 1
ATOM 2750 C CA . ASN A 1 359 ? -2.808 -1.726 0.283 1.00 95.69 359 ASN A CA 1
ATOM 2751 C C . ASN A 1 359 ? -1.869 -1.480 1.467 1.00 95.69 359 ASN A C 1
ATOM 2753 O O . ASN A 1 359 ? -1.141 -0.491 1.474 1.00 95.69 359 ASN A O 1
ATOM 2757 N N . LEU A 1 360 ? -1.823 -2.411 2.425 1.00 95.62 360 LEU A N 1
ATOM 2758 C CA . LEU A 1 360 ? -0.937 -2.336 3.585 1.00 95.62 360 LEU A CA 1
ATOM 2759 C C . LEU A 1 360 ? 0.542 -2.323 3.171 1.00 95.62 360 LEU A C 1
ATOM 2761 O O . LEU A 1 360 ? 1.305 -1.495 3.659 1.00 95.62 360 LEU A O 1
ATOM 2765 N N . SER A 1 361 ? 0.948 -3.197 2.249 1.00 96.06 361 SER A N 1
ATOM 2766 C CA . SER A 1 361 ? 2.335 -3.267 1.767 1.00 96.06 361 SER A CA 1
ATOM 2767 C C . SER A 1 361 ? 2.757 -1.974 1.070 1.00 96.06 361 SER A C 1
ATOM 2769 O O . SER A 1 361 ? 3.807 -1.416 1.393 1.00 96.06 361 SER A O 1
ATOM 2771 N N . LEU A 1 362 ? 1.912 -1.456 0.172 1.00 97.31 362 LEU A N 1
ATOM 2772 C CA . LEU A 1 362 ? 2.146 -0.183 -0.504 1.00 97.31 362 LEU A CA 1
ATOM 2773 C C . LEU A 1 362 ? 2.189 0.987 0.490 1.00 97.31 362 LEU A C 1
ATOM 2775 O O . LEU A 1 362 ? 3.099 1.810 0.423 1.00 97.31 362 LEU A O 1
ATOM 2779 N N . PHE A 1 363 ? 1.251 1.041 1.438 1.00 96.38 363 PHE A N 1
ATOM 2780 C CA . PHE A 1 363 ? 1.205 2.073 2.472 1.00 96.38 363 PHE A CA 1
ATOM 2781 C C . PHE A 1 363 ? 2.477 2.085 3.327 1.00 96.38 363 PHE A C 1
ATOM 2783 O O . PHE A 1 363 ? 3.106 3.132 3.466 1.00 96.38 363 PHE A O 1
ATOM 2790 N N . VAL A 1 364 ? 2.894 0.936 3.870 1.00 96.00 364 VAL A N 1
ATOM 2791 C CA . VAL A 1 364 ? 4.076 0.861 4.745 1.00 96.00 364 VAL A CA 1
ATOM 2792 C C . VAL A 1 364 ? 5.357 1.195 3.968 1.00 96.00 364 VAL A C 1
ATOM 2794 O O . VAL A 1 364 ? 6.218 1.889 4.508 1.00 96.00 364 VAL A O 1
ATOM 2797 N N . TYR A 1 365 ? 5.466 0.808 2.690 1.00 97.06 365 TYR A N 1
ATOM 2798 C CA . TYR A 1 365 ? 6.599 1.186 1.833 1.00 97.06 365 TYR A CA 1
ATOM 2799 C C . TYR A 1 365 ? 6.644 2.696 1.536 1.00 97.06 365 TYR A C 1
ATOM 2801 O O . TYR A 1 365 ? 7.682 3.330 1.735 1.00 97.06 365 TYR A O 1
ATOM 2809 N N . LEU A 1 366 ? 5.517 3.310 1.154 1.00 96.56 366 LEU A N 1
ATOM 2810 C CA . LEU A 1 366 ? 5.429 4.761 0.922 1.00 96.56 366 LEU A CA 1
ATOM 2811 C C . LEU A 1 366 ? 5.645 5.577 2.207 1.00 96.56 366 LEU A C 1
ATOM 2813 O O . LEU A 1 366 ? 6.244 6.655 2.163 1.00 96.56 366 LEU A O 1
ATOM 2817 N N . MET A 1 367 ? 5.205 5.066 3.359 1.00 95.12 367 MET A N 1
ATOM 2818 C CA . MET A 1 367 ? 5.483 5.671 4.663 1.00 95.12 367 MET A CA 1
ATOM 2819 C C . MET A 1 367 ? 6.963 5.562 5.032 1.00 95.12 367 MET A C 1
ATOM 2821 O O . MET A 1 367 ? 7.536 6.547 5.491 1.00 95.12 367 MET A O 1
ATOM 2825 N N . ALA A 1 368 ? 7.613 4.418 4.789 1.00 93.56 368 ALA A N 1
ATOM 2826 C CA . ALA A 1 368 ? 9.053 4.265 4.998 1.00 93.56 368 ALA A CA 1
ATOM 2827 C C . ALA A 1 368 ? 9.857 5.246 4.124 1.00 93.56 368 ALA A C 1
ATOM 2829 O O . ALA A 1 368 ? 10.732 5.941 4.644 1.00 93.56 368 ALA A O 1
ATOM 2830 N N . PHE A 1 369 ? 9.493 5.379 2.843 1.00 93.38 369 PHE A N 1
ATOM 2831 C CA . PHE A 1 369 ? 10.038 6.395 1.936 1.00 93.38 369 PHE A CA 1
ATOM 2832 C C . PHE A 1 369 ? 9.846 7.818 2.474 1.00 93.38 369 PHE A C 1
ATOM 2834 O O . PHE A 1 369 ? 10.814 8.563 2.633 1.00 93.38 369 PHE A O 1
ATOM 2841 N N . SER A 1 370 ? 8.620 8.173 2.860 1.00 90.06 370 SER A N 1
ATOM 2842 C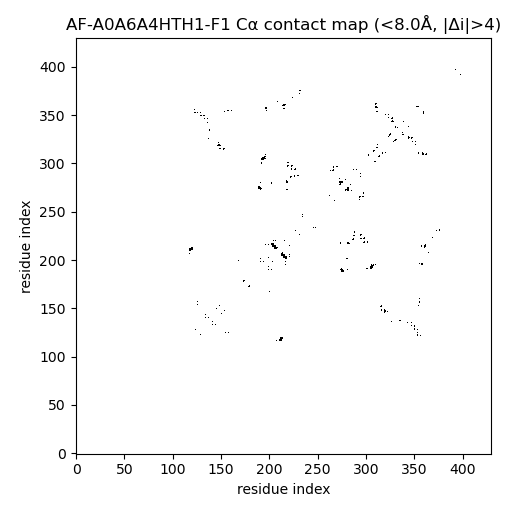 CA . SER A 1 370 ? 8.296 9.497 3.405 1.00 90.06 370 SER A CA 1
ATOM 2843 C C . SER A 1 370 ? 9.077 9.816 4.688 1.00 90.06 370 SER A C 1
ATOM 2845 O O . SER A 1 370 ? 9.569 10.933 4.853 1.00 90.06 370 SER A O 1
ATOM 2847 N N . CYS A 1 371 ? 9.252 8.842 5.584 1.00 89.75 371 CYS A N 1
ATOM 2848 C CA . CYS A 1 371 ? 10.057 8.998 6.796 1.00 89.75 371 CYS A CA 1
ATOM 2849 C C . CYS A 1 371 ? 11.534 9.279 6.479 1.00 89.75 371 CYS A C 1
ATOM 2851 O O . CYS A 1 371 ? 12.117 10.184 7.078 1.00 89.75 371 CYS A O 1
ATOM 2853 N N . GLN A 1 372 ? 12.129 8.570 5.514 1.00 89.00 372 GLN A N 1
ATOM 2854 C CA . GLN A 1 372 ? 13.521 8.796 5.109 1.00 89.00 372 GLN A CA 1
ATOM 2855 C C . GLN A 1 372 ? 13.705 10.152 4.405 1.00 89.00 372 GLN A C 1
ATOM 2857 O O . GLN A 1 372 ? 14.642 10.887 4.722 1.00 89.00 372 GLN A O 1
ATOM 2862 N N . VAL A 1 373 ? 12.764 10.549 3.537 1.00 86.00 373 VAL A N 1
ATOM 2863 C CA . VAL A 1 373 ? 12.693 11.898 2.935 1.00 86.00 373 VAL A CA 1
ATOM 2864 C C . VAL A 1 373 ? 12.697 12.988 4.010 1.00 86.00 373 VAL A C 1
ATOM 2866 O O . VAL A 1 373 ? 13.465 13.956 3.932 1.00 86.00 373 VAL A O 1
ATOM 2869 N N . LEU A 1 374 ? 11.858 12.834 5.038 1.00 84.38 374 LEU A N 1
ATOM 2870 C CA . LEU A 1 374 ? 11.778 13.777 6.151 1.00 84.38 374 LEU A CA 1
ATOM 2871 C C . LEU A 1 374 ? 13.068 13.792 6.976 1.00 84.38 374 LEU A C 1
ATOM 2873 O O . LEU A 1 374 ? 13.549 14.876 7.309 1.00 84.38 374 LEU A O 1
ATOM 2877 N N . GLU A 1 375 ? 13.663 12.636 7.268 1.00 86.50 375 GLU A N 1
ATOM 2878 C CA . GLU A 1 375 ? 14.908 12.558 8.031 1.00 86.50 375 GLU A CA 1
ATOM 2879 C C . GLU A 1 375 ? 16.072 13.251 7.307 1.00 86.50 375 GLU A C 1
ATOM 2881 O O . GLU A 1 375 ? 16.744 14.096 7.906 1.00 86.50 375 GLU A O 1
ATOM 2886 N N . VAL A 1 376 ? 16.275 12.974 6.014 1.00 84.50 376 VAL A N 1
ATOM 2887 C CA . VAL A 1 376 ? 17.299 13.639 5.188 1.00 84.50 376 VAL A CA 1
ATOM 2888 C C . VAL A 1 376 ? 17.102 15.159 5.212 1.00 84.50 376 VAL A C 1
ATOM 2890 O O . VAL A 1 376 ? 18.049 15.910 5.465 1.00 84.50 376 VAL A O 1
ATOM 2893 N N . ARG A 1 377 ? 15.858 15.631 5.054 1.00 81.38 377 ARG A N 1
ATOM 2894 C CA . ARG A 1 377 ? 15.519 17.062 5.116 1.00 81.38 377 ARG A CA 1
ATOM 2895 C C . ARG A 1 377 ? 15.753 17.678 6.501 1.00 81.38 377 ARG A C 1
ATOM 2897 O O . ARG A 1 377 ? 16.155 18.839 6.592 1.00 81.38 377 ARG A O 1
ATOM 2904 N N . MET A 1 378 ? 15.499 16.943 7.582 1.00 82.50 378 MET A N 1
ATOM 2905 C CA . MET A 1 378 ? 15.741 17.410 8.953 1.00 82.50 378 MET A CA 1
ATOM 2906 C C . MET A 1 378 ? 17.239 17.473 9.271 1.00 82.50 378 MET A C 1
ATOM 2908 O O . MET A 1 378 ? 17.700 18.487 9.795 1.00 82.50 378 MET A O 1
ATOM 2912 N N . ARG A 1 379 ? 18.015 16.451 8.884 1.00 85.88 379 ARG A N 1
ATOM 2913 C CA . ARG A 1 379 ? 19.485 16.442 8.997 1.00 85.88 379 ARG A CA 1
ATOM 2914 C C . ARG A 1 379 ? 20.113 17.594 8.205 1.00 85.88 379 ARG A C 1
ATOM 2916 O O . ARG A 1 379 ? 20.985 18.280 8.730 1.00 85.88 379 ARG A O 1
ATOM 2923 N N . ARG A 1 380 ? 19.631 17.860 6.982 1.00 83.50 380 ARG A N 1
ATOM 2924 C CA . ARG A 1 380 ? 20.067 19.005 6.165 1.00 83.50 380 ARG A CA 1
ATOM 2925 C C . ARG A 1 380 ? 19.811 20.341 6.867 1.00 83.50 380 ARG A C 1
ATOM 2927 O O . ARG A 1 380 ? 20.748 21.116 7.013 1.00 83.50 380 ARG A O 1
ATOM 2934 N N . ARG A 1 381 ? 18.589 20.583 7.361 1.00 82.56 381 ARG A N 1
ATOM 2935 C CA . ARG A 1 381 ? 18.259 21.834 8.069 1.00 82.56 381 ARG A CA 1
ATOM 2936 C C . ARG A 1 381 ? 19.125 22.061 9.310 1.00 82.56 381 ARG A C 1
ATOM 2938 O O . ARG A 1 381 ? 19.567 23.180 9.518 1.00 82.56 381 ARG A O 1
ATOM 2945 N N . ARG A 1 382 ? 19.439 21.011 10.083 1.00 87.19 382 ARG A N 1
ATOM 2946 C CA . ARG A 1 382 ? 20.367 21.116 11.227 1.00 87.19 382 ARG A CA 1
ATOM 2947 C C . ARG A 1 382 ? 21.772 21.567 10.807 1.00 87.19 382 ARG A C 1
ATOM 2949 O O . ARG A 1 382 ? 22.344 22.422 11.470 1.00 87.19 382 ARG A O 1
ATOM 2956 N N . ARG A 1 383 ? 22.301 21.046 9.692 1.00 86.44 383 ARG A N 1
ATOM 2957 C CA . ARG A 1 383 ? 23.601 21.475 9.136 1.00 86.44 383 ARG A CA 1
ATOM 2958 C C . ARG A 1 383 ? 23.566 22.916 8.621 1.00 86.44 383 ARG A C 1
ATOM 2960 O O . ARG A 1 383 ? 24.511 23.656 8.849 1.00 86.44 383 ARG A O 1
ATOM 2967 N N . GLU A 1 384 ? 22.485 23.315 7.950 1.00 84.81 384 GLU A N 1
ATOM 2968 C CA . GLU A 1 384 ? 22.306 24.690 7.457 1.00 84.81 384 GLU A CA 1
ATOM 2969 C C . GLU A 1 384 ? 22.163 25.707 8.603 1.00 84.81 384 GLU A C 1
ATOM 2971 O O . GLU A 1 384 ? 22.683 26.812 8.484 1.00 84.81 384 GLU A O 1
ATOM 2976 N N . SER A 1 385 ? 21.516 25.339 9.717 1.00 84.25 385 SER A N 1
ATOM 2977 C CA . SER A 1 385 ? 21.510 26.140 10.951 1.00 84.25 385 SER A CA 1
ATOM 2978 C C . SER A 1 385 ? 22.913 26.256 11.549 1.00 84.25 385 SER A C 1
ATOM 2980 O O . SER A 1 385 ? 23.429 27.364 11.630 1.00 84.25 385 SER A O 1
ATOM 2982 N N . ALA A 1 386 ? 23.581 25.133 11.836 1.00 82.94 386 ALA A N 1
ATOM 2983 C CA . ALA A 1 386 ? 24.923 25.140 12.427 1.00 82.94 386 ALA A CA 1
ATOM 2984 C C . ALA A 1 386 ? 25.954 25.921 11.584 1.00 82.94 386 ALA A C 1
ATOM 2986 O O . ALA A 1 386 ? 26.797 26.628 12.129 1.00 82.94 386 ALA A O 1
ATOM 2987 N N . ALA A 1 387 ? 25.865 25.852 10.251 1.00 83.75 387 ALA A N 1
ATOM 2988 C CA . ALA A 1 387 ? 26.728 26.628 9.359 1.00 83.75 387 ALA A CA 1
ATOM 2989 C C . ALA A 1 387 ? 26.450 28.143 9.412 1.00 83.75 387 ALA A C 1
ATOM 2991 O O . ALA A 1 387 ? 27.382 28.934 9.288 1.00 83.75 387 ALA A O 1
ATOM 2992 N N . ARG A 1 388 ? 25.191 28.565 9.604 1.00 78.81 388 ARG A N 1
ATOM 2993 C CA . ARG A 1 388 ? 24.843 29.985 9.797 1.00 78.81 388 ARG A CA 1
ATOM 2994 C C . ARG A 1 388 ? 25.328 30.501 11.142 1.00 78.81 388 ARG A C 1
ATOM 2996 O O . ARG A 1 388 ? 25.886 31.591 11.187 1.00 78.81 388 ARG A O 1
ATOM 3003 N N . ASP A 1 389 ? 25.154 29.706 12.191 1.00 75.00 389 ASP A N 1
ATOM 3004 C CA . ASP A 1 389 ? 25.585 30.059 13.542 1.00 75.00 389 ASP A CA 1
ATOM 3005 C C . ASP A 1 389 ? 27.122 30.177 13.589 1.00 75.00 389 ASP A C 1
ATOM 3007 O O . ASP A 1 389 ? 27.651 31.176 14.071 1.00 75.00 389 ASP A O 1
ATOM 3011 N N . SER A 1 390 ? 27.844 29.245 12.952 1.00 74.19 390 SER A N 1
ATOM 3012 C CA . SER A 1 390 ? 29.305 29.308 12.786 1.00 74.19 390 SER A CA 1
ATOM 3013 C C . SER A 1 390 ? 29.767 30.550 12.005 1.00 74.19 390 SER A C 1
ATOM 3015 O O . SER A 1 390 ? 30.702 31.229 12.432 1.00 74.19 390 SER A O 1
ATOM 3017 N N . LEU A 1 391 ? 29.087 30.917 10.908 1.00 70.12 391 LEU A N 1
ATOM 3018 C CA . LEU A 1 391 ? 29.441 32.108 10.124 1.00 70.12 391 LEU A CA 1
ATOM 3019 C C . LEU A 1 391 ? 29.139 33.421 10.873 1.00 70.12 391 LEU A C 1
ATOM 3021 O O . LEU A 1 391 ? 29.882 34.391 10.735 1.00 70.12 391 LEU A O 1
ATOM 3025 N N . ALA A 1 392 ? 28.088 33.448 11.699 1.00 63.50 392 ALA A N 1
ATOM 3026 C CA . ALA A 1 392 ? 27.755 34.584 12.561 1.00 63.50 392 ALA A CA 1
ATOM 3027 C C . ALA A 1 392 ? 28.767 34.789 13.708 1.00 63.50 392 ALA A C 1
ATOM 3029 O O . ALA A 1 392 ? 28.906 35.901 14.212 1.00 63.50 392 ALA A O 1
ATOM 3030 N N . CYS A 1 393 ? 29.514 33.746 14.087 1.00 53.44 393 CYS A N 1
ATOM 3031 C CA . CYS A 1 393 ? 30.570 33.814 15.102 1.00 53.44 393 CYS A CA 1
ATOM 3032 C C . CYS A 1 393 ? 31.932 34.301 14.562 1.00 53.44 393 CYS A C 1
ATOM 3034 O O . CYS A 1 393 ? 32.890 34.415 15.330 1.00 53.44 393 CYS A O 1
ATOM 3036 N N . GLY A 1 394 ? 32.035 34.607 13.260 1.00 52.91 394 GLY A N 1
ATOM 3037 C CA . GLY A 1 394 ? 33.286 34.975 12.581 1.00 52.91 394 GLY A CA 1
ATOM 3038 C C . GLY A 1 394 ? 33.937 36.294 13.024 1.00 52.91 394 GLY A C 1
ATOM 3039 O O . GLY A 1 394 ? 35.086 36.547 12.673 1.00 52.91 394 GLY A O 1
ATOM 3040 N N . THR A 1 395 ? 33.253 37.124 13.818 1.00 54.44 395 THR A N 1
ATOM 3041 C CA . THR A 1 395 ? 33.800 38.362 14.400 1.00 54.44 395 THR A CA 1
ATOM 3042 C C . THR A 1 395 ? 33.936 38.264 15.921 1.00 54.44 395 THR A C 1
ATOM 3044 O O . THR A 1 395 ? 33.202 38.909 16.661 1.00 54.44 395 THR A O 1
ATOM 3047 N N . GLY A 1 396 ? 34.908 37.458 16.364 1.00 53.47 396 GLY A N 1
ATOM 3048 C CA . GLY A 1 396 ? 35.597 37.574 17.658 1.00 53.47 396 GLY A CA 1
ATOM 3049 C C . GLY A 1 396 ? 34.772 37.392 18.942 1.00 53.47 396 GLY A C 1
ATOM 3050 O O . GLY A 1 396 ? 34.301 38.372 19.510 1.00 53.47 396 GLY A O 1
ATOM 3051 N N . GLY A 1 397 ? 34.740 36.170 19.499 1.00 53.53 397 GLY A N 1
ATOM 3052 C CA . GLY A 1 397 ? 34.443 35.995 20.937 1.00 53.53 397 GLY A CA 1
ATOM 3053 C C . GLY A 1 397 ? 33.905 34.646 21.438 1.00 53.53 397 GLY A C 1
ATOM 3054 O O . GLY A 1 397 ? 33.785 34.476 22.647 1.00 53.53 397 GLY A O 1
ATOM 3055 N N . ILE A 1 398 ? 33.555 33.686 20.572 1.00 51.91 398 ILE A N 1
ATOM 3056 C CA . ILE A 1 398 ? 32.597 32.612 20.944 1.00 51.91 398 ILE A CA 1
ATOM 3057 C C . ILE A 1 398 ? 33.242 31.234 21.262 1.00 51.91 398 ILE A C 1
ATOM 3059 O O . ILE A 1 398 ? 32.551 30.270 21.592 1.00 51.91 398 ILE A O 1
ATOM 3063 N N . SER A 1 399 ? 34.576 31.138 21.321 1.00 62.00 399 SER A N 1
ATOM 3064 C CA . SER A 1 399 ? 35.288 29.868 21.588 1.00 62.00 399 SER A CA 1
ATOM 3065 C C . SER A 1 399 ? 34.964 29.204 22.940 1.00 62.00 399 SER A C 1
ATOM 3067 O O . SER A 1 399 ? 35.024 27.980 23.052 1.00 62.00 399 SER A O 1
ATOM 3069 N N . ALA A 1 400 ? 34.603 29.977 23.970 1.00 58.44 400 ALA A N 1
ATOM 3070 C CA . ALA A 1 400 ? 34.323 29.442 25.306 1.00 58.44 400 ALA A CA 1
ATOM 3071 C C . ALA A 1 400 ? 32.950 28.751 25.420 1.00 58.44 400 ALA A C 1
ATOM 3073 O O . ALA A 1 400 ? 32.809 27.771 26.152 1.00 58.44 400 ALA A O 1
ATOM 3074 N N . LEU A 1 401 ? 31.936 29.250 24.706 1.00 53.91 401 LEU A N 1
ATOM 3075 C CA . LEU A 1 401 ? 30.548 28.798 24.858 1.00 53.91 401 LEU A CA 1
ATOM 3076 C C . LEU A 1 401 ? 30.273 27.550 24.003 1.00 53.91 401 LEU A C 1
ATOM 3078 O O . LEU A 1 401 ? 29.623 26.613 24.462 1.00 53.91 401 LEU A O 1
ATOM 3082 N N . GLU A 1 402 ? 30.870 27.475 22.812 1.00 62.12 402 GLU A N 1
ATOM 3083 C CA . GLU A 1 402 ? 30.847 26.276 21.963 1.00 62.12 402 GLU A CA 1
ATOM 3084 C C . GLU A 1 402 ? 31.569 25.087 22.633 1.00 62.12 402 GLU A C 1
ATOM 3086 O O . GLU A 1 402 ? 31.074 23.958 22.614 1.00 62.12 402 GLU A O 1
ATOM 3091 N N . ALA A 1 403 ? 32.676 25.347 23.344 1.00 67.56 403 ALA A N 1
ATOM 3092 C CA . ALA A 1 403 ? 33.370 24.339 24.149 1.00 67.56 403 ALA A CA 1
ATOM 3093 C C . ALA A 1 403 ? 32.515 23.806 25.319 1.00 67.56 403 ALA A C 1
ATOM 3095 O O . ALA A 1 403 ? 32.528 22.603 25.590 1.00 67.56 403 ALA A O 1
ATOM 3096 N N . GLN A 1 404 ? 31.738 24.667 25.990 1.00 70.56 404 GLN A N 1
ATOM 3097 C CA . GLN A 1 404 ? 30.800 24.245 27.042 1.00 70.56 404 GLN A CA 1
ATOM 3098 C C . GLN A 1 404 ? 29.631 23.419 26.484 1.00 70.56 404 GLN A C 1
ATOM 3100 O O . GLN A 1 404 ? 29.203 22.451 27.115 1.00 70.56 404 GLN A O 1
ATOM 3105 N N . LEU A 1 405 ? 29.140 23.754 25.289 1.00 74.38 405 LEU A N 1
ATOM 3106 C CA . LEU A 1 405 ? 28.021 23.051 24.659 1.00 74.38 405 LEU A CA 1
ATOM 3107 C C . LEU A 1 405 ? 28.434 21.641 24.190 1.00 74.38 405 LEU A C 1
ATOM 3109 O O . LEU A 1 405 ? 27.730 20.670 24.470 1.00 74.38 405 LEU A O 1
ATOM 3113 N N . LEU A 1 406 ? 29.637 21.498 23.618 1.00 75.88 406 LEU A N 1
ATOM 3114 C CA . LEU A 1 406 ? 30.247 20.196 23.306 1.00 75.88 406 LEU A CA 1
ATOM 3115 C C . LEU A 1 406 ? 30.545 19.345 24.555 1.00 75.88 406 LEU A C 1
ATOM 3117 O O . LEU A 1 406 ? 30.481 18.115 24.492 1.00 75.88 406 LEU A O 1
ATOM 3121 N N . ALA A 1 407 ? 30.866 19.965 25.695 1.00 77.94 407 ALA A N 1
ATOM 3122 C CA . ALA A 1 407 ? 31.031 19.243 26.958 1.00 77.94 407 ALA A CA 1
ATOM 3123 C C . ALA A 1 407 ? 29.693 18.669 27.466 1.00 77.94 407 ALA A C 1
ATOM 3125 O O . ALA A 1 407 ? 29.642 17.509 27.885 1.00 77.94 407 ALA A O 1
ATOM 3126 N N . LEU A 1 408 ? 28.605 19.441 27.360 1.00 80.69 408 LEU A N 1
ATOM 3127 C CA . LEU A 1 408 ? 27.251 19.015 27.734 1.00 80.69 408 LEU A CA 1
ATOM 3128 C C . LEU A 1 408 ? 26.703 17.883 26.849 1.00 80.69 408 LEU A C 1
ATOM 3130 O O . LEU A 1 408 ? 26.086 16.955 27.376 1.00 80.69 408 LEU A O 1
ATOM 3134 N N . GLU A 1 409 ? 26.950 17.905 25.534 1.00 80.12 409 GLU A N 1
ATOM 3135 C CA . GLU A 1 409 ? 26.544 16.799 24.648 1.00 80.12 409 GLU A CA 1
ATOM 3136 C C . GLU A 1 409 ? 27.234 15.478 25.029 1.00 80.12 409 GLU A C 1
ATOM 3138 O O . GLU A 1 409 ? 26.562 14.451 25.166 1.00 80.12 409 GLU A O 1
ATOM 3143 N N . ARG A 1 410 ? 28.546 15.503 25.314 1.00 82.25 410 ARG A N 1
ATOM 3144 C CA . ARG A 1 410 ? 29.285 14.314 25.784 1.00 82.25 410 ARG A CA 1
ATOM 3145 C C . ARG A 1 410 ? 28.768 13.795 27.128 1.00 82.25 410 ARG A C 1
ATOM 3147 O O . ARG A 1 410 ? 28.705 12.582 27.339 1.00 82.25 410 ARG A O 1
ATOM 3154 N N . GLU A 1 411 ? 28.373 14.684 28.041 1.00 85.50 411 GLU A N 1
ATOM 3155 C CA . GLU A 1 411 ? 27.789 14.282 29.326 1.00 85.50 411 GLU A CA 1
ATOM 3156 C C . GLU A 1 411 ? 26.409 13.615 29.149 1.00 85.50 411 GLU A C 1
ATOM 3158 O O . GLU A 1 411 ? 26.086 12.642 29.839 1.00 85.50 411 GLU A O 1
ATOM 3163 N N . LEU A 1 412 ? 25.603 14.097 28.197 1.00 70.25 412 LEU A N 1
ATOM 3164 C CA . LEU A 1 412 ? 24.305 13.513 27.850 1.00 70.25 412 LEU A CA 1
ATOM 3165 C C . LEU A 1 412 ? 24.438 12.138 27.178 1.00 70.25 412 LEU A C 1
ATOM 3167 O O . LEU A 1 412 ? 23.712 11.215 27.561 1.00 70.25 412 LEU A O 1
ATOM 3171 N N . GLU A 1 413 ? 25.384 11.951 26.253 1.00 77.94 413 GLU A N 1
ATOM 3172 C CA . GLU A 1 413 ? 25.671 10.627 25.679 1.00 77.94 413 GLU A CA 1
ATOM 3173 C C . GLU A 1 413 ? 26.139 9.631 26.753 1.00 77.94 413 GLU A C 1
ATOM 3175 O O . GLU A 1 413 ? 25.618 8.513 26.833 1.00 77.94 413 GLU A O 1
ATOM 3180 N N . GLY A 1 414 ? 27.030 10.057 27.658 1.00 85.38 414 GLY A N 1
ATOM 3181 C CA . GLY A 1 414 ? 27.493 9.235 28.780 1.00 85.38 414 GLY A CA 1
ATOM 3182 C C . GLY A 1 414 ? 26.375 8.815 29.746 1.00 85.38 414 GLY A C 1
ATOM 3183 O O . GLY A 1 414 ? 26.370 7.684 30.244 1.00 85.38 414 GLY A O 1
ATOM 3184 N N . LYS A 1 415 ? 25.382 9.682 29.990 1.00 80.19 415 LYS A N 1
ATOM 3185 C CA . LYS A 1 415 ? 24.181 9.334 30.776 1.00 80.19 415 LYS A CA 1
ATOM 3186 C C . LYS A 1 415 ? 23.308 8.298 30.062 1.00 80.19 415 LYS A C 1
ATOM 3188 O O . LYS A 1 415 ? 22.776 7.404 30.721 1.00 80.19 415 LYS A O 1
ATOM 3193 N N . ASN A 1 416 ? 23.199 8.379 28.737 1.00 74.94 416 ASN A N 1
ATOM 3194 C CA . ASN A 1 416 ? 22.359 7.490 27.935 1.00 74.94 416 ASN A CA 1
ATOM 3195 C C . ASN A 1 416 ? 22.935 6.059 27.858 1.00 74.94 416 ASN A C 1
ATOM 3197 O O . ASN A 1 416 ? 22.201 5.089 28.053 1.00 74.94 416 ASN A O 1
ATOM 3201 N N . GLU A 1 417 ? 24.256 5.905 27.687 1.00 84.50 417 GLU A N 1
ATOM 3202 C CA . GLU A 1 417 ? 24.922 4.589 27.757 1.00 84.50 417 GLU A CA 1
ATOM 3203 C C . GLU A 1 417 ? 24.779 3.936 29.146 1.00 84.50 417 GLU A C 1
ATOM 3205 O O . GLU A 1 417 ? 24.413 2.761 29.236 1.00 84.50 417 GLU A O 1
ATOM 3210 N N . ARG A 1 418 ? 24.931 4.698 30.243 1.00 84.12 418 ARG A N 1
ATOM 3211 C CA . ARG A 1 418 ? 24.691 4.186 31.611 1.00 84.12 418 ARG A CA 1
ATOM 3212 C C . ARG A 1 418 ? 23.256 3.692 31.822 1.00 84.12 418 ARG A C 1
ATOM 3214 O O . ARG A 1 418 ? 23.036 2.727 32.554 1.00 84.12 418 ARG A O 1
ATOM 3221 N N . GLU A 1 419 ? 22.264 4.327 31.199 1.00 81.38 419 GLU A N 1
ATOM 3222 C CA . GLU A 1 419 ? 20.869 3.872 31.270 1.00 81.38 419 GLU A CA 1
ATOM 3223 C C . GLU A 1 419 ? 20.647 2.580 30.463 1.00 81.38 419 GLU A C 1
ATOM 3225 O O . GLU A 1 419 ? 20.006 1.637 30.935 1.00 81.38 419 GLU A O 1
ATOM 3230 N N . LYS A 1 420 ? 21.273 2.486 29.286 1.00 85.00 420 LYS A N 1
ATOM 3231 C CA . LYS A 1 420 ? 21.341 1.282 28.441 1.00 85.00 420 LYS A CA 1
ATOM 3232 C C . LYS A 1 420 ? 21.943 0.088 29.190 1.00 85.00 420 LYS A C 1
ATOM 3234 O O . LYS A 1 420 ? 21.435 -1.030 29.092 1.00 85.00 420 LYS A O 1
ATOM 3239 N N . GLU A 1 421 ? 23.001 0.319 29.962 1.00 87.44 421 GLU A N 1
ATOM 3240 C CA . GLU A 1 421 ? 23.671 -0.711 30.755 1.00 87.44 421 GLU A CA 1
ATOM 3241 C C . GLU A 1 421 ? 22.825 -1.173 31.950 1.00 87.44 421 GLU A C 1
ATOM 3243 O O . GLU A 1 421 ? 22.652 -2.379 32.147 1.00 87.44 421 GLU A O 1
ATOM 3248 N N . LYS A 1 422 ? 22.164 -0.249 32.665 1.00 88.44 422 LYS A N 1
ATOM 3249 C CA . LYS A 1 422 ? 21.155 -0.604 33.683 1.00 88.44 422 LYS A CA 1
ATOM 3250 C C . LYS A 1 422 ? 20.056 -1.505 33.107 1.00 88.44 422 LYS A C 1
ATOM 3252 O O . LYS A 1 422 ? 19.706 -2.510 33.725 1.00 88.44 422 LYS A O 1
ATOM 3257 N N . ARG A 1 423 ? 19.556 -1.205 31.900 1.00 84.19 423 ARG A N 1
ATOM 3258 C CA . ARG A 1 423 ? 18.558 -2.045 31.207 1.00 84.19 423 ARG A CA 1
ATOM 3259 C C . ARG A 1 423 ? 19.101 -3.449 30.890 1.00 84.19 423 ARG A C 1
ATOM 3261 O O . ARG A 1 423 ? 18.381 -4.422 31.106 1.00 84.19 423 ARG A O 1
ATOM 3268 N N . LYS A 1 424 ? 20.367 -3.590 30.467 1.00 86.38 424 LYS A N 1
ATOM 3269 C CA . LYS A 1 424 ? 21.015 -4.909 30.261 1.00 86.38 424 LYS A CA 1
ATOM 3270 C C . LYS A 1 424 ? 21.104 -5.732 31.554 1.00 86.38 424 LYS A C 1
ATOM 3272 O O . LYS A 1 424 ? 20.872 -6.939 31.516 1.00 86.38 424 LYS A O 1
ATOM 3277 N N . ILE A 1 425 ? 21.412 -5.103 32.692 1.00 88.38 425 ILE A N 1
ATOM 3278 C CA . ILE A 1 425 ? 21.513 -5.791 33.994 1.00 88.38 425 ILE A CA 1
ATOM 3279 C C . ILE A 1 425 ? 20.145 -6.319 34.452 1.00 88.38 425 ILE A C 1
ATOM 3281 O O . ILE A 1 425 ? 20.059 -7.453 34.919 1.00 88.38 425 ILE A O 1
ATOM 3285 N N . VAL A 1 426 ? 19.071 -5.541 34.275 1.00 84.12 426 VAL A N 1
ATOM 3286 C CA . VAL A 1 426 ? 17.701 -5.975 34.616 1.00 84.12 426 VAL A CA 1
ATOM 3287 C C . VAL A 1 426 ? 17.258 -7.171 33.766 1.00 84.12 426 VAL A C 1
ATOM 3289 O O . VAL A 1 426 ? 16.623 -8.081 34.292 1.00 84.12 426 VAL A O 1
ATOM 3292 N N . VAL A 1 427 ? 17.631 -7.212 32.481 1.00 80.19 427 VAL A N 1
ATOM 3293 C CA . VAL A 1 427 ? 17.322 -8.345 31.588 1.00 80.19 427 VAL A CA 1
ATOM 3294 C C . VAL A 1 427 ? 18.105 -9.612 31.953 1.00 80.19 427 VAL A C 1
ATOM 3296 O O . VAL A 1 427 ? 17.570 -10.695 31.790 1.00 80.19 427 VAL A O 1
ATOM 3299 N N . ARG A 1 428 ? 19.328 -9.507 32.496 1.00 78.69 428 ARG A N 1
ATOM 3300 C CA . ARG A 1 428 ? 20.119 -10.668 32.967 1.00 78.69 428 ARG A CA 1
ATOM 3301 C C . ARG A 1 428 ? 19.682 -11.246 34.323 1.00 78.69 428 ARG A C 1
ATOM 3303 O O . ARG A 1 428 ? 20.228 -12.262 34.737 1.00 78.69 428 ARG A O 1
ATOM 3310 N N . ARG A 1 429 ? 18.774 -10.579 35.043 1.00 71.31 429 ARG A N 1
ATOM 3311 C CA . ARG A 1 429 ? 18.221 -11.034 36.338 1.00 71.31 429 ARG A CA 1
ATOM 3312 C C . ARG A 1 429 ? 16.796 -11.598 36.220 1.00 71.31 429 ARG A C 1
ATOM 3314 O O . ARG A 1 429 ? 16.155 -11.825 37.243 1.00 71.31 429 ARG A O 1
ATOM 3321 N N . ARG A 1 430 ? 16.306 -11.771 34.994 1.00 61.56 430 ARG A N 1
ATOM 3322 C CA . ARG A 1 430 ? 15.076 -12.484 34.639 1.00 61.56 430 ARG A CA 1
ATOM 3323 C C . ARG A 1 430 ? 15.440 -13.687 33.780 1.00 61.56 430 ARG A C 1
ATOM 3325 O O . ARG A 1 430 ? 14.653 -14.648 33.832 1.00 61.56 430 ARG A O 1
#

InterPro domains:
  IPR000198 Rho GTPase-activating protein domain [PF00620] (270-373)
  IPR008936 Rho GTPase activation protein [G3DSA:1.10.555.10] (187-381)
  IPR008936 Rho GTPase activation protein [SSF48350] (290-375)

Radius of gyration: 38.26 Å; Cα contacts (8 Å, |Δi|>4): 241; chains: 1; bounding box: 115×81×144 Å

Secondary structure (DSSP, 8-state):
----------------------------------------------------------------PPPP------------------------PPPPPP--------PPPP--PPPPPPEEP-PPPHHHHHHHHHHHS-HHHHHTHHHHS-HHHHHHHHHHHHHHHHHHHHHHHHHHTT--------S---STTS-HHHHTTTSEEEEEETTEEEEEEHHHHHHHHHHHHT-S--S----TT-----THHHHTT-------PPPPHHHHHHHHHHH-GGGGGGTT---TTS-HHHHHHHHHHHHHT-SS-TT--TTTHHHHHHHHIIIIIS--TTSSS---HHHHHHHHHHHHHHS-HHHHHHHHHHHHHHHHHHHHHHHHHHHHHHHHHHHHT-SS--HHHHHHHHHHHHHHHHHHHHHHHHHHHHHTT-

Sequence (430 aa):
MASSRPFVNTPSTRIPSPTRPPRSSARNSEIYSARPNTSSPSKHLEPNLVAEYGHSHGTPSRLPRPRRQHRPSASLDISPSKPKAKQRASALVPPSPVKTQPLHIDLPAPSLLPAPIPRKFSKRDPQHILNELASLIDASDAAKMREYLPLDVMLAMHERELMEGAARLQRAKSIKGGQATMVSSSGPTGVFGIPLRQVSLYASTKAVLGGFEHDLPIVVFACVEELYRSGISTPSNPTPTSPSPNKFTRRTLSCSPRDPDPVHPRLSALLAIFDSPTHKFGILAALKDEVSDDVYALLTTFLSRLPEPVIAPLEIIQGFRDALWIWCVKPQPGSQRATSTSTRIRIAQMLLGLLPTPNLSLFVYLMAFSCQVLEVRMRRRRRESAARDSLACGTGGISALEAQLLALERELEGKNEREKEKRKIVVRRR

Foldseek 3Di:
DDDDDDDDDDDDDDDDDDDDDDDDDDDDDDDDDDDDDDDDDDDDDDDDDDDDDDDDDDDDDDDDDDDDDDDDDDDDDDDDDDDDDDDDDDDDDDDDDDPPDPDDPPDPDDPPDDDPQFAADDFDQLVVLLVVLLVLADVVVNVCLCVLFVVVVLNVLVVVLVVVVVVLVVLVVVVVVVPDPPPPPVDQQFQFLDALSVLLSQQWDWDGDPSYTATAGLLQVLLLVLCVVVDLDDDPDPPVPDPDPRPVVCPLPPPDDDDPPPQDVVLVVLRCLLTDVVNSNCNVPHCNPPDNVSSSVSNVSSQVRHPAHLQAGPVGVRSLVVQLCQQQPPDDPPRVDPRPNVSSVSSVVSSLSSHRRSSSRHVVVVVVSVVVSVVVVVVVVVVVVVVVVVVVCVPDDCVVPVVVVVVVVVVVVVVVVVVVVVVVVVVVVD

Organism: NCBI:txid1447944

Solvent-accessible surface area (backbone atoms only — not comparable to full-atom values): 28070 Å² total; per-residue (Å²): 132,88,80,88,88,88,88,82,91,84,87,85,84,89,84,90,86,88,89,85,84,91,88,87,87,90,77,88,86,81,90,90,86,83,82,88,86,87,84,86,91,84,84,88,80,87,80,83,88,83,88,82,89,84,90,79,87,81,85,86,88,79,86,84,80,88,76,91,77,90,80,84,88,85,91,78,92,81,85,84,82,84,82,89,80,89,81,89,82,91,81,85,86,78,82,81,82,80,83,78,76,75,84,80,75,85,66,82,75,76,79,85,68,76,77,80,78,66,38,76,65,73,82,68,60,57,67,61,40,51,56,52,43,46,72,74,44,56,72,78,52,41,71,43,42,65,78,32,34,60,55,71,60,52,50,53,54,50,55,52,47,53,53,55,49,52,55,49,53,53,52,57,53,42,47,76,67,75,70,58,71,77,76,79,67,92,61,88,73,56,48,64,61,40,49,62,72,63,34,62,73,80,41,48,41,83,47,78,56,99,58,24,44,33,60,33,46,32,57,54,51,53,34,52,56,36,48,56,71,69,34,84,66,62,83,73,80,75,60,95,84,58,96,69,78,76,63,69,83,54,59,85,78,53,86,68,87,66,77,86,68,75,78,50,70,65,46,58,52,51,49,55,35,37,28,27,67,92,49,56,23,31,74,82,62,81,59,88,86,56,57,66,69,48,43,49,47,50,43,51,50,45,64,71,33,34,75,43,56,61,88,37,53,76,92,45,31,65,29,50,50,48,45,47,41,40,64,49,72,56,58,63,96,77,52,95,59,84,65,48,72,67,54,21,51,49,48,48,52,40,57,53,56,61,43,58,66,47,35,40,37,44,46,54,52,54,48,52,51,51,50,50,54,49,48,55,55,51,57,48,50,54,50,55,47,54,53,49,55,55,61,71,51,72,80,78,80,56,72,68,59,56,53,51,53,57,51,51,53,54,52,50,53,55,54,50,53,54,51,55,49,54,53,53,54,59,62,75,75,108